Protein AF-A0A963C5T9-F1 (afdb_monomer_lite)

pLDDT: mean 94.94, std 5.48, range [48.28, 98.88]

Secondary structure (DSSP, 8-state):
-----HHHHHHTTB-SS-B---EEEEETTSSS-EEEESSTTTS-HHHHHTTS-TTTSSS--GGGGG--HHHHHHHT-HHHHHHHHHT--TTTSSSS-SS---S-SSPP-SSPPPEEE-S------STTHHHHHHHGGGPPPEEEEEETTTEEEEEETTT--EEEEEE-GGGHHHHGGGG-TTTTTS---SS-SPPEEEEEEETTEEEEEEEEE-BTS-SEEEEEE-SSTTSPEEEEEEES-TTT-SEE-TT--BB-SPPEEEE-TTT--EEEEEE--B---SSS--EEEEEEEETTT--EEEEEEEEEE-SSS------EEEEEEETTTEEEEEEEEEE-TTSEEEEEETTT--EEEEEEEE-TTS-B--B-SPPEEEEETTEEEEEEE-B--SSGGGGG--PPP-EEEEEE-SS---EEETT---

Sequence (426 aa):
ASTWAAQSQLDDKVSDSSDSRVIYTADLSNPTPTRKTFEWGSLTSSEQAYFKDKCLGGAPLTQCASFDATQKTQANLGTKMLGYVRGQQEMEITDPPLYRPRDHVLGDIASAKPAYVRNPRRNYGDVGYSVFKAAQSGRQAMVYVAANDGYLHALNATTGSETWAYVPHAIYPDLHKLADSNYGNNHRYYVDGSPESGDVYIGGQWRTILVGGLNKGGRGYYALDITEPTNPLVLWEFCSDAALCSVADSDLGYTFGNPIITKRPSDGKWVVLVASGYNNVSPGTGRGFLFVLDAETGAVLSKIDTGVGSTTTPSGLARITGRAENAVTDNTASTVFGGDLLGNLWRFDMATNAVIKLASLTDDINGTQPITTRPDVGKCHDTSMVFVGTGRYLGLSDLTDNQLQSIWGIKDNTATLGTLRSNNIV

Radius of gyration: 22.72 Å; chains: 1; bounding box: 52×55×71 Å

Foldseek 3Di:
DDDADLFVLLQVQEEQQDGNAFEWEWDPPDLFIWIDGLAPVGDDPVLLVLQAQQLPDPHHFPCSVVDDPVLSVVSRRSNVLSSVLSPHCNQVPDVVRSFADDPTNFADQDAADKDWDAQDDFAAPDPCVVVLSVVRNHPQIWIWGWHQSQWTFTARPVHSYGLHIYHALQQSNPNSNNRHNCCVVVPFFHFRFHKDWDWFQPPNRIFIKIKGFRQRRFQKIWMWTCRPVNDITGQFIEGLDVVRGSHYNLLRDRANEDWDFFAFPQPRATWIWFWSAPQSQVVHFLWIWIFTARNRHRHGPDIQTQVDGGSVGHFGWHYKDFDDPCCRHHRHGQWMWTFTQQQFIKIAGRNVRDIDRQEFEAEQVRHGFGFPDHWDWDDDDPWIKIKGWTADDDDPVRVPDPDDIDIDIDTPPVHHPYYDYRVPDD

Structure (mmCIF, N/CA/C/O backbone):
data_AF-A0A963C5T9-F1
#
_entry.id   AF-A0A963C5T9-F1
#
loop_
_atom_site.group_PDB
_atom_site.id
_atom_site.type_symbol
_atom_site.label_atom_id
_atom_site.label_alt_id
_atom_site.label_comp_id
_atom_site.label_asym_id
_atom_site.label_entity_id
_atom_site.label_seq_id
_atom_site.pdbx_PDB_ins_code
_atom_site.Cartn_x
_atom_site.Cartn_y
_atom_site.Cartn_z
_atom_site.occupancy
_atom_site.B_iso_or_equiv
_atom_site.auth_seq_id
_atom_site.auth_comp_id
_atom_site.auth_asym_id
_atom_site.auth_atom_id
_atom_site.pdbx_PDB_model_num
ATOM 1 N N . ALA A 1 1 ? -30.467 -5.294 -8.951 1.00 60.25 1 ALA A N 1
ATOM 2 C CA . ALA A 1 1 ? -29.608 -5.403 -7.756 1.00 60.25 1 ALA A CA 1
ATOM 3 C C . ALA A 1 1 ? -30.066 -4.338 -6.774 1.00 60.25 1 ALA A C 1
ATOM 5 O O . ALA A 1 1 ? -30.353 -3.237 -7.229 1.00 60.25 1 ALA A O 1
ATOM 6 N N . SER A 1 2 ? -30.21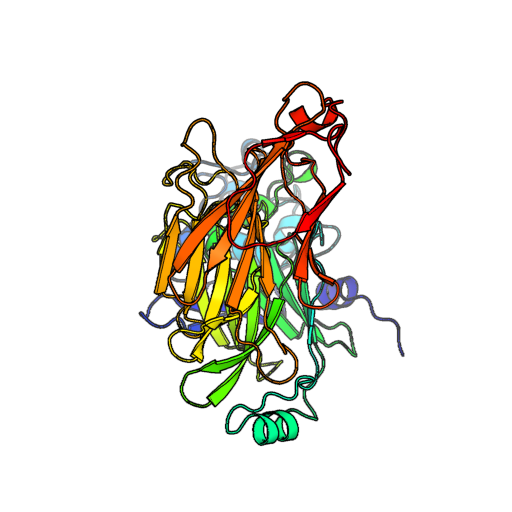2 -4.662 -5.490 1.00 67.00 2 SER A N 1
ATOM 7 C CA . SER A 1 2 ? -30.446 -3.649 -4.457 1.00 67.00 2 SER A CA 1
ATOM 8 C C . SER A 1 2 ? -29.217 -2.749 -4.365 1.00 67.00 2 SER A C 1
ATOM 10 O O . SER A 1 2 ? -28.100 -3.248 -4.232 1.00 67.00 2 SER A O 1
ATOM 12 N N . THR A 1 3 ? -29.413 -1.441 -4.473 1.00 86.25 3 THR A N 1
ATOM 13 C CA . THR A 1 3 ? -28.376 -0.454 -4.170 1.00 86.25 3 THR A CA 1
ATOM 14 C C . THR A 1 3 ? -28.077 -0.527 -2.674 1.00 86.25 3 THR A C 1
ATOM 16 O O . THR A 1 3 ? -29.004 -0.507 -1.867 1.00 86.25 3 THR A O 1
ATOM 19 N N . TRP A 1 4 ? -26.804 -0.646 -2.304 1.00 92.62 4 TRP A N 1
ATOM 20 C CA . TRP A 1 4 ? -26.354 -0.646 -0.912 1.00 92.62 4 TRP A CA 1
ATOM 21 C C . TRP A 1 4 ? -25.402 0.524 -0.657 1.00 92.62 4 TRP A C 1
ATOM 23 O O . TRP A 1 4 ? -24.748 1.006 -1.581 1.00 92.62 4 TRP A O 1
ATOM 33 N N . ALA A 1 5 ? -25.317 0.959 0.600 1.00 93.56 5 ALA A N 1
ATOM 34 C CA . ALA A 1 5 ? -24.364 1.958 1.072 1.00 93.56 5 ALA A CA 1
ATOM 35 C C . ALA A 1 5 ? -23.570 1.364 2.242 1.00 93.56 5 ALA A C 1
ATOM 37 O O . ALA A 1 5 ? -24.141 1.058 3.287 1.00 93.56 5 ALA A O 1
ATOM 38 N N . ALA A 1 6 ? -22.262 1.165 2.051 1.00 94.69 6 ALA A N 1
ATOM 39 C CA . ALA A 1 6 ? -21.405 0.533 3.058 1.00 94.69 6 ALA A CA 1
ATOM 40 C C . ALA A 1 6 ? -21.292 1.372 4.338 1.00 94.69 6 ALA A C 1
ATOM 42 O O . ALA A 1 6 ? -21.254 0.813 5.424 1.00 94.69 6 ALA A O 1
ATOM 43 N N . GLN A 1 7 ? -21.302 2.701 4.199 1.00 95.75 7 GLN A N 1
ATOM 44 C CA . GLN A 1 7 ? -21.272 3.661 5.301 1.00 95.75 7 GLN A CA 1
ATOM 45 C C . GLN A 1 7 ? -22.410 3.420 6.300 1.00 95.75 7 GLN A C 1
ATOM 47 O O . GLN A 1 7 ? -22.141 3.110 7.452 1.00 95.75 7 GLN A O 1
ATOM 52 N N . SER A 1 8 ? -23.668 3.437 5.840 1.00 95.38 8 SER A N 1
ATOM 53 C CA . SER A 1 8 ? -24.829 3.204 6.711 1.00 95.38 8 SER A CA 1
ATOM 54 C C . SER A 1 8 ? -24.785 1.830 7.382 1.00 95.38 8 SER A C 1
ATOM 56 O O . SER A 1 8 ? -25.083 1.705 8.560 1.00 95.38 8 SER A O 1
ATOM 58 N N . GLN A 1 9 ? -24.353 0.796 6.653 1.00 95.94 9 GLN A N 1
ATOM 59 C CA . GLN A 1 9 ? -24.226 -0.545 7.229 1.00 95.94 9 GLN A CA 1
ATOM 60 C C . GLN A 1 9 ? -23.080 -0.675 8.229 1.00 95.94 9 GLN A C 1
ATOM 62 O O . GLN A 1 9 ? -23.097 -1.599 9.039 1.00 95.94 9 GLN A O 1
ATOM 67 N N . LEU A 1 10 ? -22.062 0.181 8.137 1.00 97.12 10 LEU A N 1
ATOM 68 C CA . LEU A 1 10 ? -20.983 0.231 9.110 1.00 97.12 10 LEU A CA 1
ATOM 69 C C . LEU A 1 10 ? -21.406 0.999 10.362 1.00 97.12 10 LEU A C 1
ATOM 71 O O . LEU A 1 10 ? -21.085 0.559 11.462 1.00 97.12 10 LEU A O 1
ATOM 75 N N . ASP A 1 11 ? -22.158 2.087 10.202 1.00 97.19 11 ASP A N 1
ATOM 76 C CA . ASP A 1 11 ? -22.708 2.849 11.325 1.00 97.19 11 ASP A CA 1
ATOM 77 C C . ASP A 1 11 ? -23.646 1.967 12.177 1.00 97.19 11 ASP A C 1
ATOM 79 O O . ASP A 1 11 ? -23.557 1.980 13.401 1.00 97.19 11 ASP A O 1
ATOM 83 N N . ASP A 1 12 ? -24.431 1.078 11.552 1.00 96.94 12 ASP A N 1
ATOM 84 C CA . ASP A 1 12 ? -25.270 0.084 12.252 1.00 96.94 12 ASP A CA 1
ATOM 85 C C . ASP A 1 12 ? -24.469 -0.946 13.084 1.00 96.94 12 ASP A C 1
ATOM 87 O O . ASP A 1 12 ? -25.045 -1.702 13.873 1.00 96.94 12 ASP A O 1
ATOM 91 N N . LYS A 1 13 ? -23.142 -1.034 12.903 1.00 97.19 13 LYS A N 1
ATOM 92 C CA . LYS A 1 13 ? -22.275 -1.975 13.635 1.00 97.19 13 LYS A CA 1
ATOM 93 C C . LYS A 1 13 ? -21.656 -1.396 14.895 1.00 97.19 13 LYS A C 1
ATOM 95 O O . LYS A 1 13 ? -21.015 -2.164 15.621 1.00 97.19 13 LYS A O 1
ATOM 100 N N . VAL A 1 14 ? -21.804 -0.102 15.146 1.00 97.38 14 VAL A N 1
ATOM 101 C CA . VAL A 1 14 ? -21.180 0.586 16.278 1.00 97.38 14 VAL A CA 1
ATOM 102 C C . VAL A 1 14 ? -22.229 1.181 17.212 1.00 97.38 14 VAL A C 1
ATOM 104 O O . VAL A 1 14 ? -23.378 1.398 16.842 1.00 97.38 14 VAL A O 1
ATOM 107 N N . SER A 1 15 ? -21.828 1.432 18.450 1.00 96.75 15 SER A N 1
ATOM 108 C CA . SER A 1 15 ? -22.606 2.166 19.443 1.00 96.75 15 SER A CA 1
ATOM 109 C C . SER A 1 15 ? -21.662 2.999 20.312 1.00 96.75 15 SER A C 1
ATOM 111 O O . SER A 1 15 ? -20.443 2.955 20.137 1.00 96.75 15 SER A O 1
ATOM 113 N N . ASP A 1 16 ? -22.196 3.676 21.328 1.00 95.69 16 ASP A N 1
ATOM 114 C CA . ASP A 1 16 ? -21.393 4.487 22.249 1.00 95.69 16 ASP A CA 1
ATOM 115 C C . ASP A 1 16 ? -20.205 3.711 22.834 1.00 95.69 16 ASP A C 1
ATOM 117 O O . ASP A 1 16 ? -19.065 4.129 22.676 1.00 95.69 16 ASP A O 1
ATOM 121 N N . SER A 1 17 ? -20.445 2.557 23.460 1.00 94.50 17 SER A N 1
ATOM 122 C CA . SER A 1 17 ? -19.420 1.818 24.219 1.00 94.50 17 SER A CA 1
ATOM 123 C C . SER A 1 17 ? -19.101 0.418 23.679 1.00 94.50 17 SER A C 1
ATOM 125 O O . SER A 1 17 ? -18.441 -0.375 24.355 1.00 94.50 17 SER A O 1
ATOM 127 N N . SER A 1 18 ? -19.581 0.077 22.479 1.00 96.62 18 SER A N 1
ATOM 128 C CA . SER A 1 18 ? -19.379 -1.246 21.883 1.00 96.62 18 SER A CA 1
ATOM 129 C C . SER A 1 18 ? -19.423 -1.207 20.360 1.00 96.62 18 SER A C 1
ATOM 131 O O . SER A 1 18 ? -19.906 -0.249 19.762 1.00 96.62 18 SER A O 1
ATOM 133 N N . ASP A 1 19 ? -18.909 -2.256 19.730 1.00 97.69 19 ASP A N 1
ATOM 134 C CA . ASP A 1 19 ? -19.010 -2.461 18.294 1.00 97.69 19 ASP A CA 1
ATOM 135 C C . ASP A 1 19 ? -19.052 -3.964 17.979 1.00 97.69 19 ASP A C 1
ATOM 137 O O . ASP A 1 19 ? -18.566 -4.792 18.750 1.00 97.69 19 ASP A O 1
ATOM 141 N N . SER A 1 20 ? -19.651 -4.319 16.845 1.00 97.69 20 SER A N 1
ATOM 142 C CA . SER A 1 20 ? -19.732 -5.695 16.329 1.00 97.69 20 SER A CA 1
ATOM 143 C C . SER A 1 20 ? -18.741 -5.953 15.187 1.00 97.69 20 SER A C 1
ATOM 145 O O . SER A 1 20 ? -18.890 -6.910 14.418 1.00 97.69 20 SER A O 1
ATOM 147 N N . ARG A 1 21 ? -17.740 -5.078 15.024 1.00 97.62 21 ARG A N 1
ATOM 148 C CA . ARG A 1 21 ? -16.809 -5.134 13.897 1.00 97.62 21 ARG A CA 1
ATOM 149 C C . ARG A 1 21 ? -15.759 -6.217 14.111 1.00 97.62 21 ARG A C 1
ATOM 151 O O . ARG A 1 21 ? -15.147 -6.339 15.173 1.00 97.62 21 ARG A O 1
ATOM 158 N N . VAL A 1 22 ? -15.482 -6.959 13.043 1.00 98.19 22 VAL A N 1
ATOM 159 C CA . VAL A 1 22 ? -14.372 -7.913 12.990 1.00 98.19 22 VAL A CA 1
ATOM 160 C C . VAL A 1 22 ? -13.171 -7.202 12.383 1.00 98.19 22 VAL A C 1
ATOM 162 O O . VAL A 1 22 ? -13.079 -7.039 11.170 1.00 98.19 22 VAL A O 1
ATOM 165 N N . ILE A 1 23 ? -12.255 -6.750 13.231 1.00 98.62 23 ILE A N 1
ATOM 166 C CA . ILE A 1 23 ? -11.071 -6.005 12.800 1.00 98.62 23 ILE A CA 1
ATOM 167 C C . ILE A 1 23 ? -9.837 -6.835 13.125 1.00 98.62 23 ILE A C 1
ATOM 169 O O . ILE A 1 23 ? -9.640 -7.237 14.274 1.00 98.62 23 ILE A O 1
ATOM 173 N N . TYR A 1 24 ? -9.017 -7.092 12.114 1.00 98.56 24 TYR A N 1
ATOM 174 C CA . TYR A 1 24 ? -7.773 -7.833 12.227 1.00 98.56 24 TYR A CA 1
ATOM 175 C C . TYR A 1 24 ? -6.561 -6.913 12.138 1.00 98.56 24 TYR A C 1
ATOM 177 O O . TYR A 1 24 ? -6.598 -5.840 11.540 1.00 98.56 24 TYR A O 1
ATOM 185 N N . THR A 1 25 ? -5.468 -7.384 12.712 1.00 98.06 25 THR A N 1
ATOM 186 C CA . THR A 1 25 ? -4.132 -6.810 12.581 1.00 98.06 25 THR A CA 1
ATOM 187 C C . THR A 1 25 ? -3.105 -7.943 12.589 1.00 98.06 25 THR A C 1
ATOM 189 O O . THR A 1 25 ? -3.438 -9.073 12.979 1.00 98.06 25 THR A O 1
ATOM 192 N N . ALA A 1 26 ? -1.875 -7.678 12.155 1.00 96.25 26 ALA A N 1
ATOM 193 C CA . ALA A 1 26 ? -0.808 -8.665 12.221 1.00 96.25 26 ALA A CA 1
ATOM 194 C C . ALA A 1 26 ? -0.488 -9.051 13.678 1.00 96.25 26 ALA A C 1
ATOM 196 O O . ALA A 1 26 ? -0.493 -8.240 14.600 1.00 96.25 26 ALA A O 1
ATOM 197 N N . ASP A 1 27 ? -0.180 -10.316 13.913 1.00 94.81 27 ASP A N 1
ATOM 198 C CA . ASP A 1 27 ? 0.512 -10.736 15.122 1.00 94.81 27 ASP A CA 1
ATOM 199 C C . ASP A 1 27 ? 1.975 -10.991 14.774 1.00 94.81 27 ASP A C 1
ATOM 201 O O . ASP A 1 27 ? 2.317 -11.986 14.130 1.00 94.81 27 ASP A O 1
ATOM 205 N N . LEU A 1 28 ? 2.821 -10.053 15.197 1.00 88.56 28 LEU A N 1
ATOM 206 C CA . LEU A 1 28 ? 4.261 -10.045 14.949 1.00 88.56 28 LEU A CA 1
ATOM 207 C C . LEU A 1 28 ? 5.060 -10.724 16.074 1.00 88.56 28 LEU A C 1
ATOM 209 O O . LEU A 1 28 ? 6.281 -10.606 16.124 1.00 88.56 28 LEU A O 1
ATOM 213 N N . SER A 1 29 ? 4.394 -11.435 16.993 1.00 87.00 29 SER A N 1
ATOM 214 C CA . SER A 1 29 ? 5.064 -12.198 18.059 1.00 87.00 29 SER A CA 1
ATOM 215 C C . SER A 1 29 ? 5.898 -13.376 17.541 1.00 87.00 29 SER A C 1
ATOM 217 O O . SER A 1 29 ? 6.750 -13.889 18.268 1.00 87.00 29 SER A O 1
ATOM 219 N N . ASN A 1 30 ? 5.680 -13.792 16.290 1.00 83.69 30 ASN A N 1
ATOM 220 C CA . ASN A 1 30 ? 6.386 -14.886 15.632 1.00 83.69 30 ASN A CA 1
ATOM 221 C C . ASN A 1 30 ? 7.062 -14.410 14.331 1.00 83.69 30 ASN A C 1
ATOM 223 O O . ASN A 1 30 ? 6.583 -13.461 13.711 1.00 83.69 30 ASN A O 1
ATOM 227 N N . PRO A 1 31 ? 8.135 -15.089 13.867 1.00 78.38 31 PRO A N 1
ATOM 228 C CA . PRO A 1 31 ? 8.820 -14.733 12.619 1.00 78.38 31 PRO A CA 1
ATOM 229 C C . PRO A 1 31 ? 7.915 -14.765 11.381 1.00 78.38 31 PRO A C 1
ATOM 231 O O . PRO A 1 31 ? 8.082 -13.952 10.476 1.00 78.38 31 PRO A O 1
ATOM 234 N N . THR A 1 32 ? 6.963 -15.700 11.345 1.00 85.31 32 THR A N 1
ATOM 235 C CA . THR A 1 32 ? 5.893 -15.731 10.345 1.00 85.31 32 THR A CA 1
ATOM 236 C C . THR A 1 32 ? 4.673 -15.040 10.943 1.00 85.31 32 THR A C 1
ATOM 238 O O . THR A 1 32 ? 4.130 -15.556 11.928 1.00 85.31 32 THR A O 1
ATOM 241 N N . PRO A 1 33 ? 4.243 -13.896 10.387 1.00 88.06 33 PRO A N 1
ATOM 242 C CA . PRO A 1 33 ? 3.080 -13.188 10.888 1.00 88.06 33 PRO A CA 1
ATOM 243 C C . PRO A 1 33 ? 1.843 -14.080 10.874 1.00 88.06 33 PRO A C 1
ATOM 245 O O . PRO A 1 33 ? 1.596 -14.829 9.930 1.00 88.06 33 PRO A O 1
ATOM 248 N N . THR A 1 34 ? 1.046 -13.976 11.929 1.00 94.00 34 THR A N 1
ATOM 249 C CA . THR A 1 34 ? -0.334 -14.472 11.911 1.00 94.00 34 THR A CA 1
ATOM 250 C C . THR A 1 34 ? -1.280 -13.283 12.033 1.00 94.00 34 THR A C 1
ATOM 252 O O . THR A 1 34 ? -0.849 -12.135 11.939 1.00 94.00 34 THR A O 1
ATOM 255 N N . ARG A 1 35 ? -2.580 -13.523 12.202 1.00 95.00 35 ARG A N 1
ATOM 256 C CA . ARG A 1 35 ? -3.540 -12.452 12.482 1.00 95.00 35 ARG A CA 1
ATOM 257 C C . ARG A 1 35 ? -4.023 -12.556 13.922 1.00 95.00 35 ARG A C 1
ATOM 259 O O . ARG A 1 35 ? -4.230 -13.659 14.426 1.00 95.00 35 ARG A O 1
ATOM 266 N N . LYS A 1 36 ? -4.351 -11.417 14.513 1.00 97.06 36 LYS A N 1
ATOM 267 C CA . LYS A 1 36 ? -5.108 -11.322 15.766 1.00 97.06 36 LYS A CA 1
ATOM 268 C C . LYS A 1 36 ? -6.206 -10.276 15.644 1.00 97.06 36 LYS A C 1
ATOM 270 O O . LYS A 1 36 ? -6.228 -9.504 14.684 1.00 97.06 36 LYS A O 1
ATOM 275 N N . THR A 1 37 ? -7.139 -10.262 16.592 1.00 98.00 37 THR A N 1
ATOM 276 C CA . THR A 1 37 ? -8.162 -9.212 16.641 1.00 98.00 37 THR A CA 1
ATOM 277 C C . THR A 1 37 ? -7.537 -7.893 17.090 1.00 98.00 37 THR A C 1
ATOM 279 O O . THR A 1 37 ? -6.665 -7.861 17.957 1.00 98.00 37 THR A O 1
ATOM 282 N N . PHE A 1 38 ? -7.981 -6.785 16.503 1.00 98.12 38 PHE A N 1
ATOM 283 C CA . PHE A 1 38 ? -7.568 -5.435 16.879 1.00 98.12 38 PHE A CA 1
ATOM 284 C C . PHE A 1 38 ? -8.376 -4.945 18.091 1.00 98.12 38 PHE A C 1
ATOM 286 O O . PHE A 1 38 ? -9.123 -3.971 18.034 1.00 98.12 38 PHE A O 1
ATOM 293 N N . GLU A 1 39 ? -8.284 -5.688 19.190 1.00 97.56 39 GLU A N 1
ATOM 294 C CA . GLU A 1 39 ? -8.987 -5.444 20.450 1.00 97.56 39 GLU A CA 1
ATOM 295 C C . GLU A 1 39 ? -7.981 -5.278 21.582 1.00 97.56 39 GLU A C 1
ATOM 297 O O . GLU A 1 39 ? -6.907 -5.877 21.560 1.00 97.56 39 GLU A O 1
ATOM 302 N N . TRP A 1 40 ?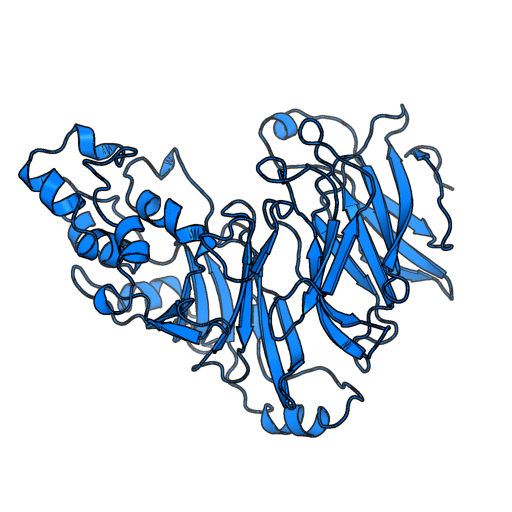 -8.335 -4.501 22.606 1.00 97.50 40 TRP A N 1
ATOM 303 C CA . TRP A 1 40 ? -7.398 -4.120 23.666 1.00 97.50 40 TRP A CA 1
ATOM 304 C C . TRP A 1 40 ? -6.686 -5.313 24.316 1.00 97.50 40 TRP A C 1
ATOM 306 O O . TRP A 1 40 ? -5.474 -5.273 24.523 1.00 97.50 40 TRP A O 1
ATOM 316 N N . GLY A 1 41 ? -7.441 -6.377 24.612 1.00 97.31 41 GLY A N 1
ATOM 317 C CA . GLY A 1 41 ? -6.924 -7.595 25.240 1.00 97.31 41 GLY A CA 1
ATOM 318 C C . GLY A 1 41 ? -6.017 -8.437 24.335 1.00 97.31 41 GLY A C 1
ATOM 319 O O . GLY A 1 41 ? -5.225 -9.218 24.850 1.00 97.31 41 GLY A O 1
ATOM 320 N N . SER A 1 42 ? -6.105 -8.258 23.015 1.00 97.00 42 SER A N 1
ATOM 321 C CA . SER A 1 42 ? -5.282 -8.955 22.017 1.00 97.00 42 SER A CA 1
ATOM 322 C C . SER A 1 42 ? -3.991 -8.200 21.686 1.00 97.00 42 SER A C 1
ATOM 324 O O . SER A 1 42 ? -3.037 -8.789 21.173 1.00 97.00 42 SER A O 1
ATOM 326 N N . LEU A 1 43 ? -3.941 -6.893 21.957 1.00 97.44 43 LEU A N 1
ATOM 327 C CA . LEU A 1 43 ? -2.751 -6.078 21.729 1.00 97.44 43 LEU A CA 1
ATOM 328 C C . LEU A 1 43 ? -1.689 -6.315 22.810 1.00 97.44 43 LEU A C 1
ATOM 330 O O . LEU A 1 43 ? -1.991 -6.404 24.002 1.00 97.44 43 LEU A O 1
ATOM 334 N N . THR A 1 44 ? -0.423 -6.355 22.399 1.00 95.50 44 THR A N 1
ATOM 335 C CA . THR A 1 44 ? 0.723 -6.415 23.311 1.00 95.50 44 THR A CA 1
ATOM 336 C C . THR A 1 44 ? 0.872 -5.102 24.083 1.00 95.50 44 THR A C 1
ATOM 338 O O . THR A 1 44 ? 0.334 -4.061 23.702 1.00 95.50 44 THR A O 1
ATOM 341 N N . SER A 1 45 ? 1.663 -5.101 25.158 1.00 95.88 45 SER A N 1
ATOM 342 C CA . SER A 1 45 ? 1.928 -3.876 25.926 1.00 95.88 45 SER A CA 1
ATOM 343 C C . SER A 1 45 ? 2.544 -2.750 25.084 1.00 95.88 45 SER A C 1
ATOM 345 O O . SER A 1 45 ? 2.228 -1.584 25.322 1.00 95.88 45 SER A O 1
ATOM 347 N N . SER A 1 46 ? 3.399 -3.079 24.106 1.00 94.38 46 SER A N 1
ATOM 348 C CA . SER A 1 46 ? 3.996 -2.092 23.196 1.00 94.38 46 SER A CA 1
ATOM 349 C C . SER A 1 46 ? 2.966 -1.528 22.221 1.00 94.38 46 SER A C 1
ATOM 351 O O . SER A 1 46 ? 2.926 -0.321 22.009 1.00 94.38 46 SER A O 1
ATOM 353 N N . GLU A 1 47 ? 2.076 -2.365 21.693 1.00 96.38 47 GLU A N 1
ATOM 354 C CA . GLU A 1 47 ? 0.992 -1.917 20.819 1.00 96.38 47 GLU A CA 1
ATOM 355 C C . GLU A 1 47 ? -0.022 -1.046 21.571 1.00 96.38 47 GLU A C 1
ATOM 357 O O . GLU A 1 47 ? -0.420 0.013 21.091 1.00 96.38 47 GLU A O 1
ATOM 362 N N . GLN A 1 48 ? -0.393 -1.437 22.794 1.00 97.25 48 GLN A N 1
ATOM 363 C CA . GLN A 1 48 ? -1.278 -0.644 23.649 1.00 97.25 48 GLN A CA 1
ATOM 364 C C . GLN A 1 48 ? -0.706 0.751 23.948 1.00 97.25 48 GLN A C 1
ATOM 366 O O . GLN A 1 48 ? -1.470 1.703 24.120 1.00 97.25 48 GLN A O 1
ATOM 371 N N . ALA A 1 49 ? 0.621 0.901 24.013 1.00 95.31 49 ALA A N 1
ATOM 372 C CA . ALA A 1 49 ? 1.266 2.189 24.264 1.00 95.31 49 ALA A CA 1
ATOM 373 C C . ALA A 1 49 ? 1.002 3.222 23.149 1.00 95.31 49 ALA A C 1
ATOM 375 O O . ALA A 1 49 ? 1.020 4.427 23.413 1.00 95.31 49 ALA A O 1
ATOM 376 N N . TYR A 1 50 ? 0.662 2.790 21.927 1.00 95.44 50 TYR A N 1
ATOM 377 C CA . TYR A 1 50 ? 0.258 3.711 20.859 1.00 95.44 50 TYR A CA 1
ATOM 378 C C . TYR A 1 50 ? -1.079 4.407 21.120 1.00 95.44 50 TYR A C 1
ATOM 380 O O . TYR A 1 50 ? -1.333 5.440 20.506 1.00 95.44 50 TYR A O 1
ATOM 388 N N . PHE A 1 51 ? -1.888 3.922 22.063 1.00 96.25 51 PHE A N 1
ATOM 389 C CA . PHE A 1 51 ? -3.218 4.465 22.359 1.00 96.25 51 PHE A CA 1
ATOM 390 C C . PHE A 1 51 ? -3.328 5.088 23.760 1.00 96.25 51 PHE A C 1
ATOM 392 O O . PHE A 1 51 ? -4.299 5.783 24.037 1.00 96.25 51 PHE A O 1
ATOM 399 N N . LYS A 1 52 ? -2.338 4.877 24.639 1.00 94.50 52 LYS A N 1
ATOM 400 C CA . LYS A 1 52 ? -2.292 5.460 25.994 1.00 94.50 52 LYS A CA 1
ATOM 401 C C . LYS A 1 52 ? -1.733 6.884 25.986 1.00 94.50 52 LYS A C 1
ATOM 403 O O . LYS A 1 52 ? -0.958 7.258 25.103 1.00 94.50 52 LYS A O 1
ATOM 408 N N . ASP A 1 53 ? -2.111 7.647 27.010 1.00 93.31 53 ASP A N 1
ATOM 409 C CA . ASP A 1 53 ? -1.477 8.910 27.409 1.00 93.31 53 ASP A CA 1
ATOM 410 C C . ASP A 1 53 ? -1.465 10.007 26.326 1.00 93.31 53 ASP A C 1
ATOM 412 O O . ASP A 1 53 ? -0.531 10.804 26.224 1.00 93.31 53 ASP A O 1
ATOM 416 N N . LYS A 1 54 ? -2.520 10.080 25.504 1.00 92.44 54 LYS A N 1
ATOM 417 C CA . LYS A 1 54 ? -2.634 11.037 24.384 1.00 92.44 54 LYS A CA 1
ATOM 418 C C . LYS A 1 54 ? -3.139 12.430 24.759 1.00 92.44 54 LYS A C 1
ATOM 420 O O . LYS A 1 54 ? -3.275 13.273 23.887 1.00 92.44 54 LYS A O 1
ATOM 425 N N . CYS A 1 55 ? -3.355 12.703 26.040 1.00 90.25 55 CYS A N 1
ATOM 426 C CA . CYS A 1 55 ? -3.607 14.035 26.591 1.00 90.25 55 CYS A CA 1
ATOM 427 C C . CYS A 1 55 ? -2.557 14.507 27.603 1.00 90.25 55 CYS A C 1
ATOM 429 O O . CYS A 1 55 ? -2.471 15.707 27.853 1.00 90.25 55 CYS A O 1
ATOM 431 N N . LEU A 1 56 ? -1.776 13.599 28.200 1.00 84.19 56 LEU A N 1
ATOM 432 C CA . LEU A 1 56 ? -0.719 13.940 29.169 1.00 84.19 56 LEU A CA 1
ATOM 433 C C . LEU A 1 56 ? 0.702 13.589 28.686 1.00 84.19 56 LEU A C 1
ATOM 435 O O . LEU A 1 56 ? 1.668 13.897 29.380 1.00 84.19 56 LEU A O 1
ATOM 439 N N . GLY A 1 57 ? 0.845 12.950 27.521 1.00 80.75 57 GLY A N 1
ATOM 440 C CA . GLY A 1 57 ? 2.130 12.579 26.926 1.00 80.75 57 GLY A CA 1
ATOM 441 C C . GLY A 1 57 ? 2.780 13.680 26.077 1.00 80.75 57 GLY A C 1
ATOM 442 O O . GLY A 1 57 ? 2.318 14.815 26.019 1.00 80.75 57 GLY A O 1
ATOM 443 N N . GLY A 1 58 ? 3.868 13.329 25.379 1.00 72.19 58 GLY A N 1
ATOM 444 C CA . GLY A 1 58 ? 4.708 14.281 24.630 1.00 72.19 58 GLY A CA 1
ATOM 445 C C . GLY A 1 58 ? 4.108 14.862 23.340 1.00 72.19 58 GLY A C 1
ATOM 446 O O . GLY A 1 58 ? 4.695 15.773 22.765 1.00 72.19 58 GLY A O 1
ATOM 447 N N . ALA A 1 59 ? 2.961 14.357 22.882 1.00 79.62 59 ALA A N 1
ATOM 448 C CA . ALA A 1 59 ? 2.229 14.864 21.719 1.00 79.62 59 ALA A CA 1
ATOM 449 C C . ALA A 1 59 ? 0.714 14.786 21.992 1.00 79.62 59 ALA A C 1
ATOM 451 O O . ALA A 1 59 ? 0.056 13.866 21.502 1.00 79.62 59 ALA A O 1
ATOM 452 N N . PRO A 1 60 ? 0.174 15.672 22.849 1.00 89.06 60 PRO A N 1
ATOM 453 C CA . PRO A 1 60 ? -1.224 15.605 23.242 1.00 89.06 60 PRO A CA 1
ATOM 454 C C . PRO A 1 60 ? -2.155 16.014 22.091 1.00 89.06 60 PRO A C 1
ATOM 456 O O . PRO A 1 60 ? -1.776 16.847 21.264 1.00 89.06 60 PRO A O 1
ATOM 459 N N . LEU A 1 61 ? -3.381 15.476 22.066 1.00 94.19 61 LEU A N 1
ATOM 460 C CA . LEU A 1 61 ? -4.435 15.971 21.173 1.00 94.19 61 LEU A CA 1
ATOM 461 C C . LEU A 1 61 ? -4.679 17.460 21.451 1.00 94.19 61 LEU A C 1
ATOM 463 O O . LEU A 1 61 ? -4.611 17.903 22.604 1.00 94.19 61 LEU A O 1
ATOM 467 N N . THR A 1 62 ? -4.976 18.240 20.413 1.00 94.25 62 THR A N 1
ATOM 468 C CA . THR A 1 62 ? -5.037 19.705 20.530 1.00 94.25 62 THR A CA 1
ATOM 469 C C . THR A 1 62 ? -6.040 20.195 21.579 1.00 94.25 62 THR A C 1
ATOM 471 O O . THR A 1 62 ? -5.756 21.153 22.301 1.00 94.25 62 THR A O 1
ATOM 474 N N . GLN A 1 63 ? -7.171 19.505 21.738 1.00 94.94 63 GLN A N 1
ATOM 475 C CA . GLN A 1 63 ? -8.213 19.852 22.705 1.00 94.94 63 GLN A CA 1
ATOM 476 C C . GLN A 1 63 ? -7.852 19.538 24.170 1.00 94.94 63 GLN A C 1
ATOM 478 O O . GLN A 1 63 ? -8.485 20.054 25.089 1.00 94.94 63 GLN A O 1
ATOM 483 N N . CYS A 1 64 ? -6.806 18.747 24.433 1.00 95.06 64 CYS A N 1
ATOM 484 C CA . CYS A 1 64 ? -6.438 18.369 25.801 1.00 95.06 64 CYS A CA 1
ATOM 485 C C . CYS A 1 64 ? -5.999 19.567 26.658 1.00 95.06 64 CYS A C 1
ATOM 487 O O . CYS A 1 64 ? -6.072 19.506 27.885 1.00 95.06 64 CYS A O 1
ATOM 489 N N . ALA A 1 65 ? -5.547 20.666 26.044 1.00 94.00 65 ALA A N 1
ATOM 490 C CA . ALA A 1 65 ? -5.142 21.871 26.766 1.00 94.00 65 ALA A CA 1
ATOM 491 C C . ALA A 1 65 ? -6.305 22.519 27.541 1.00 94.00 65 ALA A C 1
ATOM 493 O O . ALA A 1 65 ? -6.076 23.067 28.619 1.00 94.00 65 ALA A O 1
ATOM 494 N N . SER A 1 66 ? -7.538 22.412 27.032 1.00 94.31 66 SER A N 1
ATOM 495 C CA . SER A 1 66 ? -8.742 22.957 27.673 1.00 94.31 66 SER A CA 1
ATOM 496 C C . SER A 1 66 ? -9.393 22.019 28.691 1.00 94.31 66 SER A C 1
ATOM 498 O O . SER A 1 66 ? -10.331 22.429 29.367 1.00 94.31 66 SER A O 1
ATOM 500 N N . PHE A 1 67 ? -8.923 20.776 28.806 1.00 96.19 67 PHE A N 1
ATOM 501 C CA . PHE A 1 67 ? -9.535 19.778 29.680 1.00 96.19 67 PHE A CA 1
ATOM 502 C C . PHE A 1 67 ? -9.117 19.913 31.148 1.00 96.19 67 PHE A C 1
ATOM 504 O O . PHE A 1 67 ? -7.953 20.195 31.469 1.00 96.19 67 PHE A O 1
ATOM 511 N N . ASP A 1 68 ? -10.061 19.622 32.043 1.00 95.81 68 ASP A N 1
ATOM 512 C CA . ASP A 1 68 ? -9.800 19.414 33.464 1.00 95.81 68 ASP A CA 1
ATOM 513 C C . ASP A 1 68 ? -9.070 18.077 33.731 1.00 95.81 68 ASP A C 1
ATOM 515 O O . ASP A 1 68 ? -8.751 17.302 32.823 1.00 95.81 68 ASP A O 1
ATOM 519 N N . ALA A 1 69 ? -8.747 17.807 34.998 1.00 94.81 69 ALA A N 1
ATOM 520 C CA . ALA A 1 69 ? -8.007 16.604 35.382 1.00 94.81 69 ALA A CA 1
ATOM 521 C C . ALA A 1 69 ? -8.785 15.296 35.126 1.00 94.81 69 ALA A C 1
ATOM 523 O O . ALA A 1 69 ? -8.185 14.288 34.737 1.00 94.81 69 ALA A O 1
ATOM 524 N N . THR A 1 70 ? -10.104 15.302 35.318 1.00 95.38 70 THR A N 1
ATOM 525 C CA . THR A 1 70 ? -10.972 14.133 35.118 1.00 95.38 70 THR A CA 1
ATOM 526 C C . THR A 1 70 ? -11.080 13.810 33.633 1.00 95.38 70 THR A C 1
ATOM 528 O O . THR A 1 70 ? -10.852 12.672 33.223 1.00 95.38 70 THR A O 1
ATOM 531 N N . GLN A 1 71 ? -11.326 14.832 32.819 1.00 96.19 71 GLN A N 1
ATOM 532 C CA . GLN A 1 71 ? -11.412 14.750 31.365 1.00 96.19 71 GLN A CA 1
ATOM 533 C C . GLN A 1 71 ? -10.101 14.242 30.753 1.00 96.19 71 GLN A C 1
ATOM 535 O O . GLN A 1 71 ? -10.108 13.306 29.952 1.00 96.19 71 GLN A O 1
ATOM 540 N N . LYS A 1 72 ? -8.950 14.773 31.194 1.00 95.50 72 LYS A N 1
ATOM 541 C CA . LYS A 1 72 ? -7.627 14.274 30.772 1.00 95.50 72 LYS A CA 1
ATOM 542 C C . LYS A 1 72 ? -7.424 12.810 31.140 1.00 95.50 72 LYS A C 1
ATOM 544 O O . LYS A 1 72 ? -6.901 12.046 30.333 1.00 95.50 72 LYS A O 1
ATOM 549 N N . THR A 1 73 ? -7.841 12.412 32.341 1.00 94.75 73 THR A N 1
ATOM 550 C CA . THR A 1 73 ? -7.733 11.019 32.794 1.00 94.75 73 THR A CA 1
ATOM 551 C C . THR A 1 73 ? -8.546 10.088 31.897 1.00 94.75 73 THR A C 1
ATOM 553 O O . THR A 1 73 ? -8.020 9.067 31.463 1.00 94.75 73 THR A O 1
ATOM 556 N N . GLN A 1 74 ? -9.782 10.458 31.551 1.00 94.69 74 GLN A N 1
ATOM 557 C CA . GLN A 1 74 ? -10.625 9.669 30.649 1.00 94.69 74 GLN A CA 1
ATOM 558 C C . GLN A 1 74 ? -10.058 9.598 29.226 1.00 94.69 74 GLN A C 1
ATOM 560 O O . GLN A 1 74 ? -9.926 8.505 28.679 1.00 94.69 74 GLN A O 1
ATOM 565 N N . ALA A 1 75 ? -9.655 10.733 28.650 1.00 94.94 75 ALA A N 1
ATOM 566 C CA . ALA A 1 75 ? -9.101 10.799 27.297 1.00 94.94 75 ALA A CA 1
ATOM 567 C C . ALA A 1 75 ? -7.761 10.044 27.139 1.00 94.94 75 ALA A C 1
ATOM 569 O O . ALA A 1 75 ? -7.396 9.670 26.023 1.00 94.94 75 ALA A O 1
ATOM 570 N N . ASN A 1 76 ? -7.042 9.785 28.238 1.00 95.50 76 ASN A N 1
ATOM 571 C CA . ASN A 1 76 ? -5.808 8.990 28.255 1.00 95.50 76 ASN A CA 1
ATOM 572 C C . ASN A 1 76 ? -6.022 7.476 28.316 1.00 95.50 76 ASN A C 1
ATOM 574 O O . ASN A 1 76 ? -5.065 6.724 28.101 1.00 95.50 76 ASN A O 1
ATOM 578 N N . LEU A 1 77 ? -7.233 7.009 28.636 1.00 96.19 77 LEU A N 1
ATOM 579 C CA . LEU A 1 77 ? -7.512 5.580 28.708 1.00 96.19 77 LEU A CA 1
ATOM 580 C C . LEU A 1 77 ? -7.372 4.973 27.313 1.00 96.19 77 LEU A C 1
ATOM 582 O O . LEU A 1 77 ? -8.206 5.190 26.438 1.00 96.19 77 LEU A O 1
ATOM 586 N N . GLY A 1 78 ? -6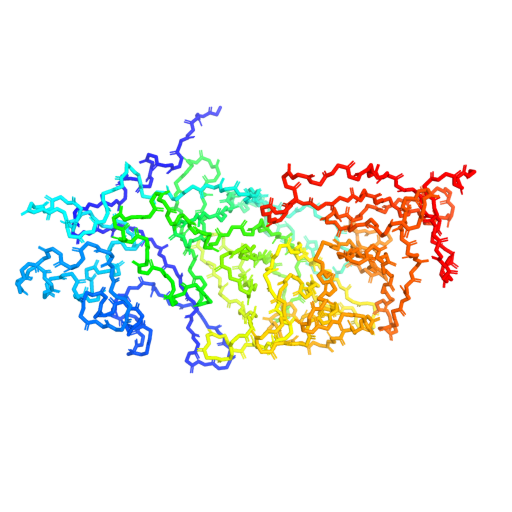.334 4.162 27.111 1.00 96.69 78 GLY A N 1
ATOM 587 C CA . GLY A 1 78 ? -6.091 3.566 25.799 1.00 96.69 78 GLY A CA 1
ATOM 588 C C . GLY A 1 78 ? -7.214 2.637 25.326 1.00 96.69 78 GLY A C 1
ATOM 589 O O . GLY A 1 78 ? -7.401 2.496 24.125 1.00 96.69 78 GLY A O 1
ATOM 590 N N . THR A 1 79 ? -8.015 2.071 26.236 1.00 97.50 79 THR A N 1
ATOM 591 C CA . THR A 1 79 ? -9.248 1.347 25.885 1.00 97.50 79 THR A CA 1
ATOM 592 C C . THR A 1 79 ? -10.276 2.257 25.216 1.00 97.50 79 THR A C 1
ATOM 594 O O . THR A 1 79 ? -10.902 1.836 24.250 1.00 97.50 79 THR A O 1
ATOM 597 N N . LYS A 1 80 ? -10.420 3.506 25.681 1.00 97.69 80 LYS A N 1
ATOM 598 C CA . LYS A 1 80 ? -11.310 4.509 25.082 1.00 97.69 80 LYS A CA 1
ATOM 599 C C . LYS A 1 80 ? -10.770 4.998 23.745 1.00 97.69 80 LYS A C 1
ATOM 601 O O . LYS A 1 80 ? -11.525 5.059 22.783 1.00 97.69 80 LYS A O 1
ATOM 606 N N . MET A 1 81 ? -9.465 5.264 23.655 1.00 97.69 81 MET A N 1
ATOM 607 C CA . MET A 1 81 ? -8.823 5.639 22.391 1.00 97.69 81 MET A CA 1
ATOM 608 C C . MET A 1 81 ? -8.948 4.525 21.341 1.00 97.69 81 MET A C 1
ATOM 610 O O . MET A 1 81 ? -9.336 4.787 20.207 1.00 97.69 81 MET A O 1
ATOM 614 N N . LEU A 1 82 ? -8.666 3.272 21.711 1.00 97.88 82 LEU A N 1
ATOM 615 C CA . LEU A 1 82 ? -8.826 2.136 20.805 1.00 97.88 82 LEU A CA 1
ATOM 616 C C . LEU A 1 82 ? -10.299 1.928 20.427 1.00 97.88 82 LEU A C 1
ATOM 618 O O . LEU A 1 82 ? -10.585 1.701 19.257 1.00 97.88 82 LEU A O 1
ATOM 622 N N . GLY A 1 83 ? -11.226 2.048 21.383 1.00 98.06 83 GLY A N 1
ATOM 623 C CA . GLY A 1 83 ? -12.667 2.006 21.119 1.00 98.06 83 GLY A CA 1
ATOM 624 C C . GLY A 1 83 ? -13.085 3.054 20.088 1.00 98.06 83 GLY A C 1
ATOM 625 O O . GLY A 1 83 ? -13.722 2.712 19.094 1.00 98.06 83 GLY A O 1
ATOM 626 N N . TYR A 1 84 ? -12.641 4.302 20.252 1.00 98.00 84 TYR A N 1
ATOM 627 C CA . TYR A 1 84 ? -12.884 5.369 19.283 1.00 98.00 84 TYR A CA 1
ATOM 628 C C . TYR A 1 84 ? -12.333 5.023 17.898 1.00 98.00 84 TYR A C 1
ATOM 630 O O . TYR A 1 84 ? -13.065 5.105 16.912 1.00 98.00 84 TYR A O 1
ATOM 638 N N . VAL A 1 85 ? -11.079 4.566 17.810 1.00 97.50 85 VAL A N 1
ATOM 639 C CA . VAL A 1 85 ? -10.468 4.156 16.535 1.00 97.50 85 VAL A CA 1
ATOM 640 C C . VAL A 1 85 ? -11.277 3.032 15.879 1.00 97.50 85 VAL A C 1
ATOM 642 O O . VAL A 1 85 ? -11.516 3.086 14.675 1.00 97.50 85 VAL A O 1
ATOM 645 N N . ARG A 1 86 ? -11.788 2.066 16.655 1.00 97.94 86 ARG A N 1
ATOM 646 C CA . ARG A 1 86 ? -12.682 0.999 16.168 1.00 97.94 86 ARG A CA 1
ATOM 647 C C . ARG A 1 86 ? -14.069 1.493 15.736 1.00 97.94 86 ARG A C 1
ATOM 649 O O . ARG A 1 86 ? -14.728 0.799 14.965 1.00 97.94 86 ARG A O 1
ATOM 656 N N . GLY A 1 87 ? -14.491 2.677 16.177 1.00 97.69 87 GLY A N 1
ATOM 657 C CA . GLY A 1 87 ? -15.749 3.322 15.784 1.00 97.69 87 GLY A CA 1
ATOM 658 C C . GLY A 1 87 ? -16.724 3.614 16.927 1.00 97.69 87 GLY A C 1
ATOM 659 O O . GLY A 1 87 ? -17.813 4.102 16.661 1.00 97.69 87 GLY A O 1
ATOM 660 N N . GLN A 1 88 ? -16.360 3.334 18.180 1.00 97.88 88 GLN A N 1
ATOM 661 C CA . GLN A 1 88 ? -17.201 3.622 19.347 1.00 97.88 88 GLN A CA 1
ATOM 662 C C . GLN A 1 88 ? -17.333 5.134 19.579 1.00 97.88 88 GLN A C 1
ATOM 664 O O . GLN A 1 88 ? -16.362 5.875 19.406 1.00 97.88 88 GLN A O 1
ATOM 669 N N . GLN A 1 89 ? -18.520 5.576 19.996 1.00 97.12 89 GLN A N 1
ATOM 670 C CA . GLN A 1 89 ? -18.915 6.994 19.985 1.00 97.12 89 GLN A CA 1
ATOM 671 C C . GLN A 1 89 ? -18.995 7.646 21.377 1.00 97.12 89 GLN A C 1
ATOM 673 O O . GLN A 1 89 ? -19.188 8.853 21.477 1.00 97.12 89 GLN A O 1
ATOM 678 N N . GLU A 1 90 ? -18.787 6.900 22.468 1.00 96.81 90 GLU A N 1
ATOM 679 C CA . GLU A 1 90 ? -18.956 7.384 23.853 1.00 96.81 90 GLU A CA 1
ATOM 680 C C . GLU A 1 90 ? -18.174 8.671 24.137 1.00 96.81 90 GLU A C 1
ATOM 682 O O . GLU A 1 90 ? -18.671 9.563 24.816 1.00 96.81 90 GLU A O 1
ATOM 687 N N . MET A 1 91 ? -16.960 8.789 23.596 1.00 96.88 91 MET A N 1
ATOM 688 C CA . MET A 1 91 ? -16.077 9.938 23.829 1.00 96.88 91 MET A CA 1
ATOM 689 C C . MET A 1 91 ? -16.374 11.137 22.911 1.00 96.88 91 MET A C 1
ATOM 691 O O . MET A 1 91 ? -15.777 12.200 23.084 1.00 96.88 91 MET A O 1
ATOM 695 N N . GLU A 1 92 ? -17.264 10.965 21.932 1.00 96.62 92 GLU A N 1
ATOM 696 C CA . GLU A 1 92 ? -17.716 12.003 20.996 1.00 96.62 92 GLU A CA 1
ATOM 697 C C . GLU A 1 92 ? -18.928 12.769 21.535 1.00 96.62 92 GLU A C 1
ATOM 699 O O . GLU A 1 92 ? -19.144 13.922 21.169 1.00 96.62 92 GLU A O 1
ATOM 704 N N . ILE A 1 93 ? -19.706 12.128 22.412 1.00 94.81 93 ILE A N 1
ATOM 705 C CA . ILE A 1 93 ? -20.984 12.636 22.929 1.00 94.81 93 ILE A CA 1
ATOM 706 C C . ILE A 1 93 ? -20.902 13.160 24.371 1.00 94.81 93 ILE A C 1
ATOM 708 O O . ILE A 1 93 ? -21.921 13.526 24.956 1.00 94.81 93 ILE A O 1
ATOM 712 N N . THR A 1 94 ? -19.708 13.184 24.973 1.00 93.38 94 THR A N 1
ATOM 713 C CA . THR A 1 94 ? -19.493 13.834 26.276 1.00 93.38 94 THR A CA 1
ATOM 714 C C . THR A 1 94 ? -19.690 15.350 26.174 1.00 93.38 94 THR A C 1
ATOM 716 O O . THR A 1 94 ? -19.625 15.918 25.087 1.00 93.38 94 THR A O 1
ATOM 719 N N . ASP A 1 95 ? -19.879 16.028 27.311 1.00 91.75 95 ASP A N 1
ATOM 720 C CA . ASP A 1 95 ? -19.971 17.493 27.370 1.00 91.75 95 ASP A CA 1
ATOM 721 C C . ASP A 1 95 ? -18.851 18.083 28.252 1.00 91.75 95 ASP A C 1
ATOM 723 O O . ASP A 1 95 ? -18.898 17.937 29.481 1.00 91.75 95 ASP A O 1
ATOM 727 N N . PRO A 1 96 ? -17.813 18.709 27.659 1.00 92.88 96 PRO A N 1
ATOM 728 C CA . PRO A 1 96 ? -17.523 18.795 26.223 1.00 92.88 96 PRO A CA 1
ATOM 729 C C . PRO A 1 96 ? -17.072 17.444 25.620 1.00 92.88 96 PRO A C 1
ATOM 731 O O . PRO A 1 96 ? -16.615 16.565 26.363 1.00 92.88 96 PRO A O 1
ATOM 734 N N . PRO A 1 97 ? -17.121 17.275 24.281 1.00 96.56 97 PRO A N 1
ATOM 735 C CA . PRO A 1 97 ? -16.561 16.108 23.601 1.00 96.56 97 PRO A CA 1
ATOM 736 C C . PRO A 1 97 ? -15.073 15.941 23.908 1.00 96.56 97 PRO A C 1
ATOM 738 O O . PRO A 1 97 ? -14.285 16.881 23.759 1.00 96.56 97 PRO A O 1
ATOM 741 N N . LEU A 1 98 ? -14.678 14.744 24.343 1.00 96.94 98 LEU A N 1
ATOM 742 C CA . LEU A 1 98 ? -13.281 14.456 24.668 1.00 96.94 98 LEU A CA 1
ATOM 743 C C . LEU A 1 98 ? -12.476 14.054 23.430 1.00 96.94 98 LEU A C 1
ATOM 745 O O . LEU A 1 98 ? -11.297 14.406 23.320 1.00 96.94 98 LEU A O 1
ATOM 749 N N . TYR A 1 99 ? -13.117 13.385 22.474 1.00 97.44 99 TYR A N 1
ATOM 750 C CA . TYR A 1 99 ? -12.587 13.121 21.138 1.00 97.44 99 TYR A CA 1
ATOM 751 C C . TYR A 1 99 ? -13.428 13.822 20.074 1.00 97.44 99 TYR A C 1
ATOM 753 O O . TYR A 1 99 ? -14.565 14.224 20.316 1.00 97.44 99 TYR A O 1
ATOM 761 N N . ARG A 1 100 ? -12.845 13.982 18.885 1.00 96.31 100 ARG A N 1
ATOM 762 C CA . ARG A 1 100 ? -13.511 14.573 17.725 1.00 96.31 100 ARG A CA 1
ATOM 763 C C . ARG A 1 100 ? -14.825 13.839 17.400 1.00 96.31 100 ARG A C 1
ATOM 765 O O . ARG A 1 100 ? -14.763 12.650 17.106 1.00 96.31 100 ARG A O 1
ATOM 772 N N . PRO A 1 101 ? -15.969 14.540 17.333 1.00 96.06 101 PRO A N 1
ATOM 773 C CA . PRO A 1 101 ? -17.201 13.965 16.805 1.00 96.06 101 PRO A CA 1
ATOM 774 C C . PRO A 1 101 ? -17.087 13.644 15.312 1.00 96.06 101 PRO A C 1
ATOM 776 O O . PRO A 1 101 ? -16.517 14.424 14.537 1.00 96.06 101 PRO A O 1
ATOM 779 N N . ARG A 1 102 ? -17.629 12.500 14.903 1.00 95.00 102 ARG A N 1
ATOM 780 C CA . ARG A 1 102 ? -17.652 12.025 13.519 1.00 95.00 102 ARG A CA 1
ATOM 781 C C . ARG A 1 102 ? -19.090 11.897 13.041 1.00 95.00 102 ARG A C 1
ATOM 783 O O . ARG A 1 102 ? -19.926 11.334 13.735 1.00 95.00 102 ARG A O 1
ATOM 790 N N . ASP A 1 103 ? -19.346 12.339 11.813 1.00 93.12 103 ASP A N 1
ATOM 791 C CA . ASP A 1 103 ? -20.650 12.112 11.181 1.00 93.12 103 ASP A CA 1
ATOM 792 C C . ASP A 1 103 ? -20.872 10.620 10.886 1.00 93.12 103 ASP A C 1
ATOM 794 O O . ASP A 1 103 ? -21.994 10.130 10.967 1.00 93.12 103 ASP A O 1
ATOM 798 N N . HIS A 1 104 ? -19.792 9.900 10.554 1.00 94.94 104 HIS A N 1
ATOM 799 C CA . HIS A 1 104 ? -19.807 8.488 10.179 1.00 94.94 104 HIS A CA 1
ATOM 800 C C . HIS A 1 104 ? -18.514 7.783 10.593 1.00 94.94 104 HIS A C 1
ATOM 802 O O . HIS A 1 104 ? -17.454 8.413 10.679 1.00 94.94 104 HIS A O 1
ATOM 808 N N . VAL A 1 105 ? -18.589 6.466 10.807 1.00 95.12 105 VAL A N 1
ATOM 809 C CA . VAL A 1 105 ? -17.416 5.664 11.196 1.00 95.12 105 VAL A CA 1
ATOM 810 C C . VAL A 1 105 ? -16.507 5.363 10.012 1.00 95.12 105 VAL A C 1
ATOM 812 O O . VAL A 1 105 ? -15.289 5.381 10.179 1.00 95.12 105 VAL A O 1
ATOM 815 N N . LEU A 1 106 ? -17.087 5.103 8.833 1.00 96.19 106 LEU A N 1
ATOM 816 C CA . LEU A 1 106 ? -16.313 4.862 7.616 1.00 96.19 106 LEU A CA 1
ATOM 817 C C . LEU A 1 106 ? -15.526 6.123 7.253 1.00 96.19 106 LEU A C 1
ATOM 819 O O . LEU A 1 106 ? -16.116 7.178 7.006 1.00 96.19 106 LEU A O 1
ATOM 823 N N . GLY A 1 107 ? -14.203 5.991 7.194 1.00 93.69 107 GLY A N 1
ATOM 824 C CA . GLY A 1 107 ? -13.312 7.065 6.773 1.00 93.69 107 GLY A CA 1
ATOM 825 C C . GLY A 1 107 ? -13.510 7.465 5.312 1.00 93.69 107 GLY A C 1
ATOM 826 O O . GLY A 1 107 ? -14.069 6.724 4.500 1.00 93.69 107 GLY A O 1
ATOM 827 N N . ASP A 1 108 ? -13.011 8.644 4.949 1.00 92.06 108 ASP A N 1
ATOM 828 C CA . ASP A 1 108 ? -12.996 9.068 3.557 1.00 92.06 108 ASP A CA 1
ATOM 829 C C . ASP A 1 108 ? -12.119 8.135 2.707 1.00 92.06 108 ASP A C 1
ATOM 831 O O . ASP A 1 108 ? -11.025 7.723 3.096 1.00 92.06 108 ASP A O 1
ATOM 835 N N . ILE A 1 109 ? -12.612 7.792 1.517 1.00 94.00 109 ILE A N 1
ATOM 836 C CA . ILE A 1 109 ? -11.845 7.068 0.500 1.00 94.00 109 ILE A CA 1
ATOM 837 C C . ILE A 1 109 ? -11.220 8.134 -0.401 1.00 94.00 109 ILE A C 1
ATOM 839 O O . ILE A 1 109 ? -11.825 8.555 -1.388 1.00 94.00 109 ILE A O 1
ATOM 843 N N . ALA A 1 110 ? -10.039 8.623 -0.017 1.00 88.38 110 ALA A N 1
ATOM 844 C CA . ALA A 1 110 ? -9.437 9.799 -0.643 1.00 88.38 110 ALA A CA 1
ATOM 845 C C . ALA A 1 110 ? -8.915 9.519 -2.063 1.00 88.38 110 ALA A C 1
ATOM 847 O O . ALA A 1 110 ? -9.291 10.202 -3.016 1.00 88.38 110 ALA A O 1
ATOM 848 N N . SER A 1 111 ? -8.061 8.504 -2.215 1.00 89.19 111 SER A N 1
ATOM 849 C CA . SER A 1 111 ? -7.429 8.154 -3.497 1.00 89.19 111 SER A CA 1
ATOM 850 C C . SER A 1 111 ? -7.549 6.673 -3.849 1.00 89.19 111 SER A C 1
ATOM 852 O O . SER A 1 111 ? -7.287 6.286 -4.996 1.00 89.19 111 SER A O 1
ATOM 854 N N . ALA A 1 112 ? -7.886 5.824 -2.877 1.00 92.75 112 ALA A N 1
ATOM 855 C CA . ALA A 1 112 ? -7.941 4.386 -3.075 1.00 92.75 112 ALA A CA 1
ATOM 856 C C . ALA A 1 112 ? -9.016 3.988 -4.096 1.00 92.75 112 ALA A C 1
ATOM 858 O O . ALA A 1 112 ? -10.190 4.343 -3.994 1.00 92.75 112 ALA A O 1
ATOM 859 N N . LYS A 1 113 ? -8.621 3.174 -5.074 1.00 95.12 113 LYS A N 1
ATOM 860 C CA . LYS A 1 113 ? -9.552 2.492 -5.970 1.00 95.12 113 LYS A CA 1
ATOM 861 C C . LYS A 1 113 ? -9.947 1.155 -5.344 1.00 95.12 113 LYS A C 1
ATOM 863 O O . LYS A 1 113 ? -9.052 0.412 -4.944 1.00 95.12 113 LYS A O 1
ATOM 868 N N . PRO A 1 114 ? -11.242 0.815 -5.283 1.00 96.19 114 PRO A N 1
ATOM 869 C CA . PRO A 1 114 ? -11.673 -0.466 -4.744 1.00 96.19 114 PRO A CA 1
ATOM 870 C C . PRO A 1 114 ? -11.219 -1.636 -5.629 1.00 96.19 114 PRO A C 1
ATOM 872 O O . PRO A 1 114 ? -11.348 -1.588 -6.855 1.00 96.19 114 PRO A O 1
ATOM 875 N N . ALA A 1 115 ? -10.767 -2.725 -5.008 1.00 97.62 115 ALA A N 1
ATOM 876 C CA . ALA A 1 115 ? -10.507 -3.995 -5.674 1.00 97.62 115 ALA A CA 1
ATOM 877 C C . ALA A 1 115 ? -11.732 -4.908 -5.567 1.00 97.62 115 ALA A C 1
ATOM 879 O O . ALA A 1 115 ? -12.109 -5.352 -4.483 1.00 97.62 115 ALA A O 1
ATOM 880 N N . TYR A 1 116 ? -12.346 -5.219 -6.709 1.00 98.00 116 TYR A N 1
ATOM 881 C CA . TYR A 1 116 ? -13.429 -6.196 -6.785 1.00 98.00 116 TYR A CA 1
ATOM 882 C C . TYR A 1 116 ? -12.875 -7.595 -7.058 1.00 98.00 116 TYR A C 1
ATOM 884 O O . TYR A 1 116 ? -12.438 -7.898 -8.174 1.00 98.00 116 TYR A O 1
ATOM 892 N N . VAL A 1 117 ? -12.932 -8.465 -6.053 1.00 98.38 117 VAL A N 1
ATOM 893 C CA . VAL A 1 117 ? -12.425 -9.836 -6.139 1.00 98.38 117 VAL A CA 1
ATOM 894 C C . VAL A 1 117 ? -13.596 -10.802 -6.117 1.00 98.38 117 VAL A C 1
ATOM 896 O O . VAL A 1 117 ? -14.418 -10.813 -5.209 1.00 98.38 117 VAL A O 1
ATOM 899 N N . ARG A 1 118 ? -13.657 -11.647 -7.138 1.00 96.88 118 ARG A N 1
ATOM 900 C CA . ARG A 1 118 ? -14.629 -12.739 -7.292 1.00 96.88 118 ARG A CA 1
ATOM 901 C C . ARG A 1 118 ? -13.896 -13.988 -7.759 1.00 96.88 118 ARG A C 1
ATOM 903 O O . ARG A 1 118 ? -12.674 -13.961 -7.789 1.00 96.88 118 ARG A O 1
ATOM 910 N N . ASN A 1 119 ? -14.591 -15.041 -8.175 1.00 96.81 119 ASN A N 1
ATOM 911 C CA . ASN A 1 119 ? -13.981 -16.239 -8.760 1.00 96.81 119 ASN A CA 1
ATOM 912 C C . ASN A 1 119 ? -12.794 -15.953 -9.731 1.00 96.81 119 ASN A C 1
ATOM 914 O O . ASN A 1 119 ? -12.874 -15.007 -10.533 1.00 96.81 119 ASN A O 1
ATOM 918 N N . PRO A 1 120 ? -11.710 -16.759 -9.694 1.00 96.62 120 PRO A N 1
ATOM 919 C CA . PRO A 1 120 ? -10.531 -16.582 -10.544 1.00 96.62 120 PRO A CA 1
ATOM 920 C C . PRO A 1 120 ? -10.845 -16.487 -12.044 1.00 96.62 120 PRO A C 1
ATOM 922 O O . PRO A 1 120 ? -11.631 -17.267 -12.590 1.00 96.62 120 PRO A O 1
ATOM 925 N N . ARG A 1 121 ? -10.208 -15.530 -12.737 1.00 94.44 121 ARG A N 1
ATOM 926 C CA . ARG A 1 121 ? -10.433 -15.272 -14.176 1.00 94.44 121 ARG A CA 1
ATOM 927 C C . ARG A 1 121 ? -9.258 -15.627 -15.087 1.00 94.44 121 ARG A C 1
ATOM 929 O O . ARG A 1 121 ? -9.473 -15.717 -16.294 1.00 94.44 121 ARG A O 1
ATOM 936 N N . ARG A 1 122 ? -8.045 -15.814 -14.556 1.00 95.12 122 ARG A N 1
ATOM 937 C CA . ARG A 1 122 ? -6.871 -16.163 -15.375 1.00 95.12 122 ARG A CA 1
ATOM 938 C C . ARG A 1 122 ? -6.987 -17.596 -15.893 1.00 95.12 122 ARG A C 1
ATOM 940 O O . ARG A 1 122 ? -7.912 -18.323 -15.526 1.00 95.12 122 ARG A O 1
ATOM 947 N N . ASN A 1 123 ? -6.083 -17.982 -16.784 1.00 96.94 123 ASN A N 1
ATOM 948 C CA . ASN A 1 123 ? -5.967 -19.336 -17.322 1.00 96.94 123 ASN A CA 1
ATOM 949 C C . ASN A 1 123 ? -4.500 -19.767 -17.266 1.00 96.94 123 ASN A C 1
ATOM 951 O O . ASN A 1 123 ? -3.947 -20.174 -18.285 1.00 96.94 123 ASN A O 1
ATOM 955 N N . TYR A 1 124 ? -3.857 -19.602 -16.104 1.00 98.00 124 TYR A N 1
ATOM 956 C CA . TYR A 1 124 ? -2.452 -19.957 -15.959 1.00 98.00 124 TYR A CA 1
ATOM 957 C C . TYR A 1 124 ? -2.220 -21.418 -16.349 1.00 98.00 124 TYR A C 1
ATOM 959 O O . TYR A 1 124 ? -2.986 -22.300 -15.956 1.00 98.00 124 TYR A O 1
ATOM 967 N N . GLY A 1 125 ? -1.181 -21.644 -17.153 1.00 97.00 125 GLY A N 1
ATOM 968 C CA . GLY A 1 125 ? -0.734 -22.977 -17.560 1.00 97.00 125 GLY A CA 1
ATOM 969 C C . GLY A 1 125 ? 0.042 -23.705 -16.461 1.00 97.00 125 GLY A C 1
ATOM 970 O O . GLY A 1 125 ? 0.373 -24.876 -16.617 1.00 97.00 125 GLY A O 1
ATOM 971 N N . ASP A 1 126 ? 0.330 -23.013 -15.359 1.00 97.25 126 ASP A N 1
ATOM 972 C CA . ASP A 1 126 ? 0.979 -23.551 -14.175 1.00 97.25 126 ASP A CA 1
ATOM 973 C C . ASP A 1 126 ? 0.198 -24.736 -13.570 1.00 97.25 126 ASP A C 1
ATOM 975 O O . ASP A 1 126 ? -1.040 -24.764 -13.520 1.00 97.25 126 ASP A O 1
ATOM 979 N N . VAL A 1 127 ? 0.942 -25.727 -13.073 1.00 97.00 127 VAL A N 1
ATOM 980 C CA . VAL A 1 127 ? 0.388 -26.973 -12.529 1.00 97.00 127 VAL A CA 1
ATOM 981 C C . VAL A 1 127 ? -0.619 -26.682 -11.408 1.00 97.00 127 VAL A C 1
ATOM 983 O O . VAL A 1 127 ? -0.379 -25.888 -10.500 1.00 97.00 127 VAL A O 1
ATOM 986 N N . GLY A 1 128 ? -1.780 -27.335 -11.476 1.00 97.94 128 GLY A N 1
ATOM 987 C CA . GLY A 1 128 ? -2.831 -27.239 -10.460 1.00 97.94 128 GLY A CA 1
ATOM 988 C C . GLY A 1 128 ? -3.716 -25.988 -10.533 1.00 97.94 128 GLY A C 1
ATOM 989 O O . GLY A 1 128 ? -4.745 -25.959 -9.857 1.00 97.94 128 GLY A O 1
ATOM 990 N N . TYR A 1 129 ? -3.401 -24.986 -11.368 1.00 98.50 129 TYR A N 1
ATOM 991 C CA . TYR A 1 129 ? -4.192 -23.749 -11.404 1.00 98.50 129 TYR A CA 1
ATOM 992 C C . TYR A 1 129 ? -5.629 -23.979 -11.885 1.00 98.50 129 TYR A C 1
ATOM 994 O O . TYR A 1 129 ? -6.574 -23.417 -11.334 1.00 98.50 129 TYR A O 1
ATOM 1002 N N . SER A 1 130 ? -5.825 -24.844 -12.885 1.00 98.25 130 SER A N 1
ATOM 1003 C CA . SER A 1 130 ? -7.161 -25.190 -13.389 1.00 98.25 130 SER A CA 1
ATOM 1004 C C . SER A 1 130 ? -8.048 -25.825 -12.309 1.00 98.25 130 SER A C 1
ATOM 1006 O O . SER A 1 130 ? -9.240 -25.522 -12.244 1.00 98.25 130 SER A O 1
ATOM 1008 N N . VAL A 1 131 ? -7.461 -26.638 -11.423 1.00 98.50 131 VAL A N 1
ATOM 1009 C CA . VAL A 1 131 ? -8.146 -27.252 -10.276 1.00 98.50 131 VAL A CA 1
ATOM 1010 C C . VAL A 1 131 ? -8.514 -26.190 -9.240 1.00 98.50 131 VAL A C 1
ATOM 1012 O O . VAL A 1 131 ? -9.668 -26.128 -8.822 1.00 98.50 131 VAL A O 1
ATOM 1015 N N . PHE A 1 132 ? -7.581 -25.302 -8.883 1.00 98.56 132 PHE A N 1
ATOM 1016 C CA . PHE A 1 132 ? -7.848 -24.173 -7.983 1.00 98.56 132 PHE A CA 1
ATOM 1017 C C . PHE A 1 132 ? -8.960 -23.261 -8.512 1.00 98.56 132 PHE A C 1
ATOM 1019 O O . PHE A 1 132 ? -9.907 -22.941 -7.795 1.00 98.56 132 PHE A O 1
ATOM 1026 N N . LYS A 1 133 ? -8.891 -22.890 -9.794 1.00 98.44 133 LYS A N 1
ATOM 1027 C CA . LYS A 1 133 ? -9.901 -22.064 -10.459 1.00 98.44 133 LYS A CA 1
ATOM 1028 C C . LYS A 1 133 ? -11.287 -22.706 -10.410 1.00 98.44 133 LYS A C 1
ATOM 1030 O O . LYS A 1 133 ? -12.267 -22.002 -10.171 1.00 98.44 133 LYS A O 1
ATOM 1035 N N . ALA A 1 134 ? -11.374 -24.018 -10.634 1.00 98.38 134 ALA A N 1
ATOM 1036 C CA . ALA A 1 134 ? -12.630 -24.752 -10.529 1.00 98.38 134 ALA A CA 1
ATOM 1037 C C . ALA A 1 134 ? -13.156 -24.770 -9.082 1.00 98.38 134 ALA A C 1
ATOM 1039 O O . ALA A 1 134 ? -14.333 -24.475 -8.863 1.00 98.38 134 ALA A O 1
ATOM 1040 N N . ALA A 1 135 ? -12.285 -25.029 -8.100 1.00 98.31 135 ALA A N 1
ATOM 1041 C CA . ALA A 1 135 ? -12.638 -25.029 -6.678 1.00 98.31 135 ALA A CA 1
ATOM 1042 C C . ALA A 1 135 ? -13.143 -23.657 -6.192 1.00 98.31 135 ALA A C 1
ATOM 1044 O O . ALA A 1 135 ? -14.089 -23.582 -5.417 1.00 98.31 135 ALA A O 1
ATOM 1045 N N . GLN A 1 136 ? -12.574 -22.566 -6.710 1.00 98.19 136 GLN A N 1
ATOM 1046 C CA . GLN A 1 136 ? -12.933 -21.187 -6.357 1.00 98.19 136 GLN A CA 1
ATOM 1047 C C . GLN A 1 136 ? -14.043 -20.587 -7.243 1.00 98.19 136 GLN A C 1
ATOM 1049 O O . GLN A 1 136 ? -14.297 -19.379 -7.209 1.00 98.19 136 GLN A O 1
ATOM 1054 N N . SER A 1 137 ? -14.724 -21.403 -8.054 1.00 97.38 137 SER A N 1
ATOM 1055 C CA . SER A 1 137 ? -15.784 -20.940 -8.965 1.00 97.38 137 SER A CA 1
ATOM 1056 C C . SER A 1 137 ? -16.970 -20.291 -8.240 1.00 97.38 137 SER A C 1
ATOM 1058 O O . SER A 1 137 ? -17.551 -19.342 -8.765 1.00 97.38 137 SER A O 1
ATOM 1060 N N . GLY A 1 138 ? -17.279 -20.756 -7.024 1.00 97.12 138 GLY A N 1
ATOM 1061 C CA . GLY A 1 138 ? -18.340 -20.233 -6.158 1.00 97.12 138 GLY A CA 1
ATOM 1062 C C . GLY A 1 138 ? -17.893 -19.178 -5.142 1.00 97.12 138 GLY A C 1
ATOM 1063 O O . GLY A 1 138 ? -18.664 -18.859 -4.241 1.00 97.12 138 GLY A O 1
ATOM 1064 N N . ARG A 1 139 ? -16.662 -18.650 -5.241 1.00 97.81 139 ARG A N 1
ATOM 1065 C CA . ARG A 1 139 ? -16.123 -17.694 -4.262 1.00 97.81 139 ARG A CA 1
ATOM 1066 C C . ARG A 1 139 ? -17.032 -16.470 -4.103 1.00 97.81 139 ARG A C 1
ATOM 1068 O O . ARG A 1 139 ? -17.306 -15.781 -5.090 1.00 97.81 139 ARG A O 1
ATOM 1075 N N . GLN A 1 140 ? -17.416 -16.162 -2.857 1.00 97.75 140 GLN A N 1
ATOM 1076 C CA . GLN A 1 140 ? -18.143 -14.937 -2.513 1.00 97.75 140 GLN A CA 1
ATOM 1077 C C . GLN A 1 140 ? -17.381 -13.721 -3.040 1.00 97.75 140 GLN A C 1
ATOM 1079 O O . GLN A 1 140 ? -16.202 -13.529 -2.744 1.00 97.75 140 GLN A O 1
ATOM 1084 N N . ALA A 1 141 ? -18.065 -12.896 -3.828 1.00 98.12 141 ALA A N 1
ATOM 1085 C CA . ALA A 1 141 ? -17.477 -11.677 -4.343 1.00 98.12 141 ALA A CA 1
ATOM 1086 C C . ALA A 1 141 ? -17.372 -10.622 -3.232 1.00 98.12 141 ALA A C 1
ATOM 1088 O O . ALA A 1 141 ? -18.343 -10.381 -2.506 1.00 98.12 141 ALA A O 1
ATOM 1089 N N . MET A 1 142 ? -16.208 -9.985 -3.141 1.00 98.50 142 MET A N 1
ATOM 1090 C CA . MET A 1 142 ? -15.880 -8.955 -2.161 1.00 98.50 142 MET A CA 1
ATOM 1091 C C . MET A 1 142 ? -15.391 -7.687 -2.858 1.00 98.50 142 MET A C 1
ATOM 1093 O O . MET A 1 142 ? -14.806 -7.739 -3.943 1.00 98.50 142 MET A O 1
ATOM 1097 N N . VAL A 1 143 ? -15.616 -6.550 -2.210 1.00 98.38 143 VAL A N 1
ATOM 1098 C CA . VAL A 1 143 ? -14.998 -5.268 -2.540 1.00 98.38 143 VAL A CA 1
ATOM 1099 C C . VAL A 1 143 ? -14.035 -4.916 -1.416 1.00 98.38 143 VAL A C 1
ATOM 1101 O O . VAL A 1 143 ? -14.454 -4.792 -0.270 1.00 98.38 143 VAL A O 1
ATOM 1104 N N . TYR A 1 144 ? -12.759 -4.750 -1.746 1.00 98.62 144 TYR A N 1
ATOM 1105 C CA . TYR A 1 144 ? -11.735 -4.304 -0.807 1.00 98.62 144 TYR A CA 1
ATOM 1106 C C . TYR A 1 144 ? -11.387 -2.854 -1.082 1.00 98.62 144 TYR A C 1
ATOM 1108 O O . TYR A 1 144 ? -11.072 -2.509 -2.222 1.00 98.62 144 TYR A O 1
ATOM 1116 N N . VAL A 1 145 ? -11.427 -2.004 -0.065 1.00 98.12 145 VAL A N 1
ATOM 1117 C CA . VAL A 1 145 ? -11.106 -0.586 -0.231 1.00 98.12 145 VAL A CA 1
ATOM 1118 C C . VAL A 1 145 ? -10.396 -0.049 0.998 1.00 98.12 145 VAL A C 1
ATOM 1120 O O . VAL A 1 145 ? -10.773 -0.349 2.126 1.00 98.12 145 VAL A O 1
ATOM 1123 N N . ALA A 1 146 ? -9.323 0.693 0.757 1.00 97.38 146 ALA A N 1
ATOM 1124 C CA . ALA A 1 146 ? -8.596 1.406 1.790 1.00 97.38 146 ALA A CA 1
ATOM 1125 C C . ALA A 1 146 ? -9.328 2.711 2.116 1.00 97.38 146 ALA A C 1
ATOM 1127 O O . ALA A 1 146 ? -9.777 3.399 1.195 1.00 97.38 146 ALA A O 1
ATOM 1128 N N . ALA A 1 147 ? -9.451 3.025 3.399 1.00 95.81 147 ALA A N 1
ATOM 1129 C CA . ALA A 1 147 ? -10.069 4.253 3.861 1.00 95.81 147 ALA A CA 1
ATOM 1130 C C . ALA A 1 147 ? -9.271 4.893 5.000 1.00 95.81 147 ALA A C 1
ATOM 1132 O O . ALA A 1 147 ? -8.450 4.284 5.700 1.00 95.81 147 ALA A O 1
ATOM 1133 N N . ASN A 1 148 ? -9.496 6.192 5.138 1.00 92.94 148 ASN A N 1
ATOM 1134 C CA . ASN A 1 148 ? -8.654 7.064 5.929 1.00 92.94 148 ASN A CA 1
ATOM 1135 C C . ASN A 1 148 ? -8.931 7.017 7.443 1.00 92.94 148 ASN A C 1
ATOM 1137 O O . ASN A 1 148 ? -8.265 7.675 8.230 1.00 92.94 148 ASN A O 1
ATOM 1141 N N . ASP A 1 149 ? -9.880 6.197 7.873 1.00 94.12 149 ASP A N 1
ATOM 1142 C CA . ASP A 1 149 ? -10.054 5.749 9.257 1.00 94.12 149 ASP A CA 1
ATOM 1143 C C . ASP A 1 149 ? -8.999 4.705 9.677 1.00 94.12 149 ASP A C 1
ATOM 1145 O O . ASP A 1 149 ? -8.956 4.297 10.837 1.00 94.12 149 ASP A O 1
ATOM 1149 N N . GLY A 1 150 ? -8.093 4.331 8.765 1.00 95.94 150 GLY A N 1
ATOM 1150 C CA . GLY A 1 150 ? -6.906 3.529 9.058 1.00 95.94 150 GLY A CA 1
ATOM 1151 C C . GLY A 1 150 ? -7.033 2.061 8.673 1.00 95.94 150 GLY A C 1
ATOM 1152 O O . GLY A 1 150 ? -6.192 1.257 9.082 1.00 95.94 150 GLY A O 1
ATOM 1153 N N . TYR A 1 151 ? -8.043 1.715 7.875 1.00 97.62 151 TYR A N 1
ATOM 1154 C CA . TYR A 1 151 ? -8.366 0.335 7.546 1.00 97.62 151 TYR A CA 1
ATOM 1155 C C . TYR A 1 151 ? -8.315 0.047 6.046 1.00 97.62 151 TYR A C 1
ATOM 1157 O O . TYR A 1 151 ? -8.632 0.879 5.198 1.00 97.62 151 TYR A O 1
ATOM 1165 N N . LEU A 1 152 ? -8.008 -1.207 5.717 1.00 98.56 152 LEU A N 1
ATOM 1166 C CA . LEU A 1 152 ? -8.600 -1.851 4.549 1.00 98.56 152 LEU A CA 1
ATOM 1167 C C . LEU A 1 152 ? -9.941 -2.463 4.964 1.00 98.56 152 LEU A C 1
ATOM 1169 O O . LEU A 1 152 ? -9.962 -3.365 5.798 1.00 98.56 152 LEU A O 1
ATOM 1173 N N . HIS A 1 153 ? -11.037 -2.044 4.343 1.00 98.62 153 HIS A N 1
ATOM 1174 C CA . HIS A 1 153 ? -12.360 -2.636 4.533 1.00 98.62 153 HIS A CA 1
ATOM 1175 C C . HIS A 1 153 ? -12.601 -3.757 3.524 1.00 98.62 153 HIS A C 1
ATOM 1177 O O . HIS A 1 153 ? -12.378 -3.571 2.326 1.00 98.62 153 HIS A O 1
ATOM 1183 N N . ALA A 1 154 ? -13.112 -4.899 3.985 1.00 98.62 154 ALA A N 1
ATOM 1184 C CA . ALA A 1 154 ? -13.591 -5.989 3.143 1.00 98.62 154 ALA A CA 1
ATOM 1185 C C . ALA A 1 154 ? -15.119 -6.039 3.168 1.00 98.62 154 ALA A C 1
ATOM 1187 O O . ALA A 1 154 ? -15.735 -6.496 4.132 1.00 98.62 154 ALA A O 1
ATOM 1188 N N . LEU A 1 155 ? -15.743 -5.586 2.088 1.00 98.38 155 LEU A N 1
ATOM 1189 C CA . LEU A 1 155 ? -17.189 -5.452 1.962 1.00 98.38 155 LEU A CA 1
ATOM 1190 C C . LEU A 1 155 ? -17.759 -6.613 1.146 1.00 98.38 155 LEU A C 1
ATOM 1192 O O . LEU A 1 155 ? -17.242 -6.948 0.077 1.00 98.38 155 LEU A O 1
ATOM 1196 N N . ASN A 1 156 ? -18.857 -7.209 1.604 1.00 97.81 156 ASN A N 1
ATOM 1197 C CA . ASN A 1 156 ? -19.596 -8.176 0.801 1.00 97.81 156 ASN A CA 1
ATOM 1198 C C . ASN A 1 156 ? -20.178 -7.466 -0.430 1.00 97.81 156 ASN A C 1
ATOM 1200 O O . ASN A 1 156 ? -20.977 -6.544 -0.295 1.00 97.81 156 ASN A O 1
ATOM 1204 N N . ALA A 1 157 ? -19.829 -7.902 -1.643 1.00 96.69 157 ALA A N 1
ATOM 1205 C CA . ALA A 1 157 ? -20.221 -7.177 -2.854 1.00 96.69 157 ALA A CA 1
ATOM 1206 C C . ALA A 1 157 ? -21.735 -7.212 -3.149 1.00 96.69 157 ALA A C 1
ATOM 1208 O O . ALA A 1 157 ? -22.232 -6.417 -3.947 1.00 96.69 157 ALA A O 1
ATOM 1209 N N . THR A 1 158 ? -22.470 -8.148 -2.538 1.00 95.88 158 THR A N 1
ATOM 1210 C CA . THR A 1 158 ? -23.927 -8.277 -2.698 1.00 95.88 158 THR A CA 1
ATOM 1211 C C . THR A 1 158 ? -24.676 -7.362 -1.742 1.00 95.88 158 THR A C 1
ATOM 1213 O O . THR A 1 158 ? -25.649 -6.731 -2.150 1.00 95.88 158 THR A O 1
ATOM 1216 N N . THR A 1 159 ? -24.239 -7.297 -0.483 1.00 95.62 159 THR A N 1
ATOM 1217 C CA . THR A 1 159 ? -24.967 -6.573 0.564 1.00 95.62 159 THR A CA 1
ATOM 1218 C C . THR A 1 159 ? -24.377 -5.211 0.884 1.00 95.62 159 THR A C 1
ATOM 1220 O O . THR A 1 159 ? -25.125 -4.369 1.352 1.00 95.62 159 THR A O 1
ATOM 1223 N N . GLY A 1 160 ? -23.087 -4.975 0.639 1.00 95.69 160 GLY A N 1
ATOM 1224 C CA . GLY A 1 160 ? -22.358 -3.786 1.093 1.00 95.69 160 GLY A CA 1
ATOM 1225 C C . GLY A 1 160 ? -21.810 -3.888 2.516 1.00 95.69 160 GLY A C 1
ATOM 1226 O O . GLY A 1 160 ? -21.101 -2.986 2.953 1.00 95.69 160 GLY A O 1
ATOM 1227 N N . SER A 1 161 ? -22.103 -4.980 3.229 1.00 96.56 161 SER A N 1
ATOM 1228 C CA . SER A 1 161 ? -21.766 -5.108 4.648 1.00 96.56 161 SER A CA 1
ATOM 1229 C C . SER A 1 161 ? -20.286 -5.410 4.826 1.00 96.56 161 SER A C 1
ATOM 1231 O O . SER A 1 161 ? -19.753 -6.327 4.190 1.00 96.56 161 SER A O 1
ATOM 1233 N N . GLU A 1 162 ? -19.624 -4.673 5.717 1.00 98.00 162 GLU A N 1
ATOM 1234 C CA . GLU A 1 162 ? -18.251 -4.963 6.121 1.00 98.00 162 GLU A CA 1
ATOM 1235 C C . GLU A 1 162 ? -18.181 -6.350 6.767 1.00 98.00 162 GLU A C 1
ATOM 1237 O O . GLU A 1 162 ? -18.765 -6.591 7.816 1.00 98.00 162 GLU A O 1
ATOM 1242 N N . THR A 1 163 ? -17.472 -7.287 6.148 1.00 98.25 163 THR A N 1
ATOM 1243 C CA . THR A 1 163 ? -17.267 -8.628 6.710 1.00 98.25 163 THR A CA 1
ATOM 1244 C C . THR A 1 163 ? -16.099 -8.635 7.688 1.00 98.25 163 THR A C 1
ATOM 1246 O O . THR A 1 163 ? -16.176 -9.283 8.728 1.00 98.25 163 THR A O 1
ATOM 1249 N N . TRP A 1 164 ? -15.040 -7.895 7.366 1.00 98.69 164 TRP A N 1
ATOM 1250 C CA . TRP A 1 164 ? -13.914 -7.627 8.251 1.00 98.69 164 TRP A CA 1
ATOM 1251 C C . TRP A 1 164 ? -13.152 -6.383 7.782 1.00 98.69 164 TRP A C 1
ATOM 1253 O O . TRP A 1 164 ? -13.337 -5.922 6.654 1.00 98.69 164 TRP A O 1
ATOM 1263 N N . ALA A 1 165 ? -12.271 -5.870 8.634 1.00 98.69 165 ALA A N 1
ATOM 1264 C CA . ALA A 1 165 ? -11.308 -4.825 8.304 1.00 98.69 165 ALA A CA 1
ATOM 1265 C C . ALA A 1 165 ? -9.887 -5.233 8.721 1.00 98.69 165 ALA A C 1
ATOM 1267 O O . ALA A 1 165 ? -9.721 -6.099 9.581 1.00 98.69 165 ALA A O 1
ATOM 1268 N N . TYR A 1 166 ? -8.867 -4.629 8.113 1.00 98.69 166 TYR A N 1
ATOM 1269 C CA . TYR A 1 166 ? -7.460 -4.856 8.450 1.00 98.69 166 TYR A CA 1
ATOM 1270 C C . TYR A 1 166 ? -6.734 -3.547 8.765 1.00 98.69 166 TYR A C 1
ATOM 1272 O O . TYR A 1 166 ? -6.835 -2.595 7.992 1.00 98.69 166 TYR A O 1
ATOM 1280 N N . VAL A 1 167 ? -5.986 -3.527 9.870 1.00 98.19 167 VAL A N 1
ATOM 1281 C CA . VAL A 1 167 ? -5.156 -2.399 10.324 1.00 98.19 167 VAL A CA 1
ATOM 1282 C C . VAL A 1 167 ? -3.685 -2.757 10.165 1.00 98.19 167 VAL A C 1
ATOM 1284 O O . VAL A 1 167 ? -3.227 -3.663 10.860 1.00 98.19 167 VAL A O 1
ATOM 1287 N N . PRO A 1 168 ? -2.923 -2.044 9.325 1.00 97.06 168 PRO A N 1
ATOM 1288 C CA . PRO A 1 168 ? -1.485 -2.259 9.251 1.00 97.06 168 PRO A CA 1
ATOM 1289 C C . PRO A 1 168 ? -0.726 -1.683 10.458 1.00 97.06 168 PRO A C 1
ATOM 1291 O O . PRO A 1 168 ? -1.051 -0.583 10.917 1.00 97.06 168 PRO A O 1
ATOM 1294 N N . HIS A 1 169 ? 0.342 -2.333 10.939 1.00 95.56 169 HIS A N 1
ATOM 1295 C CA . HIS A 1 169 ? 1.122 -1.819 12.087 1.00 95.56 169 HIS A CA 1
ATOM 1296 C C . HIS A 1 169 ? 1.780 -0.479 11.794 1.00 95.56 169 HIS A C 1
ATOM 1298 O O . HIS A 1 169 ? 1.892 0.377 12.671 1.00 95.56 169 HIS A O 1
ATOM 1304 N N . ALA A 1 170 ? 2.165 -0.266 10.537 1.00 95.44 170 ALA A N 1
ATOM 1305 C CA . ALA A 1 170 ? 2.838 0.945 10.084 1.00 95.44 170 ALA A CA 1
ATOM 1306 C C . ALA A 1 170 ? 2.063 2.249 10.376 1.00 95.44 170 ALA A C 1
ATOM 1308 O O . ALA A 1 170 ? 2.681 3.312 10.402 1.00 95.44 170 ALA A O 1
ATOM 1309 N N . ILE A 1 171 ? 0.743 2.190 10.607 1.00 95.56 171 ILE A N 1
ATOM 1310 C CA . ILE A 1 171 ? -0.081 3.372 10.912 1.00 95.56 171 ILE A CA 1
ATOM 1311 C C . ILE A 1 171 ? -0.445 3.517 12.400 1.00 95.56 171 ILE A C 1
ATOM 1313 O O . ILE A 1 171 ? -0.966 4.561 12.799 1.00 95.56 171 ILE A O 1
ATOM 1317 N N . TYR A 1 172 ? -0.096 2.545 13.255 1.00 95.75 172 TYR A N 1
ATOM 1318 C CA . TYR A 1 172 ? -0.372 2.586 14.701 1.00 95.75 172 TYR A CA 1
ATOM 1319 C C . TYR A 1 172 ? 0.109 3.867 15.395 1.00 95.75 172 TYR A C 1
ATOM 1321 O O . TYR A 1 172 ? -0.665 4.429 16.178 1.00 95.75 172 TYR A O 1
ATOM 1329 N N . PRO A 1 173 ? 1.333 4.375 15.124 1.00 94.31 173 PRO A N 1
ATOM 1330 C CA . PRO A 1 173 ? 1.824 5.578 15.790 1.00 94.31 173 PRO A CA 1
ATOM 1331 C C . PRO A 1 173 ? 0.929 6.799 15.594 1.00 94.31 173 PRO A C 1
ATOM 1333 O O . PRO A 1 173 ? 0.902 7.673 16.459 1.00 94.31 173 PRO A O 1
ATOM 1336 N N . ASP A 1 174 ? 0.190 6.856 14.486 1.00 93.94 174 ASP A N 1
ATOM 1337 C CA . ASP A 1 174 ? -0.601 8.016 14.101 1.00 93.94 174 ASP A CA 1
ATOM 1338 C C . ASP A 1 174 ? -2.107 7.847 14.350 1.00 93.94 174 ASP A C 1
ATOM 1340 O O . ASP A 1 174 ? -2.783 8.866 14.448 1.00 93.94 174 ASP A O 1
ATOM 1344 N N . LEU A 1 175 ? -2.643 6.626 14.516 1.00 95.31 175 LEU A N 1
ATOM 1345 C CA . LEU A 1 175 ? -4.097 6.365 14.626 1.00 95.31 175 LEU A CA 1
ATOM 1346 C C . LEU A 1 175 ? -4.824 7.235 15.658 1.00 95.31 175 LEU A C 1
ATOM 1348 O O . LEU A 1 175 ? -5.937 7.693 15.415 1.00 95.31 175 LEU A O 1
ATOM 1352 N N . HIS A 1 176 ? -4.192 7.504 16.802 1.00 94.69 176 HIS A N 1
ATOM 1353 C CA . HIS A 1 176 ? -4.787 8.333 17.851 1.00 94.69 176 HIS A CA 1
ATOM 1354 C C . HIS A 1 176 ? -5.125 9.761 17.390 1.00 94.69 176 HIS A C 1
ATOM 1356 O O . HIS A 1 176 ? -5.994 10.405 17.969 1.00 94.69 176 HIS A O 1
ATOM 1362 N N . LYS A 1 177 ? -4.477 10.265 16.333 1.00 94.50 177 LYS A N 1
ATOM 1363 C CA . LYS A 1 177 ? -4.731 11.605 15.786 1.00 94.50 177 LYS A CA 1
ATOM 1364 C C . LYS A 1 177 ? -6.091 11.713 15.099 1.00 94.50 177 LYS A C 1
ATOM 1366 O O . LYS A 1 177 ? -6.572 12.825 14.913 1.00 94.50 177 LYS A O 1
ATOM 1371 N N . LEU A 1 178 ? -6.749 10.594 14.778 1.00 95.06 178 LEU A N 1
ATOM 1372 C CA . LEU A 1 178 ? -8.147 10.589 14.329 1.00 95.06 178 LEU A CA 1
ATOM 1373 C C . LEU A 1 178 ? -9.094 11.207 15.370 1.00 95.06 178 LEU A C 1
ATOM 1375 O O . LEU A 1 178 ? -10.160 11.704 14.996 1.00 95.06 178 LEU A O 1
ATOM 1379 N N . ALA A 1 179 ? -8.719 11.157 16.654 1.00 96.38 179 ALA A N 1
ATOM 1380 C CA . ALA A 1 179 ? -9.484 11.684 17.783 1.00 96.38 179 ALA A CA 1
ATOM 1381 C C . ALA A 1 179 ? -9.252 13.182 18.041 1.00 96.38 179 ALA A C 1
ATOM 1383 O O . ALA A 1 179 ? -9.903 13.761 18.911 1.00 96.38 179 ALA A O 1
ATOM 1384 N N . ASP A 1 180 ? -8.320 13.816 17.327 1.00 95.81 180 ASP A N 1
ATOM 1385 C CA . ASP A 1 180 ? -7.982 15.222 17.527 1.00 95.81 180 ASP A CA 1
ATOM 1386 C C . ASP A 1 180 ? -9.078 16.136 16.965 1.00 95.81 180 ASP A C 1
ATOM 1388 O O . ASP A 1 180 ? -9.428 16.044 15.788 1.00 95.81 180 ASP A O 1
ATOM 1392 N N . SER A 1 181 ? -9.611 17.053 17.773 1.00 95.06 181 SER A N 1
ATOM 1393 C CA . SER A 1 181 ? -10.689 17.953 17.337 1.00 95.06 181 SER A CA 1
ATOM 1394 C C . SER A 1 181 ? -10.266 18.894 16.201 1.00 95.06 181 SER A C 1
ATOM 1396 O O . SER A 1 181 ? -11.114 19.377 15.455 1.00 95.06 181 SER A O 1
ATOM 1398 N N . ASN A 1 182 ? -8.962 19.124 16.015 1.00 93.56 182 ASN A N 1
ATOM 1399 C CA . ASN A 1 182 ? -8.409 19.929 14.927 1.00 93.56 182 ASN A CA 1
ATOM 1400 C C . ASN A 1 182 ? -8.085 19.105 13.662 1.00 93.56 182 ASN A C 1
ATOM 1402 O O . ASN A 1 182 ? -7.410 19.599 12.755 1.00 93.56 182 ASN A O 1
ATOM 1406 N N . TYR A 1 183 ? -8.561 17.856 13.573 1.00 90.75 183 TYR A N 1
ATOM 1407 C CA . TYR A 1 183 ? -8.380 16.985 12.405 1.00 90.75 183 TYR A CA 1
ATOM 1408 C C . TYR A 1 183 ? -8.773 17.658 11.084 1.00 90.75 183 TYR A C 1
ATOM 1410 O O . TYR A 1 183 ? -8.082 17.477 10.092 1.00 90.75 183 TYR A O 1
ATOM 1418 N N . GLY A 1 184 ? -9.829 18.481 11.059 1.00 86.69 184 GLY A N 1
ATOM 1419 C CA . GLY A 1 184 ? -10.265 19.170 9.836 1.00 86.69 184 GLY A CA 1
ATOM 1420 C C . GLY A 1 184 ? -9.200 20.095 9.229 1.00 86.69 184 GLY A C 1
ATOM 1421 O O . GLY A 1 184 ? -9.070 20.160 8.010 1.00 86.69 184 GLY A O 1
ATOM 1422 N N . ASN A 1 185 ? -8.389 20.756 10.063 1.00 88.56 185 ASN A N 1
ATOM 1423 C CA . ASN A 1 185 ? -7.278 21.601 9.602 1.00 88.56 185 ASN A CA 1
ATOM 1424 C C . ASN A 1 185 ? -5.961 20.822 9.467 1.00 88.56 185 ASN A C 1
ATOM 1426 O O . ASN A 1 185 ? -5.058 21.246 8.751 1.00 88.56 185 ASN A O 1
ATOM 1430 N N . ASN A 1 186 ? -5.856 19.685 10.155 1.00 85.19 186 ASN A N 1
ATOM 1431 C CA . ASN A 1 186 ? -4.690 18.808 10.169 1.00 85.19 186 ASN A CA 1
ATOM 1432 C C . ASN A 1 186 ? -5.017 17.452 9.544 1.00 85.19 186 ASN A C 1
ATOM 1434 O O . ASN A 1 186 ? -4.607 16.415 10.072 1.00 85.19 186 ASN A O 1
ATOM 1438 N N . HIS A 1 187 ? -5.774 17.456 8.445 1.00 85.62 187 HIS A N 1
ATOM 1439 C CA . HIS A 1 187 ? -6.176 16.222 7.791 1.00 85.62 187 HIS A CA 1
ATOM 1440 C C . HIS A 1 187 ? -4.930 15.440 7.387 1.00 85.62 187 HIS A C 1
ATOM 1442 O O . HIS A 1 187 ? -3.974 15.988 6.827 1.00 85.62 187 HIS A O 1
ATOM 1448 N N . ARG A 1 188 ? -4.926 14.146 7.686 1.00 86.50 188 ARG A N 1
ATOM 1449 C CA . ARG A 1 188 ? -3.816 13.254 7.372 1.00 86.50 188 ARG A CA 1
ATOM 1450 C C . ARG A 1 188 ? -4.354 12.032 6.674 1.00 86.50 188 ARG A C 1
ATOM 1452 O O . ARG A 1 188 ? -5.498 11.650 6.872 1.00 86.50 188 ARG A O 1
ATOM 1459 N N . TYR A 1 189 ? -3.488 11.451 5.865 1.00 89.44 189 TYR A N 1
ATOM 1460 C CA . TYR A 1 189 ? -3.746 10.176 5.230 1.00 89.44 189 TYR A CA 1
ATOM 1461 C C . TYR A 1 189 ? -3.342 9.045 6.187 1.00 89.44 189 TYR A C 1
ATOM 1463 O O . TYR A 1 189 ? -2.396 9.224 6.957 1.00 89.44 189 TYR A O 1
ATOM 1471 N N . TYR A 1 190 ? -4.004 7.893 6.100 1.00 92.62 190 TYR A N 1
ATOM 1472 C CA . TYR A 1 190 ? -3.655 6.655 6.805 1.00 92.62 190 TYR A CA 1
ATOM 1473 C C . TYR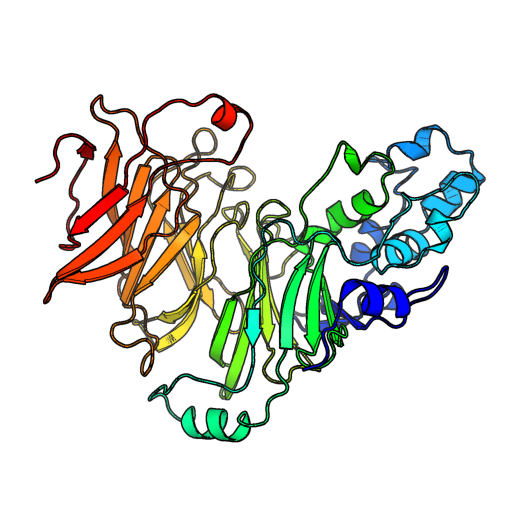 A 1 190 ? -3.504 5.497 5.807 1.00 92.62 190 TYR A C 1
ATOM 1475 O O . TYR A 1 190 ? -2.473 5.385 5.142 1.00 92.62 190 TYR A O 1
ATOM 1483 N N . VAL A 1 191 ? -4.514 4.637 5.660 1.00 93.56 191 VAL A N 1
ATOM 1484 C CA . VAL A 1 191 ? -4.518 3.587 4.635 1.00 93.56 191 VAL A CA 1
ATOM 1485 C C . VAL A 1 191 ? -5.252 4.136 3.415 1.00 93.56 191 VAL A C 1
ATOM 1487 O O . VAL A 1 191 ? -6.456 4.335 3.445 1.00 93.56 191 VAL A O 1
ATOM 1490 N N . ASP A 1 192 ? -4.517 4.409 2.338 1.00 92.50 192 ASP A N 1
ATOM 1491 C CA . ASP A 1 192 ? -5.081 5.045 1.131 1.00 92.50 192 ASP A CA 1
ATOM 1492 C C . ASP A 1 192 ? -4.571 4.414 -0.184 1.00 92.50 192 ASP A C 1
ATOM 1494 O O . ASP A 1 192 ? -5.014 4.740 -1.288 1.00 92.50 192 ASP A O 1
ATOM 1498 N N . GLY A 1 193 ? -3.625 3.471 -0.107 1.00 92.44 193 GLY A N 1
ATOM 1499 C CA . GLY A 1 193 ? -3.138 2.767 -1.291 1.00 92.44 193 GLY A CA 1
ATOM 1500 C C . GLY A 1 193 ? -4.239 1.924 -1.929 1.00 92.44 193 GLY A C 1
ATOM 1501 O O . GLY A 1 193 ? -4.947 1.194 -1.242 1.00 92.44 193 GLY A O 1
ATOM 1502 N N . SER A 1 194 ? -4.363 1.992 -3.259 1.00 95.81 194 SER A N 1
ATOM 1503 C CA . SER A 1 194 ? -5.288 1.112 -3.986 1.00 95.81 194 SER A CA 1
ATOM 1504 C C . SER A 1 194 ? -4.816 -0.340 -3.844 1.00 95.81 194 SER A C 1
ATOM 1506 O O . SER A 1 194 ? -3.688 -0.623 -4.258 1.00 95.81 194 SER A O 1
ATOM 1508 N N . PRO A 1 195 ? -5.621 -1.245 -3.260 1.00 96.94 195 PRO A N 1
ATOM 1509 C CA . PRO A 1 195 ? -5.250 -2.646 -3.167 1.00 96.94 195 PRO A CA 1
ATOM 1510 C C . PRO A 1 195 ? -5.216 -3.294 -4.554 1.00 96.94 195 PRO A C 1
ATOM 1512 O O . PRO A 1 195 ? -6.085 -3.051 -5.390 1.00 96.94 195 PRO A O 1
ATOM 1515 N N . GLU A 1 196 ? -4.241 -4.166 -4.780 1.00 98.06 196 GLU A N 1
ATOM 1516 C CA . GLU A 1 196 ? -4.164 -5.030 -5.959 1.00 98.06 196 GLU A CA 1
ATOM 1517 C C . GLU A 1 196 ? -4.302 -6.486 -5.526 1.00 98.06 196 GLU A C 1
ATOM 1519 O O . GLU A 1 196 ? -3.858 -6.863 -4.444 1.00 98.06 196 GLU A O 1
ATOM 1524 N N . SER A 1 197 ? -4.906 -7.321 -6.371 1.00 98.19 197 SER A N 1
ATOM 1525 C CA . SER A 1 197 ? -5.094 -8.745 -6.071 1.00 98.19 197 SER A CA 1
ATOM 1526 C C . SER A 1 197 ? -4.598 -9.636 -7.199 1.00 98.19 197 SER A C 1
ATOM 1528 O O . SER A 1 197 ? -4.620 -9.258 -8.374 1.00 98.19 197 SER A O 1
ATOM 1530 N N . GLY A 1 198 ? -4.158 -10.840 -6.846 1.00 97.94 198 GLY A N 1
ATOM 1531 C CA . GLY A 1 198 ? -3.633 -11.801 -7.804 1.00 97.94 198 GLY A CA 1
ATOM 1532 C C . GLY A 1 198 ? -3.607 -13.213 -7.245 1.00 97.94 198 GLY A C 1
ATOM 1533 O O . GLY A 1 198 ? -3.434 -13.416 -6.046 1.00 97.94 198 GLY A O 1
ATOM 1534 N N . ASP A 1 199 ? -3.778 -14.189 -8.132 1.00 98.56 199 ASP A N 1
ATOM 1535 C CA . ASP A 1 199 ? -3.575 -15.590 -7.778 1.00 98.56 199 ASP A CA 1
ATOM 1536 C C . ASP A 1 199 ? -2.087 -15.926 -7.860 1.00 98.56 199 ASP A C 1
ATOM 1538 O O . ASP A 1 199 ? -1.434 -15.575 -8.846 1.00 98.56 199 ASP A O 1
ATOM 1542 N N . VAL A 1 200 ? -1.577 -16.615 -6.845 1.00 98.69 200 VAL A N 1
ATOM 1543 C CA . VAL A 1 200 ? -0.168 -16.984 -6.682 1.00 98.69 200 VAL A CA 1
ATOM 1544 C C . VAL A 1 200 ? -0.053 -18.430 -6.210 1.00 98.69 200 VAL A C 1
ATOM 1546 O O . VAL A 1 200 ? -0.968 -18.956 -5.578 1.00 98.69 200 VAL A O 1
ATOM 1549 N N . TYR A 1 201 ? 1.080 -19.071 -6.482 1.00 98.50 201 TYR A N 1
ATOM 1550 C CA . TYR A 1 201 ? 1.409 -20.388 -5.941 1.00 98.50 201 TYR A CA 1
ATOM 1551 C C . TYR A 1 201 ? 2.484 -20.247 -4.857 1.00 98.50 201 TYR A C 1
ATOM 1553 O O . TYR A 1 201 ? 3.648 -19.990 -5.168 1.00 98.50 201 TYR A O 1
ATOM 1561 N N . ILE A 1 202 ? 2.079 -20.382 -3.594 1.00 97.69 202 ILE A N 1
ATOM 1562 C CA . ILE A 1 202 ? 2.910 -20.189 -2.391 1.00 97.69 202 ILE A CA 1
ATOM 1563 C C . ILE A 1 202 ? 2.610 -21.289 -1.370 1.00 97.69 202 ILE A C 1
ATOM 1565 O O . ILE A 1 202 ? 1.512 -21.847 -1.381 1.00 97.69 202 ILE A O 1
ATOM 1569 N N . GLY A 1 203 ? 3.569 -21.661 -0.518 1.00 94.88 203 GLY A N 1
ATOM 1570 C CA . GLY A 1 203 ? 3.360 -22.719 0.481 1.00 94.88 203 GLY A CA 1
ATOM 1571 C C . GLY A 1 203 ? 2.825 -24.044 -0.095 1.00 94.88 203 GLY A C 1
ATOM 1572 O O . GLY A 1 203 ? 2.032 -24.726 0.554 1.00 94.88 203 GLY A O 1
ATOM 1573 N N . GLY A 1 204 ? 3.180 -24.372 -1.347 1.00 96.38 204 GLY A N 1
ATOM 1574 C CA . GLY A 1 204 ? 2.744 -25.589 -2.046 1.00 96.38 204 GLY A CA 1
ATOM 1575 C C . GLY A 1 204 ? 1.289 -25.599 -2.533 1.00 96.38 204 GLY A C 1
ATOM 1576 O O . GLY A 1 204 ? 0.769 -26.668 -2.847 1.00 96.38 204 GLY A O 1
ATOM 1577 N N . GLN A 1 205 ? 0.615 -24.449 -2.590 1.00 97.81 205 GLN A N 1
ATOM 1578 C CA . GLN A 1 205 ? -0.789 -24.362 -2.993 1.00 97.81 205 GLN A CA 1
ATOM 1579 C C . GLN A 1 205 ? -1.122 -23.033 -3.677 1.00 97.81 205 GLN A C 1
ATOM 1581 O O . GLN A 1 205 ? -0.445 -22.021 -3.505 1.00 97.81 205 GLN A O 1
ATOM 1586 N N . TRP A 1 206 ? -2.201 -23.034 -4.456 1.00 98.62 206 TRP A N 1
ATOM 1587 C CA . TRP A 1 206 ? -2.729 -21.811 -5.048 1.00 98.62 206 TRP A CA 1
ATOM 1588 C C . TRP A 1 206 ? -3.498 -20.994 -4.020 1.00 98.62 206 TRP A C 1
ATOM 1590 O O . TRP A 1 206 ? -4.372 -21.518 -3.329 1.00 98.62 206 TRP A O 1
ATOM 1600 N N . ARG A 1 207 ? -3.184 -19.703 -3.968 1.00 98.62 207 ARG A N 1
ATOM 1601 C CA . ARG A 1 207 ? -3.824 -18.699 -3.122 1.00 98.62 207 ARG A CA 1
ATOM 1602 C C . ARG A 1 207 ? -4.237 -17.501 -3.965 1.00 98.62 207 ARG A C 1
ATOM 1604 O O . ARG A 1 207 ? -3.629 -17.238 -4.999 1.00 98.62 207 ARG A O 1
ATOM 1611 N N . THR A 1 208 ? -5.223 -16.743 -3.507 1.00 98.81 208 THR A N 1
ATOM 1612 C CA . THR A 1 208 ? -5.465 -15.375 -3.977 1.00 98.81 208 THR A CA 1
ATOM 1613 C C . THR A 1 208 ? -4.997 -14.419 -2.901 1.00 98.81 208 THR A C 1
ATOM 1615 O O . THR A 1 208 ? -5.525 -14.441 -1.793 1.00 98.81 208 THR A O 1
ATOM 1618 N N . ILE A 1 209 ? -4.031 -13.569 -3.230 1.00 98.81 209 ILE A N 1
ATOM 1619 C CA . ILE A 1 209 ? -3.504 -12.570 -2.303 1.00 98.81 209 ILE A CA 1
ATOM 1620 C C . ILE A 1 209 ? -3.984 -11.175 -2.685 1.00 98.81 209 ILE A C 1
ATOM 1622 O O . ILE A 1 209 ? -4.322 -10.912 -3.843 1.00 98.81 209 ILE A O 1
ATOM 1626 N N . LEU A 1 210 ? -3.986 -10.285 -1.703 1.00 98.75 210 LEU A N 1
ATOM 1627 C CA . LEU A 1 210 ? -4.207 -8.857 -1.853 1.00 98.75 210 LEU A CA 1
ATOM 1628 C C . LEU A 1 210 ? -3.012 -8.117 -1.267 1.00 98.75 210 LEU A C 1
ATOM 1630 O O . LEU A 1 210 ? -2.593 -8.427 -0.157 1.00 98.75 210 LEU A O 1
ATOM 1634 N N . VAL A 1 211 ? -2.491 -7.135 -1.996 1.00 98.81 211 VAL A N 1
ATOM 1635 C CA . VAL A 1 211 ? -1.399 -6.268 -1.550 1.00 98.81 211 VAL A CA 1
ATOM 1636 C C . VAL A 1 211 ? -1.879 -4.826 -1.566 1.00 98.81 211 VAL A C 1
ATOM 1638 O O . VAL A 1 211 ? -2.358 -4.345 -2.593 1.00 98.81 211 VAL A O 1
ATOM 1641 N N . GLY A 1 212 ? -1.741 -4.134 -0.440 1.00 97.81 212 GLY A N 1
ATOM 1642 C CA . GLY A 1 212 ? -2.096 -2.725 -0.298 1.00 97.81 212 GLY A CA 1
ATOM 1643 C C . GLY A 1 212 ? -0.905 -1.875 0.129 1.00 97.81 212 GLY A C 1
ATOM 1644 O O . GLY A 1 212 ? 0.021 -2.359 0.776 1.00 97.81 212 GLY A O 1
ATOM 1645 N N . GLY A 1 213 ? -0.931 -0.601 -0.259 1.00 96.75 213 GLY A N 1
ATOM 1646 C CA . GLY A 1 213 ? -0.010 0.433 0.218 1.00 96.75 213 GLY A CA 1
ATOM 1647 C C . GLY A 1 213 ? -0.719 1.443 1.120 1.00 96.75 213 GLY A C 1
ATOM 1648 O O . GLY A 1 213 ? -1.914 1.331 1.394 1.00 96.75 213 GLY A O 1
ATOM 1649 N N . LEU A 1 214 ? 0.011 2.470 1.543 1.00 96.81 214 LEU A N 1
ATOM 1650 C CA . LEU A 1 214 ? -0.472 3.518 2.446 1.00 96.81 214 LEU A CA 1
ATOM 1651 C C . LEU A 1 214 ? -0.496 4.904 1.780 1.00 96.81 214 LEU A C 1
ATOM 1653 O O . LEU A 1 214 ? -0.947 5.867 2.394 1.00 96.81 214 LEU A O 1
ATOM 1657 N N . ASN A 1 215 ? -0.016 5.035 0.534 1.00 95.31 215 ASN A N 1
ATOM 1658 C CA . ASN A 1 215 ? 0.207 6.323 -0.136 1.00 95.31 215 ASN A CA 1
ATOM 1659 C C . ASN A 1 215 ? 0.912 7.319 0.805 1.00 95.31 215 ASN A C 1
ATOM 1661 O O . ASN A 1 215 ? 2.049 7.096 1.220 1.00 95.31 215 ASN A O 1
ATOM 1665 N N . LYS A 1 216 ? 0.240 8.424 1.149 1.00 93.50 216 LYS A N 1
ATOM 1666 C CA . LYS A 1 216 ? 0.765 9.479 2.016 1.00 93.50 216 LYS A CA 1
ATOM 1667 C C . LYS A 1 216 ? 0.677 9.146 3.503 1.00 93.50 216 LYS A C 1
ATOM 1669 O O . LYS A 1 216 ? 1.352 9.809 4.287 1.00 93.50 216 LYS A O 1
ATOM 1674 N N . GLY A 1 217 ? -0.131 8.165 3.895 1.00 93.62 217 GLY A N 1
ATOM 1675 C CA . GLY A 1 217 ? -0.351 7.868 5.304 1.00 93.62 217 GLY A CA 1
ATOM 1676 C C . GLY A 1 217 ? 0.739 7.042 5.961 1.00 93.62 217 GLY A C 1
ATOM 1677 O O . GLY A 1 217 ? 0.842 7.021 7.182 1.00 93.62 217 GLY A O 1
ATOM 1678 N N . GLY A 1 218 ? 1.626 6.439 5.173 1.00 95.25 218 GLY A N 1
ATOM 1679 C CA . GLY A 1 218 ? 2.782 5.757 5.725 1.00 95.25 218 GLY A CA 1
ATOM 1680 C C . GLY A 1 218 ? 3.735 5.222 4.672 1.00 95.25 218 GLY A C 1
ATOM 1681 O O . GLY A 1 218 ? 3.511 5.310 3.464 1.00 95.25 218 GLY A O 1
ATOM 1682 N N . ARG A 1 219 ? 4.836 4.665 5.165 1.00 97.00 219 ARG A N 1
ATOM 1683 C CA . ARG A 1 219 ? 5.913 4.094 4.358 1.00 97.00 219 ARG A CA 1
ATOM 1684 C C . ARG A 1 219 ? 5.886 2.581 4.490 1.00 97.00 219 ARG A C 1
ATOM 1686 O O . ARG A 1 219 ? 6.728 1.999 5.168 1.00 97.00 219 ARG A O 1
ATOM 1693 N N . GLY A 1 220 ? 4.860 1.964 3.914 1.00 97.44 220 GLY A N 1
ATOM 1694 C CA . GLY A 1 220 ? 4.648 0.529 4.041 1.00 97.44 220 GLY A CA 1
ATOM 1695 C C . GLY A 1 220 ? 3.691 -0.057 3.013 1.00 97.44 220 GLY A C 1
ATOM 1696 O O . GLY A 1 220 ? 2.859 0.651 2.438 1.00 97.44 220 GLY A O 1
ATOM 1697 N N . TYR A 1 221 ? 3.846 -1.358 2.801 1.00 98.50 221 TYR A N 1
ATOM 1698 C CA . TYR A 1 221 ? 2.919 -2.241 2.109 1.00 98.50 221 TYR A CA 1
ATOM 1699 C C . TYR A 1 221 ? 2.548 -3.403 3.034 1.00 98.50 221 TYR A C 1
ATOM 1701 O O . TYR A 1 221 ? 3.333 -3.792 3.897 1.00 98.50 221 TYR A O 1
ATOM 1709 N N . TYR A 1 222 ? 1.376 -3.985 2.825 1.00 98.31 222 TYR A N 1
ATOM 1710 C CA . TYR A 1 222 ? 0.921 -5.185 3.523 1.00 98.31 222 TYR A CA 1
ATOM 1711 C C . TYR A 1 222 ? 0.337 -6.173 2.517 1.00 98.31 222 TYR A C 1
ATOM 1713 O O . TYR A 1 222 ? -0.197 -5.762 1.482 1.00 98.31 222 TYR A O 1
ATOM 1721 N N . ALA A 1 223 ? 0.422 -7.466 2.826 1.00 98.50 223 ALA A N 1
ATOM 1722 C CA . ALA A 1 223 ? -0.163 -8.527 2.022 1.00 98.50 223 ALA A CA 1
ATOM 1723 C C . ALA A 1 223 ? -1.012 -9.483 2.857 1.00 98.50 223 ALA A C 1
ATOM 1725 O O . ALA A 1 223 ? -0.612 -9.938 3.931 1.00 98.50 223 ALA A O 1
ATOM 1726 N N . LEU A 1 224 ? -2.177 -9.815 2.311 1.00 98.75 224 LEU A N 1
ATOM 1727 C CA . LEU A 1 224 ? -3.163 -10.704 2.908 1.00 98.75 224 LEU A CA 1
ATOM 1728 C C . LEU A 1 224 ? -3.465 -11.857 1.951 1.00 98.75 224 LEU A C 1
ATOM 1730 O O . LEU A 1 224 ? -3.618 -11.641 0.749 1.00 98.75 224 LEU A O 1
ATOM 1734 N N . ASP A 1 225 ? -3.620 -13.067 2.476 1.00 98.69 225 ASP A N 1
ATOM 1735 C CA . ASP A 1 225 ? -4.266 -14.166 1.763 1.00 98.69 225 ASP A CA 1
ATOM 1736 C C . ASP A 1 225 ? -5.782 -14.019 1.922 1.00 98.69 225 ASP A C 1
ATOM 1738 O O . ASP A 1 225 ? -6.322 -14.118 3.024 1.00 98.69 225 ASP A O 1
ATOM 1742 N N . ILE A 1 226 ? -6.462 -13.776 0.806 1.00 98.69 226 ILE A N 1
ATOM 1743 C CA . ILE A 1 226 ? -7.913 -13.604 0.713 1.00 98.69 226 ILE A CA 1
ATOM 1744 C C . ILE A 1 226 ? -8.563 -14.741 -0.086 1.00 98.69 226 ILE A C 1
ATOM 1746 O O . ILE A 1 226 ? -9.639 -14.568 -0.664 1.00 98.69 226 ILE A O 1
ATOM 1750 N N . THR A 1 227 ? -7.908 -15.905 -0.153 1.00 98.44 227 THR A N 1
ATOM 1751 C CA . THR A 1 227 ? -8.456 -17.102 -0.809 1.00 98.44 227 THR A CA 1
ATOM 1752 C C . THR A 1 227 ? -9.825 -17.444 -0.234 1.00 98.44 227 THR A C 1
ATOM 1754 O O . THR A 1 227 ? -10.764 -17.645 -1.001 1.00 98.44 227 THR A O 1
ATOM 1757 N N . GLU A 1 228 ? -9.934 -17.413 1.099 1.00 97.69 228 GLU A N 1
ATOM 1758 C CA . GLU A 1 228 ? -11.182 -17.548 1.851 1.00 97.69 228 GLU A CA 1
ATOM 1759 C C . GLU A 1 228 ? -11.712 -16.155 2.243 1.00 97.69 228 GLU A C 1
ATOM 1761 O O . GLU A 1 228 ? -11.195 -15.542 3.183 1.00 97.69 228 GLU A O 1
ATOM 1766 N N . PRO A 1 229 ? -12.745 -15.619 1.559 1.00 97.12 229 PRO A N 1
ATOM 1767 C CA . PRO A 1 229 ? -13.093 -14.198 1.646 1.00 97.12 229 PRO A CA 1
ATOM 1768 C C . PRO A 1 229 ? -13.530 -13.708 3.029 1.00 97.12 229 PRO A C 1
ATOM 1770 O O . PRO A 1 229 ? -13.426 -12.518 3.310 1.00 97.12 229 PRO A O 1
ATOM 1773 N N . THR A 1 230 ? -14.030 -14.600 3.886 1.00 96.12 230 THR A N 1
ATOM 1774 C CA . THR A 1 230 ? -14.494 -14.285 5.248 1.00 96.12 230 THR A CA 1
ATOM 1775 C C . THR A 1 230 ? -13.460 -14.625 6.324 1.00 96.12 230 THR A C 1
ATOM 1777 O O . THR A 1 230 ? -13.734 -14.448 7.506 1.00 96.12 230 THR A O 1
ATOM 1780 N N . ASN A 1 231 ? -12.297 -15.159 5.939 1.00 96.44 231 ASN A N 1
ATOM 1781 C CA . ASN A 1 231 ? -11.296 -15.700 6.853 1.00 96.44 231 ASN A CA 1
ATOM 1782 C C . ASN A 1 231 ? -9.864 -15.384 6.364 1.00 96.44 231 ASN A C 1
ATOM 1784 O O . ASN A 1 231 ? -9.089 -16.313 6.132 1.00 96.44 231 ASN A O 1
ATOM 1788 N N . PRO A 1 232 ? -9.497 -14.099 6.198 1.00 97.56 232 PRO A N 1
ATOM 1789 C CA . PRO A 1 232 ? -8.235 -13.707 5.570 1.00 97.56 232 PRO A CA 1
ATOM 1790 C C . PRO A 1 232 ? -7.030 -14.054 6.445 1.00 97.56 232 PRO A C 1
ATOM 1792 O O . PRO A 1 232 ? -7.110 -13.931 7.664 1.00 97.56 232 PRO A O 1
ATOM 1795 N N . LEU A 1 233 ? -5.891 -14.423 5.871 1.00 97.50 233 LEU A N 1
ATOM 1796 C CA . LEU A 1 233 ? -4.641 -14.570 6.628 1.00 97.50 233 LEU A CA 1
ATOM 1797 C C . LEU A 1 233 ? -3.723 -13.381 6.360 1.00 97.50 233 LEU A C 1
ATOM 1799 O O . LEU A 1 233 ? -3.749 -12.805 5.275 1.00 97.50 233 LEU A O 1
ATOM 1803 N N . VAL A 1 234 ? -2.901 -13.024 7.341 1.00 97.38 234 VAL A N 1
ATOM 1804 C CA . VAL A 1 234 ? -1.810 -12.066 7.140 1.00 97.38 234 VAL A CA 1
ATOM 1805 C C . VAL A 1 234 ? -0.620 -12.837 6.596 1.00 97.38 234 VAL A C 1
ATOM 1807 O O . VAL A 1 234 ? -0.256 -13.862 7.165 1.00 97.38 234 VAL A O 1
ATOM 1810 N N . LEU A 1 235 ? -0.040 -12.363 5.495 1.00 97.31 235 LEU A N 1
ATOM 1811 C CA . LEU A 1 235 ? 1.190 -12.931 4.950 1.00 97.31 235 LEU A CA 1
ATOM 1812 C C . LEU A 1 235 ? 2.395 -12.164 5.485 1.00 97.31 235 LEU A C 1
ATOM 1814 O O . LEU A 1 235 ? 3.284 -12.744 6.104 1.00 97.31 235 LEU A O 1
ATOM 1818 N N . TRP A 1 236 ? 2.407 -10.848 5.280 1.00 97.38 236 TRP A N 1
ATOM 1819 C CA . TRP A 1 236 ? 3.517 -9.997 5.688 1.00 97.38 236 TRP A CA 1
ATOM 1820 C C . TRP A 1 236 ? 3.150 -8.518 5.670 1.00 97.38 236 TRP A C 1
ATOM 1822 O O . TRP A 1 236 ? 2.230 -8.081 4.975 1.00 97.38 236 TRP A O 1
ATOM 1832 N N . GLU A 1 237 ? 3.951 -7.743 6.392 1.00 97.19 237 GLU A N 1
ATOM 1833 C CA . GLU A 1 237 ? 4.040 -6.295 6.258 1.00 97.19 237 GLU A CA 1
ATOM 1834 C C . GLU A 1 237 ? 5.483 -5.918 5.939 1.00 97.19 237 GLU A C 1
ATOM 1836 O O . GLU A 1 237 ? 6.420 -6.448 6.537 1.00 97.19 237 GLU A O 1
ATOM 1841 N N . PHE A 1 238 ? 5.648 -5.007 4.983 1.00 97.69 238 PHE A N 1
ATOM 1842 C CA . PHE A 1 238 ? 6.932 -4.473 4.559 1.00 97.69 238 PHE A CA 1
ATOM 1843 C C . PHE A 1 238 ? 6.922 -2.959 4.738 1.00 97.69 238 PHE A C 1
ATOM 1845 O O . PHE A 1 238 ? 6.215 -2.266 4.004 1.00 97.69 238 PHE A O 1
ATOM 1852 N N . CYS A 1 239 ? 7.678 -2.430 5.701 1.00 97.31 239 CYS A N 1
ATOM 1853 C CA . CYS A 1 239 ? 7.705 -0.988 5.955 1.00 97.31 239 CYS A CA 1
ATOM 1854 C C . CYS A 1 239 ? 9.105 -0.413 6.178 1.00 97.31 239 CYS A C 1
ATOM 1856 O O . CYS A 1 239 ? 10.108 -1.116 6.159 1.00 97.31 239 CYS A O 1
ATOM 1858 N N . SER A 1 240 ? 9.198 0.904 6.350 1.00 97.38 240 SER A N 1
ATOM 1859 C CA . SER A 1 240 ? 10.488 1.566 6.563 1.00 97.38 240 SER A CA 1
ATOM 1860 C C . SER A 1 240 ? 11.052 1.435 7.978 1.00 97.38 240 SER A C 1
ATOM 1862 O O . SER A 1 240 ? 12.171 1.883 8.220 1.00 97.38 240 SER A O 1
ATOM 1864 N N . ASP A 1 241 ? 10.266 0.906 8.917 1.00 95.31 241 ASP A N 1
ATOM 1865 C CA . ASP A 1 241 ? 10.587 0.862 10.342 1.00 95.31 241 ASP A CA 1
ATOM 1866 C C . ASP A 1 241 ? 10.513 -0.576 10.874 1.00 95.31 241 ASP A C 1
ATOM 1868 O O . ASP A 1 241 ? 9.441 -1.175 10.961 1.00 95.31 241 ASP A O 1
ATOM 1872 N N . ALA A 1 242 ? 11.667 -1.119 11.258 1.00 93.44 242 ALA A N 1
ATOM 1873 C CA . ALA A 1 242 ? 11.787 -2.469 11.804 1.00 93.44 242 ALA A CA 1
ATOM 1874 C C . ALA A 1 242 ? 11.132 -2.630 13.189 1.00 93.44 242 ALA A C 1
ATOM 1876 O O . ALA A 1 242 ? 10.946 -3.754 13.645 1.00 93.44 242 ALA A O 1
ATOM 1877 N N . ALA A 1 243 ? 10.781 -1.533 13.870 1.00 92.00 243 ALA A N 1
ATOM 1878 C CA . ALA A 1 243 ? 9.989 -1.590 15.096 1.00 92.00 243 ALA A CA 1
ATOM 1879 C C . ALA A 1 243 ? 8.493 -1.822 14.821 1.00 92.00 243 ALA A C 1
ATOM 1881 O O . ALA A 1 243 ? 7.769 -2.233 15.727 1.00 92.00 243 ALA A O 1
ATOM 1882 N N . LEU A 1 244 ? 8.032 -1.552 13.593 1.00 92.62 244 LEU A N 1
ATOM 1883 C CA . LEU A 1 244 ? 6.630 -1.690 13.193 1.00 92.62 244 LEU A CA 1
ATOM 1884 C C . LEU A 1 244 ? 6.379 -2.932 12.335 1.00 92.62 244 LEU A C 1
ATOM 1886 O O . LEU A 1 244 ? 5.294 -3.490 12.430 1.00 92.62 244 LEU A O 1
ATOM 1890 N N . CYS A 1 245 ? 7.348 -3.381 11.530 1.00 91.75 245 CYS A N 1
ATOM 1891 C CA . CYS A 1 245 ? 7.169 -4.519 10.621 1.00 91.75 245 CYS A CA 1
ATOM 1892 C C . CYS A 1 245 ? 8.286 -5.555 10.747 1.00 91.75 245 CYS A C 1
ATOM 1894 O O . CYS A 1 245 ? 9.454 -5.208 10.926 1.00 91.75 245 CYS A O 1
ATOM 1896 N N . SER A 1 246 ? 7.933 -6.834 10.576 1.00 86.31 246 SER A N 1
ATOM 1897 C CA . SER A 1 246 ? 8.890 -7.951 10.585 1.00 86.31 246 SER A CA 1
ATOM 1898 C C . SER A 1 246 ? 9.830 -7.944 9.379 1.00 86.31 246 SER A C 1
ATOM 1900 O O . SER A 1 246 ? 10.970 -8.398 9.484 1.00 86.31 246 SER A O 1
ATOM 1902 N N . VAL A 1 247 ? 9.381 -7.399 8.247 1.00 94.00 247 VAL A N 1
ATOM 1903 C CA . VAL A 1 247 ? 10.232 -7.091 7.100 1.00 94.00 247 VAL A CA 1
ATOM 1904 C C . VAL A 1 247 ? 10.315 -5.579 6.970 1.00 94.00 247 VAL A C 1
ATOM 1906 O O . VAL A 1 247 ? 9.297 -4.897 6.844 1.00 94.00 247 VAL A O 1
ATOM 1909 N N . ALA A 1 248 ? 11.530 -5.041 6.985 1.00 96.12 248 ALA A N 1
ATOM 1910 C CA . ALA A 1 248 ? 11.724 -3.608 6.862 1.00 96.12 248 ALA A CA 1
ATOM 1911 C C . ALA A 1 248 ? 12.935 -3.241 6.011 1.00 96.12 248 ALA A C 1
ATOM 1913 O O . ALA A 1 248 ? 13.948 -3.938 6.008 1.00 96.12 248 ALA A O 1
ATOM 1914 N N . ASP A 1 249 ? 12.825 -2.116 5.308 1.00 98.19 249 ASP A N 1
ATOM 1915 C CA . ASP A 1 249 ? 13.929 -1.506 4.573 1.00 98.19 249 ASP A CA 1
ATOM 1916 C C . ASP A 1 249 ? 13.832 0.022 4.660 1.00 98.19 249 ASP A C 1
ATOM 1918 O O . ASP A 1 249 ? 12.821 0.629 4.297 1.00 98.19 249 ASP A O 1
ATOM 1922 N N . SER A 1 250 ? 14.900 0.660 5.140 1.00 97.75 250 SER A N 1
ATOM 1923 C CA . SER A 1 250 ? 14.958 2.106 5.366 1.00 97.75 250 SER A CA 1
ATOM 1924 C C . SER A 1 250 ? 14.765 2.939 4.095 1.00 97.75 250 SER A C 1
ATOM 1926 O O . SER A 1 250 ? 14.344 4.097 4.196 1.00 97.75 250 SER A O 1
ATOM 1928 N N . ASP A 1 251 ? 15.029 2.371 2.913 1.00 98.44 251 ASP A N 1
ATOM 1929 C CA . ASP A 1 251 ? 14.864 3.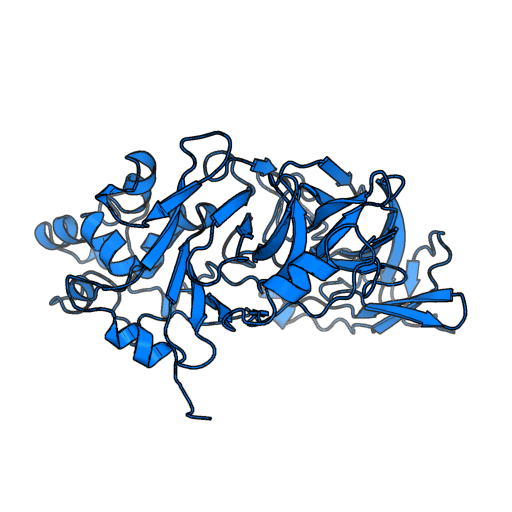015 1.608 1.00 98.44 251 ASP A CA 1
ATOM 1930 C C . ASP A 1 251 ? 13.430 2.957 1.065 1.00 98.44 251 ASP A C 1
ATOM 1932 O O . ASP A 1 251 ? 13.166 3.501 -0.012 1.00 98.44 251 ASP A O 1
ATOM 1936 N N . LEU A 1 252 ? 12.482 2.355 1.787 1.00 98.56 252 LEU A N 1
ATOM 1937 C CA . LEU A 1 252 ? 11.070 2.425 1.427 1.00 98.56 252 LEU A CA 1
ATOM 1938 C C . LEU A 1 252 ? 10.472 3.764 1.862 1.00 98.56 252 LEU A C 1
ATOM 1940 O O . LEU A 1 252 ? 10.461 4.080 3.039 1.00 98.56 252 LEU A O 1
ATOM 1944 N N . GLY A 1 253 ? 9.970 4.564 0.937 1.00 98.12 253 GLY A N 1
ATOM 1945 C CA . GLY A 1 253 ? 9.300 5.852 1.125 1.00 98.12 253 GLY A CA 1
ATOM 1946 C C . GLY A 1 253 ? 7.777 5.741 1.186 1.00 98.12 253 GLY A C 1
ATOM 1947 O O . GLY A 1 253 ? 7.227 4.673 1.436 1.00 98.12 253 GLY A O 1
ATOM 1948 N N . TYR A 1 254 ? 7.085 6.861 0.966 1.00 97.44 254 TYR A N 1
ATOM 1949 C CA . TYR A 1 254 ? 5.626 6.905 0.857 1.00 97.44 254 TYR A CA 1
ATOM 1950 C C . TYR A 1 254 ? 5.166 6.072 -0.336 1.00 97.44 254 TYR A C 1
ATOM 1952 O O . TYR A 1 254 ? 5.592 6.302 -1.475 1.00 97.44 254 TYR A O 1
ATOM 1960 N N . THR A 1 255 ? 4.280 5.119 -0.074 1.00 96.88 255 THR A N 1
ATOM 1961 C CA . THR A 1 255 ? 3.965 4.008 -0.976 1.00 96.88 255 THR A CA 1
ATOM 1962 C C . THR A 1 255 ? 2.850 4.345 -1.960 1.00 96.88 255 THR A C 1
ATOM 1964 O O . THR A 1 255 ? 1.875 3.619 -2.108 1.00 96.88 255 THR A O 1
ATOM 1967 N N . PHE A 1 256 ? 3.017 5.460 -2.677 1.00 95.69 256 PHE A N 1
ATOM 1968 C CA . PHE A 1 256 ? 2.162 5.824 -3.815 1.00 95.69 256 PHE A CA 1
ATOM 1969 C C . PHE A 1 256 ? 2.333 4.881 -5.014 1.00 95.69 256 PHE A C 1
ATOM 1971 O O . PHE A 1 256 ? 1.551 4.941 -5.961 1.00 95.69 256 PHE A O 1
ATOM 1978 N N . GLY A 1 257 ? 3.371 4.043 -5.018 1.00 94.69 257 GLY A N 1
ATOM 1979 C CA . GLY A 1 257 ? 3.582 3.033 -6.047 1.00 94.69 257 GLY A CA 1
ATOM 1980 C C . GLY A 1 257 ? 2.491 1.967 -6.037 1.00 94.69 257 GLY A C 1
ATOM 1981 O O . GLY A 1 257 ? 1.987 1.581 -4.988 1.00 94.69 257 GLY A O 1
ATOM 1982 N N . ASN A 1 258 ? 2.104 1.488 -7.220 1.00 96.00 258 ASN A N 1
ATOM 1983 C CA . ASN A 1 258 ? 1.244 0.311 -7.317 1.00 96.00 258 ASN A CA 1
ATOM 1984 C C . ASN A 1 258 ? 2.088 -0.963 -7.129 1.00 96.00 258 ASN A C 1
ATOM 1986 O O . ASN A 1 258 ? 3.118 -1.084 -7.800 1.00 96.00 258 ASN A O 1
ATOM 1990 N N . PRO A 1 259 ? 1.663 -1.919 -6.286 1.00 97.88 259 PRO A N 1
ATOM 1991 C CA . PRO A 1 259 ? 2.279 -3.237 -6.261 1.00 97.88 259 PRO A CA 1
ATOM 1992 C C . PRO A 1 259 ? 1.969 -4.004 -7.555 1.00 97.88 259 PRO A C 1
ATOM 1994 O O . PRO A 1 259 ? 0.936 -3.793 -8.193 1.00 97.88 259 PRO A O 1
ATOM 1997 N N . ILE A 1 260 ? 2.865 -4.906 -7.954 1.00 98.38 260 ILE A N 1
ATOM 1998 C CA . ILE A 1 260 ? 2.654 -5.834 -9.073 1.00 98.38 260 ILE A CA 1
ATOM 1999 C C . ILE A 1 260 ? 2.870 -7.255 -8.573 1.00 98.38 260 ILE A C 1
ATOM 2001 O O . ILE A 1 260 ? 3.968 -7.602 -8.149 1.00 98.38 260 ILE A O 1
ATOM 2005 N N . ILE A 1 261 ? 1.839 -8.089 -8.672 1.00 98.69 261 ILE A N 1
ATOM 2006 C CA . ILE A 1 261 ? 1.910 -9.516 -8.345 1.00 98.69 261 ILE A CA 1
ATOM 2007 C C . ILE A 1 261 ? 2.244 -10.284 -9.630 1.00 98.69 261 ILE A C 1
ATOM 2009 O O . ILE A 1 261 ? 1.488 -10.231 -10.603 1.00 98.69 261 ILE A O 1
ATOM 2013 N N . THR A 1 262 ? 3.381 -10.979 -9.654 1.00 98.44 262 THR A N 1
ATOM 2014 C CA . THR A 1 262 ? 3.920 -11.646 -10.855 1.00 98.44 262 THR A CA 1
ATOM 2015 C C . THR A 1 262 ? 4.814 -12.826 -10.483 1.00 98.44 262 THR A C 1
ATOM 2017 O O . THR A 1 262 ? 5.171 -12.998 -9.324 1.00 98.44 262 THR A O 1
ATOM 2020 N N . LYS A 1 263 ? 5.218 -13.634 -11.460 1.00 97.81 263 LYS A N 1
ATOM 2021 C CA . LYS A 1 263 ? 6.371 -14.532 -11.351 1.00 97.81 263 LYS A CA 1
ATOM 2022 C C . LYS A 1 263 ? 7.638 -13.826 -11.820 1.00 97.81 263 LYS A C 1
ATOM 2024 O O . LYS A 1 263 ? 7.570 -12.987 -12.728 1.00 97.81 263 LYS A O 1
ATOM 2029 N N . ARG A 1 264 ? 8.781 -14.176 -11.224 1.00 95.56 264 ARG A N 1
ATOM 2030 C CA . ARG A 1 264 ? 10.100 -13.751 -11.712 1.00 95.56 264 ARG A CA 1
ATOM 2031 C C . ARG A 1 264 ? 10.694 -14.787 -12.683 1.00 95.56 264 ARG A C 1
ATOM 2033 O O . ARG A 1 264 ? 10.554 -15.985 -12.432 1.00 95.56 264 ARG A O 1
ATOM 2040 N N . PRO A 1 265 ? 11.380 -14.367 -13.761 1.00 96.69 265 PRO A N 1
ATOM 2041 C CA . PRO A 1 265 ? 11.898 -15.287 -14.778 1.00 96.69 265 PRO A CA 1
ATOM 2042 C C . PRO A 1 265 ? 12.978 -16.260 -14.292 1.00 96.69 265 PRO A C 1
ATOM 2044 O O . PRO A 1 265 ? 13.124 -17.330 -14.869 1.00 96.69 265 PRO A O 1
ATOM 2047 N N . SER A 1 266 ? 13.752 -15.892 -13.267 1.00 95.00 266 SER A N 1
ATOM 2048 C CA . SER A 1 266 ? 14.937 -16.650 -12.846 1.00 95.00 266 SER A CA 1
ATOM 2049 C C . SER A 1 266 ? 14.627 -18.048 -12.303 1.00 95.00 266 SER A C 1
ATOM 2051 O O . SER A 1 266 ? 15.443 -18.953 -12.454 1.00 95.00 266 SER A O 1
ATOM 2053 N N . ASP A 1 267 ? 13.469 -18.229 -11.667 1.00 94.25 267 ASP A N 1
ATOM 2054 C CA . ASP A 1 267 ? 13.067 -19.490 -11.030 1.00 94.25 267 ASP A CA 1
ATOM 2055 C C . ASP A 1 267 ? 11.548 -19.748 -11.055 1.00 94.25 267 ASP A C 1
ATOM 2057 O O . ASP A 1 267 ? 11.077 -20.722 -10.472 1.00 94.25 267 ASP A O 1
ATOM 2061 N N . GLY A 1 268 ? 10.761 -18.880 -11.702 1.00 95.69 268 GLY A N 1
ATOM 2062 C CA . GLY A 1 268 ? 9.300 -18.987 -11.748 1.00 95.69 268 GLY A CA 1
ATOM 2063 C C . GLY A 1 268 ? 8.603 -18.684 -10.417 1.00 95.69 268 GLY A C 1
ATOM 2064 O O . GLY A 1 268 ? 7.394 -18.890 -10.305 1.00 95.69 268 GLY A O 1
ATOM 2065 N N . LYS A 1 269 ? 9.329 -18.191 -9.406 1.00 97.25 269 LYS A N 1
ATOM 2066 C CA . LYS A 1 269 ? 8.765 -17.890 -8.090 1.00 97.25 269 LYS A CA 1
ATOM 2067 C C . LYS A 1 269 ? 7.807 -16.706 -8.154 1.00 97.25 269 LYS A C 1
ATOM 2069 O O . LYS A 1 269 ? 8.091 -15.700 -8.808 1.00 97.25 269 LYS A O 1
ATOM 2074 N N . TRP A 1 270 ? 6.692 -16.816 -7.435 1.00 98.69 270 TRP A N 1
ATOM 2075 C CA . TRP A 1 270 ? 5.747 -15.720 -7.251 1.00 98.69 270 TRP A CA 1
ATOM 2076 C C . TRP A 1 270 ? 6.337 -14.643 -6.340 1.00 98.69 270 TRP A C 1
ATOM 2078 O O . TRP A 1 270 ? 6.856 -14.925 -5.259 1.00 98.69 270 TRP A O 1
ATOM 2088 N N . VAL A 1 271 ? 6.256 -13.402 -6.802 1.00 98.81 271 VAL A N 1
ATOM 2089 C CA . VAL A 1 271 ? 6.835 -12.219 -6.176 1.00 98.81 271 VAL A CA 1
ATOM 2090 C C . VAL A 1 271 ? 5.866 -11.046 -6.231 1.00 98.81 271 VAL A C 1
ATOM 2092 O O . VAL A 1 271 ? 4.967 -10.980 -7.076 1.00 98.81 271 VAL A O 1
ATOM 2095 N N . VAL A 1 272 ? 6.091 -10.092 -5.338 1.00 98.81 272 VAL A N 1
ATOM 2096 C CA . VAL A 1 272 ? 5.445 -8.786 -5.349 1.00 98.81 272 VAL A CA 1
ATOM 2097 C C . VAL A 1 272 ? 6.505 -7.736 -5.641 1.00 98.81 272 VAL A C 1
ATOM 2099 O O . VAL A 1 272 ? 7.494 -7.615 -4.923 1.00 98.81 272 VAL A O 1
ATOM 2102 N N . LEU A 1 273 ? 6.313 -6.989 -6.722 1.00 98.88 273 LEU A N 1
ATOM 2103 C CA . LEU A 1 273 ? 7.197 -5.898 -7.101 1.00 98.88 273 LEU A CA 1
ATOM 2104 C C . LEU A 1 273 ? 6.633 -4.591 -6.565 1.00 98.88 273 LEU A C 1
ATOM 2106 O O . LEU A 1 273 ? 5.470 -4.271 -6.820 1.00 98.88 273 LEU A O 1
ATOM 2110 N N . VAL A 1 274 ? 7.461 -3.829 -5.858 1.00 98.75 274 VAL A N 1
ATOM 2111 C CA . VAL A 1 274 ? 7.121 -2.485 -5.381 1.00 98.75 274 VAL A CA 1
ATOM 2112 C C . VAL A 1 274 ? 8.294 -1.543 -5.595 1.00 98.75 274 VAL A C 1
ATOM 2114 O O . VAL A 1 274 ? 9.453 -1.947 -5.533 1.00 98.75 274 VAL A O 1
ATOM 2117 N N . ALA A 1 275 ? 8.006 -0.273 -5.850 1.00 98.62 275 ALA A N 1
ATOM 2118 C CA . ALA A 1 275 ? 9.038 0.750 -5.935 1.00 98.62 275 ALA A CA 1
ATOM 2119 C C . ALA A 1 275 ? 9.311 1.400 -4.570 1.00 98.62 275 ALA A C 1
ATOM 2121 O O . ALA A 1 275 ? 8.470 1.350 -3.668 1.00 98.62 275 ALA A O 1
ATOM 2122 N N . SER A 1 276 ? 10.458 2.070 -4.451 1.00 98.50 276 SER A N 1
ATOM 2123 C CA . SER A 1 276 ? 10.860 2.823 -3.257 1.00 98.50 276 SER A CA 1
ATOM 2124 C C . SER A 1 276 ? 9.912 3.948 -2.870 1.00 98.50 276 SER A C 1
ATOM 2126 O O . SER A 1 276 ? 9.929 4.366 -1.725 1.00 98.50 276 SER A O 1
ATOM 2128 N N . GLY A 1 277 ? 9.074 4.451 -3.770 1.00 98.12 277 GLY A N 1
ATOM 2129 C CA . GLY A 1 277 ? 8.145 5.533 -3.468 1.00 98.12 277 GLY A CA 1
ATOM 2130 C C . GLY A 1 277 ? 8.841 6.877 -3.230 1.00 98.12 277 GLY A C 1
ATOM 2131 O O . GLY A 1 277 ? 9.986 7.093 -3.631 1.00 98.12 277 GLY A O 1
ATOM 2132 N N . TYR A 1 278 ? 8.123 7.804 -2.594 1.00 97.69 278 TYR A N 1
ATOM 2133 C CA . TYR A 1 278 ? 8.557 9.197 -2.416 1.00 97.69 278 TYR A CA 1
ATOM 2134 C C . TYR A 1 278 ? 9.137 9.472 -1.022 1.00 97.69 278 TYR A C 1
ATOM 2136 O O . TYR A 1 278 ? 8.735 8.854 -0.040 1.00 97.69 278 TYR A O 1
ATOM 2144 N N . ASN A 1 279 ? 10.020 10.467 -0.905 1.00 96.19 279 ASN A N 1
ATOM 2145 C CA . ASN A 1 279 ? 10.608 10.933 0.363 1.00 96.19 279 ASN A CA 1
ATOM 2146 C C . ASN A 1 279 ? 11.240 9.820 1.223 1.00 96.19 279 ASN A C 1
ATOM 2148 O O . ASN A 1 279 ? 11.136 9.828 2.450 1.00 96.19 279 ASN A O 1
ATOM 2152 N N . ASN A 1 280 ? 11.934 8.873 0.596 1.00 97.31 280 ASN A N 1
ATOM 2153 C CA . ASN A 1 280 ? 12.687 7.813 1.265 1.00 97.31 280 ASN A CA 1
ATOM 2154 C C . ASN A 1 280 ? 14.065 8.289 1.776 1.00 97.31 280 ASN A C 1
ATOM 2156 O O . ASN A 1 280 ? 15.085 7.670 1.494 1.00 97.31 280 ASN A O 1
ATOM 2160 N N . VAL A 1 281 ? 14.105 9.413 2.499 1.00 96.75 281 VAL A N 1
ATOM 2161 C CA . VAL A 1 281 ? 15.349 10.155 2.820 1.00 96.75 281 VAL A CA 1
ATOM 2162 C C . VAL A 1 281 ? 15.792 10.084 4.285 1.00 96.75 281 VAL A C 1
ATOM 2164 O O . VAL A 1 281 ? 16.875 10.542 4.629 1.00 96.75 281 VAL A O 1
ATOM 2167 N N . SER A 1 282 ? 14.948 9.566 5.180 1.00 93.00 282 SER A N 1
ATOM 2168 C CA . SER A 1 282 ? 15.294 9.378 6.593 1.00 93.00 282 SER A CA 1
ATOM 2169 C C . SER A 1 282 ? 14.440 8.251 7.169 1.00 93.00 282 SER A C 1
ATOM 2171 O O . SER A 1 282 ? 13.227 8.429 7.251 1.00 93.00 282 SER A O 1
ATOM 2173 N N . PRO A 1 283 ? 14.987 7.065 7.485 1.00 93.50 283 PRO A N 1
ATOM 2174 C CA . PRO A 1 283 ? 16.413 6.708 7.489 1.00 93.50 283 PRO A CA 1
ATOM 2175 C C . PRO A 1 283 ? 17.018 6.311 6.120 1.00 93.50 283 PRO A C 1
ATOM 2177 O O . PRO A 1 283 ? 18.153 5.847 6.081 1.00 93.50 283 PRO A O 1
ATOM 2180 N N . GLY A 1 284 ? 16.282 6.439 5.011 1.00 97.25 284 GLY A N 1
ATOM 2181 C CA . GLY A 1 284 ? 16.731 6.002 3.679 1.00 97.25 284 GLY A CA 1
ATOM 2182 C C . GLY A 1 284 ? 17.710 6.946 2.969 1.00 97.25 284 GLY A C 1
ATOM 2183 O O . GLY A 1 284 ? 18.033 8.030 3.445 1.00 97.25 284 GLY A O 1
ATOM 2184 N N . THR A 1 285 ? 18.167 6.531 1.792 1.00 98.38 285 THR A N 1
ATOM 2185 C CA . THR A 1 285 ? 19.188 7.205 0.973 1.00 98.38 285 THR A CA 1
ATOM 2186 C C . THR A 1 285 ? 18.627 8.232 -0.012 1.00 98.38 285 THR A C 1
ATOM 2188 O O . THR A 1 285 ? 19.389 9.015 -0.580 1.00 98.38 285 THR A O 1
ATOM 2191 N N . GLY A 1 286 ? 17.313 8.231 -0.252 1.00 98.44 286 GLY A N 1
ATOM 2192 C CA . GLY A 1 286 ? 16.660 9.021 -1.300 1.00 98.44 286 GLY A CA 1
ATOM 2193 C C . GLY A 1 286 ? 16.819 8.467 -2.721 1.00 98.44 286 GLY A C 1
ATOM 2194 O O . GLY A 1 286 ? 16.363 9.096 -3.679 1.00 98.44 286 GLY A O 1
ATOM 2195 N N . ARG A 1 287 ? 17.467 7.308 -2.891 1.00 98.62 287 ARG A N 1
ATOM 2196 C CA . ARG A 1 287 ? 17.660 6.673 -4.205 1.00 98.62 287 ARG A CA 1
ATOM 2197 C C . ARG A 1 287 ? 16.405 5.945 -4.682 1.00 98.62 287 ARG A C 1
ATOM 2199 O O . ARG A 1 287 ? 15.542 5.584 -3.883 1.00 98.62 287 ARG A O 1
ATOM 2206 N N . GLY A 1 288 ? 16.290 5.753 -5.993 1.00 98.62 288 GLY A N 1
ATOM 2207 C CA . GLY A 1 288 ? 15.218 4.965 -6.597 1.00 98.62 288 GLY A CA 1
ATOM 2208 C C . GLY A 1 288 ? 15.522 3.470 -6.526 1.00 98.62 288 GLY A C 1
ATOM 2209 O O . GLY A 1 288 ? 16.588 3.038 -6.960 1.00 98.62 288 GLY A O 1
ATOM 2210 N N . PHE A 1 289 ? 14.576 2.671 -6.028 1.00 98.81 289 PHE A N 1
ATOM 2211 C CA . PHE A 1 289 ? 14.718 1.213 -5.993 1.00 98.81 289 PHE A CA 1
ATOM 2212 C C . PHE A 1 289 ? 13.482 0.495 -6.523 1.00 98.81 289 PHE A C 1
ATOM 2214 O O . PHE A 1 289 ? 12.352 0.917 -6.268 1.00 98.81 289 PHE A O 1
ATOM 2221 N N . LEU A 1 290 ? 13.708 -0.632 -7.196 1.00 98.81 290 LEU A N 1
ATOM 2222 C CA . LEU A 1 290 ? 12.705 -1.674 -7.394 1.00 98.81 290 LEU A CA 1
ATOM 2223 C C . LEU A 1 290 ? 12.977 -2.805 -6.397 1.00 98.81 290 LEU A C 1
ATOM 2225 O O . LEU A 1 290 ? 14.034 -3.437 -6.432 1.00 98.81 290 LEU A O 1
ATOM 2229 N N . PHE A 1 291 ? 12.019 -3.064 -5.516 1.00 98.81 291 PHE A N 1
ATOM 2230 C CA . PHE A 1 291 ? 12.044 -4.187 -4.590 1.00 98.81 291 PHE A CA 1
ATOM 2231 C C . PHE A 1 291 ? 11.319 -5.379 -5.209 1.00 98.81 291 PHE A C 1
ATOM 2233 O O . PHE A 1 291 ? 10.194 -5.254 -5.696 1.00 98.81 291 PHE A O 1
ATOM 2240 N N . VAL A 1 292 ? 11.965 -6.540 -5.158 1.00 98.75 292 VAL A N 1
ATOM 2241 C CA . VAL A 1 292 ? 11.396 -7.837 -5.524 1.00 98.75 292 VAL A CA 1
ATOM 2242 C C . VAL A 1 292 ? 11.152 -8.595 -4.229 1.00 98.75 292 VAL A C 1
ATOM 2244 O O . VAL A 1 292 ? 12.088 -9.145 -3.646 1.00 98.75 292 VAL A O 1
ATOM 2247 N N . LEU A 1 293 ? 9.910 -8.581 -3.758 1.00 98.75 293 LEU A N 1
ATOM 2248 C CA . LEU A 1 293 ? 9.510 -9.228 -2.515 1.00 98.75 293 LEU A CA 1
ATOM 2249 C C . LEU A 1 293 ? 9.018 -10.643 -2.796 1.00 98.75 293 LEU A C 1
ATOM 2251 O O . LEU A 1 293 ? 8.319 -10.891 -3.777 1.00 98.75 293 LEU A O 1
ATOM 2255 N N . ASP A 1 294 ? 9.356 -11.572 -1.921 1.00 98.56 294 ASP A N 1
ATOM 2256 C CA . ASP A 1 294 ? 8.744 -12.890 -1.876 1.00 98.56 294 ASP A CA 1
ATOM 2257 C C . ASP A 1 294 ? 7.229 -12.765 -1.629 1.00 98.56 294 ASP A C 1
ATOM 2259 O O . ASP A 1 294 ? 6.815 -12.107 -0.678 1.00 98.56 294 ASP A O 1
ATOM 2263 N N . ALA A 1 295 ? 6.386 -13.368 -2.475 1.00 98.62 295 ALA A N 1
ATOM 2264 C CA . ALA A 1 295 ? 4.936 -13.214 -2.326 1.00 98.62 295 ALA A CA 1
ATOM 2265 C C . ALA A 1 295 ? 4.380 -13.856 -1.040 1.00 98.62 295 ALA A C 1
ATOM 2267 O O . ALA A 1 295 ? 3.362 -13.390 -0.533 1.00 98.62 295 ALA A O 1
ATOM 2268 N N . GLU A 1 296 ? 5.036 -14.893 -0.513 1.00 97.31 296 GLU A N 1
ATOM 2269 C CA . GLU A 1 296 ? 4.613 -15.621 0.688 1.00 97.31 296 GLU A CA 1
ATOM 2270 C C . GLU A 1 296 ? 5.059 -14.919 1.969 1.00 97.31 296 GLU A C 1
ATOM 2272 O O . GLU A 1 296 ? 4.290 -14.817 2.918 1.00 97.31 296 GLU A O 1
ATOM 2277 N N . THR A 1 297 ? 6.298 -14.429 1.991 1.00 97.19 297 THR A N 1
ATOM 2278 C CA . THR A 1 297 ? 6.966 -13.982 3.226 1.00 97.19 297 THR A CA 1
ATOM 2279 C C . THR A 1 297 ? 7.283 -12.492 3.262 1.00 97.19 297 THR A C 1
ATOM 2281 O O . THR A 1 297 ? 7.663 -11.974 4.308 1.00 97.19 297 THR A O 1
ATOM 2284 N N . GLY A 1 298 ? 7.193 -11.798 2.127 1.00 97.44 298 GLY A N 1
ATOM 2285 C CA . GLY A 1 298 ? 7.564 -10.389 2.003 1.00 97.44 298 GLY A CA 1
ATOM 2286 C C . GLY A 1 298 ? 9.071 -10.151 2.001 1.00 97.44 298 GLY A C 1
ATOM 2287 O O . GLY A 1 298 ? 9.499 -9.019 1.799 1.00 97.44 298 GLY A O 1
ATOM 2288 N N . ALA A 1 299 ? 9.891 -11.193 2.187 1.00 97.50 299 ALA A N 1
ATOM 2289 C CA . ALA A 1 299 ? 11.342 -11.083 2.213 1.00 97.50 299 ALA A CA 1
ATOM 2290 C C . ALA A 1 299 ? 11.874 -10.418 0.935 1.00 97.50 299 ALA A C 1
ATOM 2292 O O . ALA A 1 299 ? 11.465 -10.757 -0.178 1.00 97.50 299 ALA A O 1
ATOM 2293 N N . VAL A 1 300 ? 12.822 -9.491 1.086 1.00 98.31 300 VAL A N 1
ATOM 2294 C CA . VAL A 1 300 ? 13.452 -8.810 -0.049 1.00 98.31 300 VAL A CA 1
ATOM 2295 C C . VAL A 1 300 ? 14.386 -9.791 -0.758 1.00 98.31 300 VAL A C 1
ATOM 2297 O O . VAL A 1 300 ? 15.498 -10.055 -0.306 1.00 98.31 300 VAL A O 1
ATOM 2300 N N . LEU A 1 301 ? 13.937 -10.338 -1.887 1.00 98.19 301 LEU A N 1
ATOM 2301 C CA . LEU A 1 301 ? 14.720 -11.263 -2.708 1.00 98.19 301 LEU A CA 1
ATOM 2302 C C . LEU A 1 301 ? 15.725 -10.524 -3.593 1.00 98.19 301 LEU A C 1
ATOM 2304 O O . LEU A 1 301 ? 16.768 -11.067 -3.955 1.00 98.19 301 LEU A O 1
ATOM 2308 N N . SER A 1 302 ? 15.392 -9.304 -4.006 1.00 98.19 302 SER A N 1
ATOM 2309 C CA . SER A 1 302 ? 16.288 -8.407 -4.735 1.00 98.19 302 SER A CA 1
ATOM 2310 C C . SER A 1 302 ? 15.883 -6.958 -4.490 1.00 98.19 302 SER A C 1
ATOM 2312 O O . SER A 1 302 ? 14.697 -6.640 -4.415 1.00 98.19 302 SER A O 1
ATOM 2314 N N . LYS A 1 303 ? 16.879 -6.080 -4.395 1.00 98.38 303 LYS A N 1
ATOM 2315 C CA . LYS A 1 303 ? 16.721 -4.628 -4.302 1.00 98.38 303 LYS A CA 1
ATOM 2316 C C . LYS A 1 303 ? 17.554 -4.011 -5.414 1.00 98.38 303 LYS A C 1
ATOM 2318 O O . LYS A 1 303 ? 18.779 -3.978 -5.324 1.00 98.38 303 LYS A O 1
ATOM 2323 N N . ILE A 1 304 ? 16.894 -3.611 -6.494 1.00 98.69 304 ILE A N 1
ATOM 2324 C CA . ILE A 1 304 ? 17.559 -3.120 -7.701 1.00 98.69 304 ILE A CA 1
ATOM 2325 C C . ILE A 1 304 ? 17.634 -1.599 -7.614 1.00 98.69 304 ILE A C 1
ATOM 2327 O O . ILE A 1 304 ? 16.609 -0.921 -7.618 1.00 98.69 304 ILE A O 1
ATOM 2331 N N . ASP A 1 305 ? 18.851 -1.083 -7.502 1.00 98.56 305 ASP A N 1
ATOM 2332 C CA . ASP A 1 305 ? 19.160 0.333 -7.304 1.00 98.56 305 ASP A CA 1
ATOM 2333 C C . ASP A 1 305 ? 19.366 1.044 -8.643 1.00 98.56 305 ASP A C 1
ATOM 2335 O O . ASP A 1 305 ? 20.206 0.625 -9.438 1.00 98.56 305 ASP A O 1
ATOM 2339 N N . THR A 1 306 ? 18.637 2.135 -8.892 1.00 98.62 306 THR A N 1
ATOM 2340 C CA . THR A 1 306 ? 18.767 2.914 -10.136 1.00 98.62 306 THR A CA 1
ATOM 2341 C C . THR A 1 306 ? 20.074 3.696 -10.240 1.00 98.62 306 THR A C 1
ATOM 2343 O O . THR A 1 306 ? 20.405 4.198 -11.314 1.00 98.62 306 THR A O 1
ATOM 2346 N N . GLY A 1 307 ? 20.821 3.851 -9.146 1.00 98.19 307 GLY A N 1
ATOM 2347 C CA . GLY A 1 307 ? 21.998 4.715 -9.121 1.00 98.19 307 GLY A CA 1
ATOM 2348 C C . GLY A 1 307 ? 21.692 6.174 -8.790 1.00 98.19 307 GLY A C 1
ATOM 2349 O O . GLY A 1 307 ? 22.620 6.956 -8.594 1.00 98.19 307 GLY A O 1
ATOM 2350 N N . VAL A 1 308 ? 20.413 6.563 -8.769 1.00 98.38 308 VAL A N 1
ATOM 2351 C CA . VAL A 1 308 ? 19.986 7.965 -8.846 1.00 98.38 308 VAL A CA 1
ATOM 2352 C C . VAL A 1 308 ? 19.122 8.351 -7.652 1.00 98.38 308 VAL A C 1
ATOM 2354 O O . VAL A 1 308 ? 18.243 7.599 -7.238 1.00 98.38 308 VAL A O 1
ATOM 2357 N N . GLY A 1 309 ? 19.357 9.564 -7.148 1.00 98.06 309 GLY A N 1
ATOM 2358 C CA . GLY A 1 309 ? 18.678 10.164 -6.002 1.00 98.06 309 GLY A CA 1
ATOM 2359 C C . GLY A 1 309 ? 19.606 10.344 -4.800 1.00 98.06 309 GLY A C 1
ATOM 2360 O O . GLY A 1 309 ? 20.646 9.695 -4.686 1.00 98.06 309 GLY A O 1
ATOM 2361 N N . SER A 1 310 ? 19.240 11.259 -3.910 1.00 98.06 310 SER A N 1
ATOM 2362 C CA . SER A 1 310 ? 19.943 11.526 -2.653 1.00 98.06 310 SER A CA 1
ATOM 2363 C C . SER A 1 310 ? 18.961 11.989 -1.578 1.00 98.06 310 SER A C 1
ATOM 2365 O O . SER A 1 310 ? 17.800 12.282 -1.861 1.00 98.06 310 SER A O 1
ATOM 2367 N N . THR A 1 311 ? 19.428 12.133 -0.340 1.00 97.50 311 THR A N 1
ATOM 2368 C CA . THR A 1 311 ? 18.606 12.661 0.759 1.00 97.50 311 THR A CA 1
ATOM 2369 C C . THR A 1 311 ? 18.156 14.110 0.541 1.00 97.50 311 THR A C 1
ATOM 2371 O O . THR A 1 311 ? 17.145 14.523 1.102 1.00 97.50 311 THR A O 1
ATOM 2374 N N . THR A 1 312 ? 18.867 14.877 -0.292 1.00 96.62 312 THR A N 1
ATOM 2375 C CA . THR A 1 312 ? 18.528 16.267 -0.639 1.00 96.62 312 THR A CA 1
ATOM 2376 C C . THR A 1 312 ? 17.721 16.382 -1.928 1.00 96.62 312 THR A C 1
ATOM 2378 O O . THR A 1 312 ? 16.945 17.317 -2.094 1.00 96.62 312 THR A O 1
ATOM 2381 N N . THR A 1 313 ? 17.905 15.454 -2.865 1.00 96.44 313 THR A N 1
ATOM 2382 C CA . THR A 1 313 ? 17.215 15.417 -4.159 1.00 96.44 313 THR A CA 1
ATOM 2383 C C . THR A 1 313 ? 16.775 13.978 -4.425 1.00 96.44 313 THR A C 1
ATOM 2385 O O . THR A 1 313 ? 17.425 13.255 -5.187 1.00 96.44 313 THR A O 1
ATOM 2388 N N . PRO A 1 314 ? 15.720 13.508 -3.737 1.00 97.69 314 PRO A N 1
ATOM 2389 C CA . PRO A 1 314 ? 15.291 12.124 -3.851 1.00 97.69 314 PRO A CA 1
ATOM 2390 C C . PRO A 1 314 ? 14.765 11.821 -5.255 1.00 97.69 314 PRO A C 1
ATOM 2392 O O . PRO A 1 314 ? 14.083 12.646 -5.860 1.00 97.69 314 PRO A O 1
ATOM 2395 N N . SER A 1 315 ? 15.054 10.617 -5.757 1.00 98.00 315 SER A N 1
ATOM 2396 C CA . SER A 1 315 ? 14.601 10.173 -7.083 1.00 98.00 315 SER A CA 1
ATOM 2397 C C . SER A 1 315 ? 13.080 10.060 -7.130 1.00 98.00 315 SER A C 1
ATOM 2399 O O . SER A 1 315 ? 12.452 10.596 -8.037 1.00 98.00 315 SER A O 1
ATOM 2401 N N . GLY A 1 316 ? 12.464 9.421 -6.131 1.00 97.62 316 GLY A N 1
ATOM 2402 C CA . GLY A 1 316 ? 11.012 9.275 -6.085 1.00 97.62 316 GLY A CA 1
ATOM 2403 C C . GLY A 1 316 ? 10.451 8.317 -7.143 1.00 97.62 316 GLY A C 1
ATOM 2404 O O . GLY A 1 316 ? 9.450 8.623 -7.781 1.00 97.62 316 GLY A O 1
ATOM 2405 N N . LEU A 1 317 ? 11.087 7.163 -7.353 1.00 98.50 317 LEU A N 1
ATOM 2406 C CA . LEU A 1 317 ? 10.547 6.096 -8.201 1.00 98.50 317 LEU A CA 1
ATOM 2407 C C . LEU A 1 317 ? 9.307 5.480 -7.533 1.00 98.50 317 LEU A C 1
ATOM 2409 O O . LEU A 1 317 ? 9.430 4.885 -6.466 1.00 98.50 317 LEU A O 1
ATOM 2413 N N . ALA A 1 318 ? 8.122 5.601 -8.137 1.00 96.56 318 ALA A N 1
ATOM 2414 C CA . ALA A 1 318 ? 6.871 5.170 -7.496 1.00 96.56 318 ALA A CA 1
ATOM 2415 C C . ALA A 1 318 ? 6.007 4.246 -8.364 1.00 96.56 318 ALA A C 1
ATOM 2417 O O . ALA A 1 318 ? 5.843 3.069 -8.046 1.00 96.56 318 ALA A O 1
ATOM 2418 N N . ARG A 1 319 ? 5.405 4.758 -9.441 1.00 97.12 319 ARG A N 1
ATOM 2419 C CA . ARG A 1 319 ? 4.492 3.968 -10.277 1.00 97.12 319 ARG A CA 1
ATOM 2420 C C . ARG A 1 319 ? 5.282 3.116 -11.267 1.00 97.12 319 ARG A C 1
ATOM 2422 O O . ARG A 1 319 ? 6.134 3.628 -11.992 1.00 97.12 319 ARG A O 1
ATOM 2429 N N . ILE A 1 320 ? 4.962 1.826 -11.308 1.00 98.25 320 ILE A N 1
ATOM 2430 C CA . ILE A 1 320 ? 5.661 0.834 -12.129 1.00 98.25 320 ILE A CA 1
ATOM 2431 C C . ILE A 1 320 ? 4.683 0.018 -12.967 1.00 98.25 320 ILE A C 1
ATOM 2433 O O . ILE A 1 320 ? 3.509 -0.134 -12.620 1.00 98.25 320 ILE A O 1
ATOM 2437 N N . THR A 1 321 ? 5.178 -0.535 -14.066 1.00 97.62 321 THR A N 1
ATOM 2438 C CA . THR A 1 321 ? 4.452 -1.489 -14.905 1.00 97.62 321 THR A CA 1
ATOM 2439 C C . THR A 1 321 ? 5.348 -2.672 -15.231 1.00 97.62 321 THR A C 1
ATOM 2441 O O . THR A 1 321 ? 6.527 -2.503 -15.531 1.00 97.62 321 THR A O 1
ATOM 2444 N N . GLY A 1 322 ? 4.798 -3.876 -15.128 1.00 95.00 322 GLY A N 1
ATOM 2445 C CA . GLY A 1 322 ? 5.492 -5.131 -15.373 1.00 95.00 322 GLY A CA 1
ATOM 2446 C C . GLY A 1 322 ? 4.923 -5.764 -16.628 1.00 95.00 322 GLY A C 1
ATOM 2447 O O . GLY A 1 322 ? 3.708 -5.903 -16.761 1.00 95.00 322 GLY A O 1
ATOM 2448 N N . ARG A 1 323 ? 5.795 -6.142 -17.558 1.00 93.06 323 ARG A N 1
ATOM 2449 C CA . ARG A 1 323 ? 5.403 -6.740 -18.830 1.00 93.06 323 ARG A CA 1
ATOM 2450 C C . ARG A 1 323 ? 5.637 -8.242 -18.795 1.00 93.06 323 ARG A C 1
ATOM 2452 O O . ARG A 1 323 ? 6.782 -8.691 -18.785 1.00 93.06 323 ARG A O 1
ATOM 2459 N N . ALA A 1 324 ? 4.545 -8.995 -18.848 1.00 92.88 324 ALA A N 1
ATOM 2460 C CA . ALA A 1 324 ? 4.543 -10.417 -19.169 1.00 92.88 324 ALA A CA 1
ATOM 2461 C C . ALA A 1 324 ? 4.058 -10.610 -20.613 1.00 92.88 324 ALA A C 1
ATOM 2463 O O . ALA A 1 324 ? 3.100 -9.960 -21.034 1.00 92.88 324 ALA A O 1
ATOM 2464 N N . GLU A 1 325 ? 4.706 -11.495 -21.374 1.00 89.50 325 GLU A N 1
ATOM 2465 C CA . GLU A 1 325 ? 4.359 -11.758 -22.782 1.00 89.50 325 GLU A CA 1
ATOM 2466 C C . GLU A 1 325 ? 2.918 -12.265 -22.941 1.00 89.50 325 GLU A C 1
ATOM 2468 O O . GLU A 1 325 ? 2.209 -11.850 -23.856 1.00 89.50 325 GLU A O 1
ATOM 2473 N N . ASN A 1 326 ? 2.460 -13.121 -22.022 1.00 90.06 326 ASN A N 1
ATOM 2474 C CA . ASN A 1 326 ? 1.078 -13.587 -21.982 1.00 90.06 326 ASN A CA 1
ATOM 2475 C C . ASN A 1 326 ? 0.568 -13.680 -20.540 1.00 90.06 326 ASN A C 1
ATOM 2477 O O . ASN A 1 326 ? 0.376 -14.767 -20.006 1.00 90.06 326 ASN A O 1
ATOM 2481 N N . ALA A 1 327 ? 0.272 -12.533 -19.925 1.00 91.94 327 ALA A N 1
ATOM 2482 C CA . ALA A 1 327 ? -0.202 -12.455 -18.538 1.00 91.94 327 ALA A CA 1
ATOM 2483 C C . ALA A 1 327 ? -1.501 -13.244 -18.243 1.00 91.94 327 ALA A C 1
ATOM 2485 O O . ALA A 1 327 ? -1.892 -13.386 -17.085 1.00 91.94 327 ALA A O 1
ATOM 2486 N N . VAL A 1 328 ? -2.220 -13.731 -19.264 1.00 93.38 328 VAL A N 1
ATOM 2487 C CA . VAL A 1 328 ? -3.427 -14.554 -19.081 1.00 93.38 328 VAL A CA 1
ATOM 2488 C C . VAL A 1 328 ? -3.072 -16.007 -18.770 1.00 93.38 328 VAL A C 1
ATOM 2490 O O . VAL A 1 328 ? -3.779 -16.630 -17.973 1.00 93.38 328 VAL A O 1
ATOM 2493 N N . THR A 1 329 ? -2.005 -16.531 -19.377 1.00 96.69 329 THR A N 1
ATOM 2494 C CA . THR A 1 329 ? -1.585 -17.937 -19.252 1.00 96.69 329 THR A CA 1
ATOM 2495 C C . THR A 1 329 ? -0.247 -18.116 -18.546 1.00 96.69 329 THR A C 1
ATOM 2497 O O . THR A 1 329 ? 0.019 -19.191 -18.024 1.00 96.69 329 THR A O 1
ATOM 2500 N N . ASP A 1 330 ? 0.586 -17.084 -18.518 1.00 96.50 330 ASP A N 1
ATOM 2501 C CA . ASP A 1 330 ? 1.876 -17.059 -17.847 1.00 96.50 330 ASP A CA 1
ATOM 2502 C C . ASP A 1 330 ? 2.192 -15.632 -17.380 1.00 96.50 330 ASP A C 1
ATOM 2504 O O . ASP A 1 330 ? 2.635 -14.770 -18.142 1.00 96.50 330 ASP A O 1
ATOM 2508 N N . ASN A 1 331 ? 1.951 -15.371 -16.097 1.00 96.69 331 ASN A N 1
ATOM 2509 C CA . ASN A 1 331 ? 2.216 -14.073 -15.485 1.00 96.69 331 ASN A CA 1
ATOM 2510 C C . ASN A 1 331 ? 3.692 -13.923 -15.084 1.00 96.69 331 ASN A C 1
ATOM 2512 O O . ASN A 1 331 ? 3.985 -13.575 -13.947 1.00 96.69 331 ASN A O 1
ATOM 2516 N N . THR A 1 332 ? 4.621 -14.248 -15.984 1.00 97.94 332 THR A N 1
ATOM 2517 C CA . THR A 1 332 ? 6.062 -14.053 -15.778 1.00 97.94 332 THR A CA 1
ATOM 2518 C C . THR A 1 332 ? 6.484 -12.721 -16.383 1.00 97.94 332 THR A C 1
ATOM 2520 O O . THR A 1 332 ? 6.540 -12.571 -17.605 1.00 97.94 332 THR A O 1
ATOM 2523 N N . ALA A 1 333 ? 6.773 -11.735 -15.534 1.00 96.50 333 ALA A N 1
ATOM 2524 C CA . ALA A 1 333 ? 7.218 -10.424 -15.986 1.00 96.50 333 ALA A CA 1
ATOM 2525 C C . ALA A 1 333 ? 8.706 -10.469 -16.352 1.00 96.50 333 ALA A C 1
ATOM 2527 O O . ALA A 1 333 ? 9.557 -10.659 -15.487 1.00 96.50 333 ALA A O 1
ATOM 2528 N N . SER A 1 334 ? 9.030 -10.265 -17.629 1.00 94.12 334 SER A N 1
ATOM 2529 C CA . SER A 1 334 ? 10.419 -10.212 -18.106 1.00 94.12 334 SER A CA 1
ATOM 2530 C C . SER A 1 334 ? 11.070 -8.857 -17.839 1.00 94.12 334 SER A C 1
ATOM 2532 O O . SER A 1 334 ? 12.288 -8.745 -17.701 1.00 94.12 334 SER A O 1
ATOM 2534 N N . THR A 1 335 ? 10.259 -7.802 -17.818 1.00 95.44 335 THR A N 1
ATOM 2535 C CA . THR A 1 335 ? 10.733 -6.420 -17.803 1.00 95.44 335 THR A CA 1
ATOM 2536 C C . THR A 1 335 ? 9.780 -5.556 -17.000 1.00 95.44 335 THR A C 1
ATOM 2538 O O . THR A 1 335 ? 8.563 -5.736 -17.073 1.00 95.44 335 THR A O 1
ATOM 2541 N N . VAL A 1 336 ? 10.334 -4.604 -16.258 1.00 97.88 336 VAL A N 1
ATOM 2542 C CA . VAL A 1 336 ? 9.573 -3.601 -15.512 1.00 97.88 336 VAL A CA 1
ATOM 2543 C C . VAL A 1 336 ? 10.006 -2.214 -15.957 1.00 97.88 336 VAL A C 1
ATOM 2545 O O . VAL A 1 336 ? 11.189 -1.981 -16.190 1.00 97.88 336 VAL A O 1
ATOM 2548 N N . PHE A 1 337 ? 9.058 -1.289 -16.055 1.00 98.19 337 PHE A N 1
ATOM 2549 C CA . PHE A 1 337 ? 9.330 0.120 -16.314 1.00 98.19 337 PHE A CA 1
ATOM 2550 C C . PHE A 1 337 ? 8.804 0.980 -15.175 1.00 98.19 337 PHE A C 1
ATOM 2552 O O . PHE A 1 337 ? 7.778 0.661 -14.572 1.00 98.19 337 PHE A O 1
ATOM 2559 N N . GLY A 1 338 ? 9.486 2.087 -14.901 1.00 98.12 338 GLY A N 1
ATOM 2560 C CA . GLY A 1 338 ? 9.069 3.061 -13.897 1.00 98.12 338 GLY A CA 1
ATOM 2561 C C . GLY A 1 338 ? 9.686 4.425 -14.160 1.00 98.12 338 GLY A C 1
ATOM 2562 O O . GLY A 1 338 ? 10.788 4.511 -14.693 1.00 98.12 338 GLY A O 1
ATOM 2563 N N . GLY A 1 339 ? 8.966 5.485 -13.812 1.00 97.94 339 GLY A N 1
ATOM 2564 C CA . GLY A 1 339 ? 9.461 6.857 -13.899 1.00 97.94 339 GLY A CA 1
ATOM 2565 C C . GLY A 1 339 ? 9.747 7.456 -12.527 1.00 97.94 339 GLY A C 1
ATOM 2566 O O . GLY A 1 339 ? 9.187 7.003 -11.524 1.00 97.94 339 GLY A O 1
ATOM 2567 N N . ASP A 1 340 ? 10.612 8.467 -12.487 1.00 98.50 340 ASP A N 1
ATOM 2568 C CA . ASP A 1 340 ? 10.967 9.171 -11.257 1.00 98.50 340 ASP A CA 1
ATOM 2569 C C . ASP A 1 340 ? 10.767 10.699 -11.338 1.00 98.50 340 ASP A C 1
ATOM 2571 O O . ASP A 1 340 ? 10.510 11.276 -12.399 1.00 98.50 340 ASP A O 1
ATOM 2575 N N . LEU A 1 341 ? 10.863 11.380 -10.192 1.00 98.00 341 LEU A N 1
ATOM 2576 C CA . LEU A 1 341 ? 10.677 12.832 -10.071 1.00 98.00 341 LEU A CA 1
ATOM 2577 C C . LEU A 1 341 ? 11.808 13.643 -10.718 1.00 98.00 341 LEU A C 1
ATOM 2579 O O . LEU A 1 341 ? 11.689 14.859 -10.843 1.00 98.00 341 LEU A O 1
ATOM 2583 N N . LEU A 1 342 ? 12.888 12.983 -11.132 1.00 97.94 342 LEU A N 1
ATOM 2584 C CA . LEU A 1 342 ? 14.019 13.579 -11.837 1.00 97.94 342 LEU A CA 1
ATOM 2585 C C . LEU A 1 342 ? 13.910 13.364 -13.354 1.00 97.94 342 LEU A C 1
ATOM 2587 O O . LEU A 1 342 ? 14.889 13.550 -14.075 1.00 97.94 342 LEU A O 1
ATOM 2591 N N . GLY A 1 343 ? 12.721 12.979 -13.830 1.00 97.81 343 GLY A N 1
ATOM 2592 C CA . GLY A 1 343 ? 12.394 12.816 -15.242 1.00 97.81 343 GLY A CA 1
ATOM 2593 C C . GLY A 1 343 ? 13.063 11.620 -15.902 1.00 97.81 343 GLY A C 1
ATOM 2594 O O . GLY A 1 343 ? 13.110 11.544 -17.127 1.00 97.81 343 GLY A O 1
ATOM 2595 N N . ASN A 1 344 ? 13.595 10.677 -15.125 1.00 98.25 344 ASN A N 1
ATOM 2596 C CA . ASN A 1 344 ? 14.209 9.481 -15.680 1.00 98.25 344 ASN A CA 1
ATOM 2597 C C . ASN A 1 344 ? 13.155 8.390 -15.867 1.00 98.25 344 ASN A C 1
ATOM 2599 O O . ASN A 1 344 ? 12.421 8.052 -14.937 1.00 98.25 344 ASN A O 1
ATOM 2603 N N . LEU A 1 345 ? 13.127 7.803 -17.062 1.00 98.00 345 LEU A N 1
ATOM 2604 C CA . LEU A 1 345 ? 12.399 6.575 -17.350 1.00 98.00 345 LEU A CA 1
ATOM 2605 C C . LEU A 1 345 ? 13.360 5.391 -17.234 1.00 98.00 345 LEU A C 1
ATOM 2607 O O . LEU A 1 345 ? 14.371 5.316 -17.935 1.00 98.00 345 LEU A O 1
ATOM 2611 N N . TRP A 1 346 ? 13.028 4.457 -16.355 1.00 98.25 346 TRP A N 1
ATOM 2612 C CA . TRP A 1 346 ? 13.831 3.291 -16.022 1.00 98.25 346 TRP A CA 1
ATOM 2613 C C . TRP A 1 346 ? 13.255 2.027 -16.649 1.00 98.25 346 TRP A C 1
ATOM 2615 O O . TRP A 1 346 ? 12.037 1.852 -16.708 1.00 98.25 346 TRP A O 1
ATOM 2625 N N . ARG A 1 347 ? 14.148 1.130 -17.069 1.00 97.50 347 ARG A N 1
ATOM 2626 C CA . ARG A 1 347 ? 13.861 -0.237 -17.507 1.00 97.50 347 ARG A CA 1
ATOM 2627 C C . ARG A 1 347 ? 14.645 -1.201 -16.623 1.00 97.50 347 ARG A C 1
ATOM 2629 O O . ARG A 1 347 ? 15.868 -1.115 -16.561 1.00 97.50 347 ARG A O 1
ATOM 2636 N N . PHE A 1 348 ? 13.954 -2.138 -15.994 1.00 97.94 348 PHE A N 1
ATOM 2637 C CA . PHE A 1 348 ? 14.533 -3.199 -15.177 1.00 97.94 348 PHE A CA 1
ATOM 2638 C C . PHE A 1 348 ? 14.365 -4.535 -15.893 1.00 97.94 348 PHE A C 1
ATOM 2640 O O . PHE A 1 348 ? 13.264 -4.886 -16.325 1.00 97.94 348 PHE A O 1
ATOM 2647 N N . ASP A 1 349 ? 15.455 -5.276 -16.024 1.00 96.19 349 ASP A N 1
ATOM 2648 C CA . ASP A 1 349 ? 15.472 -6.630 -16.552 1.00 96.19 349 ASP A CA 1
ATOM 2649 C C . ASP A 1 349 ? 15.314 -7.627 -15.400 1.00 96.19 349 ASP A C 1
ATOM 2651 O O . ASP A 1 349 ? 16.170 -7.715 -14.523 1.00 96.19 349 ASP A O 1
ATOM 2655 N N . MET A 1 350 ? 14.212 -8.373 -15.385 1.00 96.75 350 MET A N 1
ATOM 2656 C CA . MET A 1 350 ? 13.867 -9.240 -14.252 1.00 96.75 350 MET A CA 1
ATOM 2657 C C . MET A 1 350 ? 14.604 -10.584 -14.268 1.00 96.75 350 MET A C 1
ATOM 2659 O O . MET A 1 350 ? 14.542 -11.322 -13.286 1.00 96.75 350 MET A O 1
ATOM 2663 N N . ALA A 1 351 ? 15.277 -10.931 -15.369 1.00 93.75 351 ALA A N 1
ATOM 2664 C CA . ALA A 1 351 ? 16.082 -12.146 -15.452 1.00 93.75 351 ALA A CA 1
ATOM 2665 C C . ALA A 1 351 ? 17.494 -11.918 -14.892 1.00 93.75 351 ALA A C 1
ATOM 2667 O O . ALA A 1 351 ? 18.056 -12.800 -14.246 1.00 93.75 351 ALA A O 1
ATOM 2668 N N . THR A 1 352 ? 18.054 -10.731 -15.130 1.00 94.75 352 THR A N 1
ATOM 2669 C CA . THR A 1 352 ? 19.433 -10.376 -14.754 1.00 94.75 352 THR A CA 1
ATOM 2670 C C . THR A 1 352 ? 19.526 -9.396 -13.587 1.00 94.75 352 THR A C 1
ATOM 2672 O O . THR A 1 352 ? 20.621 -9.163 -13.081 1.00 94.75 352 THR A O 1
ATOM 2675 N N . ASN A 1 353 ? 18.400 -8.809 -13.166 1.00 95.19 353 ASN A N 1
ATOM 2676 C CA . ASN A 1 353 ? 18.327 -7.671 -12.246 1.00 95.19 353 ASN A CA 1
ATOM 2677 C C . ASN A 1 353 ? 19.087 -6.422 -12.738 1.00 95.19 353 ASN A C 1
ATOM 2679 O O . ASN A 1 353 ? 19.389 -5.527 -11.948 1.00 95.19 353 ASN A O 1
ATOM 2683 N N . ALA A 1 354 ? 19.396 -6.336 -14.036 1.00 95.88 354 ALA A N 1
ATOM 2684 C CA . ALA A 1 354 ? 20.021 -5.156 -14.614 1.00 95.88 354 ALA A CA 1
ATOM 2685 C C . ALA A 1 354 ? 19.023 -3.992 -14.696 1.00 95.88 354 ALA A C 1
ATOM 2687 O O . ALA A 1 354 ? 17.836 -4.184 -14.969 1.00 95.88 354 ALA A O 1
ATOM 2688 N N . VAL A 1 355 ? 19.516 -2.768 -14.513 1.00 97.44 355 VAL A N 1
ATOM 2689 C CA . VAL A 1 355 ? 18.732 -1.539 -14.664 1.00 97.44 355 VAL A CA 1
ATOM 2690 C C . VAL A 1 355 ? 19.355 -0.643 -15.725 1.00 97.44 355 VAL A C 1
ATOM 2692 O O . VAL A 1 355 ? 20.570 -0.464 -15.785 1.00 97.44 355 VAL A O 1
ATOM 2695 N N . ILE A 1 356 ? 18.505 -0.074 -16.574 1.00 96.44 356 ILE A N 1
ATOM 2696 C CA . ILE A 1 356 ? 18.884 0.877 -17.612 1.00 96.44 356 ILE A CA 1
ATOM 2697 C C . ILE A 1 356 ? 18.055 2.139 -17.418 1.00 96.44 356 ILE A C 1
ATOM 2699 O O . ILE A 1 356 ? 16.826 2.086 -17.332 1.00 96.44 356 ILE A O 1
ATOM 2703 N N . LYS A 1 357 ? 18.726 3.291 -17.414 1.00 97.31 357 LYS A N 1
ATOM 2704 C CA . LYS A 1 357 ? 18.057 4.567 -17.656 1.00 97.31 357 LYS A CA 1
ATOM 2705 C C . LYS A 1 357 ? 17.729 4.659 -19.143 1.00 97.31 357 LYS A C 1
ATOM 2707 O O . LYS A 1 357 ? 18.610 4.947 -19.958 1.00 97.31 357 LYS A O 1
ATOM 2712 N N . LEU A 1 358 ? 16.481 4.362 -19.493 1.00 95.69 358 LEU A N 1
ATOM 2713 C CA . LEU A 1 358 ? 16.017 4.341 -20.876 1.00 95.69 358 LEU A CA 1
ATOM 2714 C C . LEU A 1 358 ? 16.073 5.747 -21.475 1.00 95.69 358 LEU A C 1
ATOM 2716 O O . LEU A 1 358 ? 16.609 5.913 -22.564 1.00 95.69 358 LEU A O 1
ATOM 2720 N N . ALA A 1 359 ? 15.594 6.755 -20.745 1.00 95.94 359 ALA A N 1
ATOM 2721 C CA . ALA A 1 359 ? 15.657 8.153 -21.163 1.00 95.94 359 ALA A CA 1
ATOM 2722 C C . ALA A 1 359 ? 15.617 9.112 -19.964 1.00 95.94 359 ALA A C 1
ATOM 2724 O O . ALA A 1 359 ? 15.094 8.764 -18.904 1.00 95.94 359 ALA A O 1
ATOM 2725 N N . SER A 1 360 ? 16.123 10.329 -20.158 1.00 96.94 360 SER A N 1
ATOM 2726 C CA . SER A 1 360 ? 15.807 11.495 -19.323 1.00 96.94 360 SER A CA 1
ATOM 2727 C C . SER A 1 360 ? 14.888 12.425 -20.120 1.00 96.94 360 SER A C 1
ATOM 2729 O O . SER A 1 360 ? 15.251 12.836 -21.221 1.00 96.94 360 SER A O 1
ATOM 2731 N N . LEU A 1 361 ? 13.697 12.717 -19.599 1.00 96.69 361 LEU A N 1
ATOM 2732 C CA . LEU A 1 361 ? 12.651 13.478 -20.283 1.00 96.69 361 LEU A CA 1
ATOM 2733 C C . LEU A 1 361 ? 12.706 14.948 -19.867 1.00 96.69 361 LEU A C 1
ATOM 2735 O O . LEU A 1 361 ? 12.686 15.268 -18.674 1.00 96.69 361 LEU A O 1
ATOM 2739 N N . THR A 1 362 ? 12.778 15.839 -20.853 1.00 96.44 362 THR A N 1
ATOM 2740 C CA . THR A 1 362 ? 12.832 17.286 -20.628 1.00 96.44 362 THR A CA 1
ATOM 2741 C C . THR A 1 362 ? 11.861 18.036 -21.528 1.00 96.44 362 THR A C 1
ATOM 2743 O O . THR A 1 362 ? 11.459 17.551 -22.590 1.00 96.44 362 THR A O 1
ATOM 2746 N N . ASP A 1 363 ? 11.550 19.268 -21.138 1.00 93.38 363 ASP A N 1
ATOM 2747 C CA . ASP A 1 363 ? 10.946 20.246 -22.037 1.00 93.38 363 ASP A CA 1
ATOM 2748 C C . ASP A 1 363 ? 11.919 20.654 -23.171 1.00 93.38 363 ASP A C 1
ATOM 2750 O O . ASP A 1 363 ? 13.022 20.105 -23.330 1.00 93.38 363 ASP A O 1
ATOM 2754 N N . ASP A 1 364 ? 11.493 21.610 -23.991 1.00 88.75 364 ASP A N 1
ATOM 2755 C CA . ASP A 1 364 ? 12.205 22.107 -25.166 1.00 88.75 364 ASP A CA 1
ATOM 2756 C C . ASP A 1 364 ? 13.454 22.941 -24.828 1.00 88.75 364 ASP A C 1
ATOM 2758 O O . ASP A 1 364 ? 14.340 23.088 -25.679 1.00 88.75 364 ASP A O 1
ATOM 2762 N N . ILE A 1 365 ? 13.579 23.409 -23.581 1.00 90.56 365 ILE A N 1
ATOM 2763 C CA . ILE A 1 365 ? 14.714 24.188 -23.064 1.00 90.56 365 ILE A CA 1
ATOM 2764 C C . ILE A 1 365 ? 15.609 23.402 -22.087 1.00 90.56 365 ILE A C 1
ATOM 2766 O O . ILE A 1 365 ? 16.555 23.968 -21.538 1.00 90.56 365 ILE A O 1
ATOM 2770 N N . ASN A 1 366 ? 15.417 22.082 -21.964 1.00 88.38 366 ASN A N 1
ATOM 2771 C CA . ASN A 1 366 ? 16.127 21.157 -21.056 1.00 88.38 366 ASN A CA 1
ATOM 2772 C C . ASN A 1 366 ? 15.724 21.232 -19.574 1.00 88.38 366 ASN A C 1
ATOM 2774 O O . ASN A 1 366 ? 16.461 20.741 -18.716 1.00 88.38 366 ASN A O 1
ATOM 2778 N N . GLY A 1 367 ? 14.569 21.801 -19.250 1.00 93.69 367 GLY A N 1
ATOM 2779 C CA . GLY A 1 367 ? 13.956 21.634 -17.941 1.00 93.69 367 GLY A CA 1
ATOM 2780 C C . GLY A 1 367 ? 13.498 20.189 -17.755 1.00 93.69 367 GLY A C 1
ATOM 2781 O O . GLY A 1 367 ? 12.725 19.661 -18.554 1.00 93.69 367 GLY A O 1
ATOM 2782 N N . THR A 1 368 ? 13.980 19.528 -16.705 1.00 95.81 368 THR A N 1
ATOM 2783 C CA . THR A 1 368 ? 13.545 18.176 -16.333 1.00 95.81 368 THR A CA 1
ATOM 2784 C C . THR A 1 368 ? 12.034 18.128 -16.143 1.00 95.81 368 THR A C 1
ATOM 2786 O O . THR A 1 368 ? 11.475 18.988 -15.467 1.00 95.81 368 THR A O 1
ATOM 2789 N N . GLN A 1 369 ? 11.386 17.102 -16.691 1.00 97.12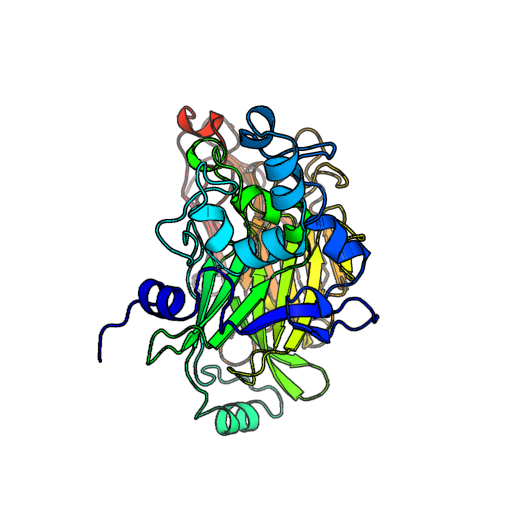 369 GLN A N 1
ATOM 2790 C CA . GLN A 1 369 ? 9.954 16.879 -16.519 1.00 97.12 369 GLN A CA 1
ATOM 2791 C C . GLN A 1 369 ? 9.723 15.659 -15.607 1.00 97.12 369 GLN A C 1
ATOM 2793 O O . GLN A 1 369 ? 10.030 14.539 -16.019 1.00 97.12 369 GLN A O 1
ATOM 2798 N N . PRO A 1 370 ? 9.214 15.828 -14.370 1.00 97.69 370 PRO A N 1
ATOM 2799 C CA . PRO A 1 370 ? 9.033 14.722 -13.426 1.00 97.69 370 PRO A CA 1
ATOM 2800 C C . PRO A 1 370 ? 8.033 13.688 -13.952 1.00 97.69 370 PRO A C 1
ATOM 2802 O O . PRO A 1 370 ? 7.101 14.033 -14.669 1.00 97.69 370 PRO A O 1
ATOM 2805 N N . ILE A 1 371 ? 8.168 12.421 -13.561 1.00 98.25 371 ILE A N 1
ATOM 2806 C CA . ILE A 1 371 ? 7.236 11.358 -13.948 1.00 98.25 371 ILE A CA 1
ATOM 2807 C C . ILE A 1 371 ? 6.550 10.810 -12.698 1.00 98.25 371 ILE A C 1
ATOM 2809 O O . ILE A 1 371 ? 7.155 10.114 -11.884 1.00 98.25 371 ILE A O 1
ATOM 2813 N N . THR A 1 372 ? 5.258 11.100 -12.556 1.00 96.75 372 THR A N 1
ATOM 2814 C CA . THR A 1 372 ? 4.410 10.526 -11.493 1.00 96.75 372 THR A CA 1
ATOM 2815 C C . THR A 1 372 ? 3.346 9.564 -12.021 1.00 96.75 372 THR A C 1
ATOM 2817 O O . THR A 1 372 ? 2.731 8.830 -11.244 1.00 96.75 372 THR A O 1
ATOM 2820 N N . THR A 1 373 ? 3.140 9.526 -13.340 1.00 95.56 373 THR A N 1
ATOM 2821 C CA . THR A 1 373 ? 2.199 8.601 -13.977 1.00 95.56 373 THR A CA 1
ATOM 2822 C C . THR A 1 373 ? 2.782 7.192 -14.050 1.00 95.56 373 THR A C 1
ATOM 2824 O O . THR A 1 373 ? 3.997 6.993 -14.096 1.00 95.56 373 THR A O 1
ATOM 2827 N N . ARG A 1 374 ? 1.907 6.182 -14.051 1.00 96.38 374 ARG A N 1
ATOM 2828 C CA . ARG A 1 374 ? 2.318 4.803 -14.327 1.00 96.38 374 ARG A CA 1
ATOM 2829 C C . ARG A 1 374 ? 2.643 4.685 -15.818 1.00 96.38 374 ARG A C 1
ATOM 2831 O O . ARG A 1 374 ? 1.749 4.994 -16.608 1.00 96.38 374 ARG A O 1
ATOM 2838 N N . PRO A 1 375 ? 3.840 4.211 -16.212 1.00 96.75 375 PRO A N 1
ATOM 2839 C CA . PRO A 1 375 ? 4.090 3.899 -17.611 1.00 96.75 375 PRO A CA 1
ATOM 2840 C C . PRO A 1 375 ? 3.104 2.834 -18.102 1.00 96.75 375 PRO A C 1
ATOM 2842 O O . PRO A 1 375 ? 2.704 1.949 -17.341 1.00 96.75 375 PRO A O 1
ATOM 2845 N N . ASP A 1 376 ? 2.732 2.900 -19.371 1.00 95.38 376 ASP A N 1
ATOM 2846 C CA . ASP A 1 376 ? 1.975 1.852 -20.048 1.00 95.38 376 ASP A CA 1
ATOM 2847 C C . ASP A 1 376 ? 2.833 1.220 -21.141 1.00 95.38 376 ASP A C 1
ATOM 2849 O O . ASP A 1 376 ? 3.711 1.875 -21.703 1.00 95.38 376 ASP A O 1
ATOM 2853 N N . VAL A 1 377 ? 2.631 -0.066 -21.418 1.00 93.25 377 VAL A N 1
ATOM 2854 C CA . VAL A 1 377 ? 3.485 -0.799 -22.358 1.00 93.25 377 VAL A CA 1
ATOM 2855 C C . VAL A 1 377 ? 2.641 -1.561 -23.357 1.00 93.25 377 VAL A C 1
ATOM 2857 O O . VAL A 1 377 ? 1.811 -2.391 -22.997 1.00 93.25 377 VAL A O 1
ATOM 2860 N N . GLY A 1 378 ? 2.907 -1.303 -24.632 1.00 89.25 378 GLY A N 1
ATOM 2861 C CA . GLY A 1 378 ? 2.271 -1.975 -25.755 1.00 89.25 378 GLY A CA 1
ATOM 2862 C C . GLY A 1 378 ? 3.289 -2.609 -26.694 1.00 89.25 378 GLY A C 1
ATOM 2863 O O . GLY A 1 378 ? 4.502 -2.466 -26.534 1.00 89.25 378 GLY A O 1
ATOM 2864 N N . LYS A 1 379 ? 2.777 -3.300 -27.711 1.00 87.56 379 LYS A N 1
ATOM 2865 C CA . LYS A 1 379 ? 3.560 -3.741 -28.865 1.00 87.56 379 LYS A CA 1
ATOM 2866 C C . LYS A 1 379 ? 3.095 -2.993 -30.107 1.00 87.56 379 LYS A C 1
ATOM 2868 O O . LYS A 1 379 ? 1.898 -2.918 -30.369 1.00 87.56 379 LYS A O 1
ATOM 2873 N N . CYS A 1 380 ? 4.044 -2.490 -30.884 1.00 84.94 380 CYS A N 1
ATOM 2874 C CA . CYS A 1 380 ? 3.833 -2.106 -32.272 1.00 84.94 380 CYS A CA 1
ATOM 2875 C C . CYS A 1 380 ? 4.636 -3.083 -33.136 1.00 84.94 380 CYS A C 1
ATOM 2877 O O . CYS A 1 380 ? 5.867 -3.024 -33.153 1.00 84.94 380 CYS A O 1
ATOM 2879 N N . HIS A 1 381 ? 3.946 -4.011 -33.808 1.00 85.94 381 HIS A N 1
ATOM 2880 C CA . HIS A 1 381 ? 4.571 -5.192 -34.423 1.00 85.94 381 HIS A CA 1
ATOM 2881 C C . HIS A 1 381 ? 5.429 -5.943 -33.381 1.00 85.94 381 HIS A C 1
ATOM 2883 O O . HIS A 1 381 ? 4.941 -6.235 -32.289 1.00 85.94 381 HIS A O 1
ATOM 2889 N N . ASP A 1 382 ? 6.708 -6.191 -33.670 1.00 83.94 382 ASP A N 1
ATOM 2890 C CA . ASP A 1 382 ? 7.642 -6.869 -32.760 1.00 83.94 382 ASP A CA 1
ATOM 2891 C C . ASP A 1 382 ? 8.371 -5.911 -31.803 1.00 83.94 382 ASP A C 1
ATOM 2893 O O . ASP A 1 382 ? 9.230 -6.320 -31.025 1.00 83.94 382 ASP A O 1
ATOM 2897 N N . THR A 1 383 ? 8.049 -4.615 -31.846 1.00 84.69 383 THR A N 1
ATOM 2898 C CA . THR A 1 383 ? 8.689 -3.595 -31.012 1.00 84.69 383 THR A CA 1
ATOM 2899 C C . THR A 1 383 ? 7.853 -3.291 -29.771 1.00 84.69 383 THR A C 1
ATOM 2901 O O . THR A 1 383 ? 6.686 -2.912 -29.878 1.00 84.69 383 THR A O 1
ATOM 2904 N N . SER A 1 384 ? 8.465 -3.379 -28.589 1.00 88.88 384 SER A N 1
ATOM 2905 C CA . SER A 1 384 ? 7.864 -2.881 -27.348 1.00 88.88 384 SER A CA 1
ATOM 2906 C C . SER A 1 384 ? 7.884 -1.349 -27.323 1.00 88.88 384 SER A C 1
ATOM 2908 O O . SER A 1 384 ? 8.914 -0.725 -27.573 1.00 88.88 384 SER A O 1
ATOM 2910 N N . MET A 1 385 ? 6.739 -0.749 -27.012 1.00 93.00 385 MET A N 1
ATOM 2911 C CA . MET A 1 385 ? 6.553 0.697 -26.892 1.00 93.00 385 MET A CA 1
ATOM 2912 C C . MET A 1 385 ? 6.176 1.031 -25.453 1.00 93.00 385 MET A C 1
ATOM 2914 O O . MET A 1 385 ? 5.255 0.422 -24.910 1.00 93.00 385 MET A O 1
ATOM 2918 N N . VAL A 1 386 ? 6.864 1.998 -24.858 1.00 95.38 386 VAL A N 1
ATOM 2919 C CA . VAL A 1 386 ? 6.610 2.505 -23.509 1.00 95.38 386 VAL A CA 1
ATOM 2920 C C . VAL A 1 386 ? 5.981 3.884 -23.620 1.00 95.38 386 VAL A C 1
ATOM 2922 O O . VAL A 1 386 ? 6.582 4.800 -24.175 1.00 95.38 386 VAL A O 1
ATOM 2925 N N . PHE A 1 387 ? 4.775 4.032 -23.092 1.00 96.06 387 PHE A N 1
ATOM 2926 C CA . PHE A 1 387 ? 4.038 5.286 -23.067 1.00 96.06 387 PHE A CA 1
ATOM 2927 C C . PHE A 1 387 ? 4.060 5.876 -21.662 1.00 96.06 387 PHE A C 1
ATOM 2929 O O . PHE A 1 387 ? 3.824 5.164 -20.686 1.00 96.06 387 PHE A O 1
ATOM 2936 N N . VAL A 1 388 ? 4.347 7.170 -21.535 1.00 97.06 388 VAL A N 1
ATOM 2937 C CA . VAL A 1 388 ? 4.424 7.829 -20.226 1.00 97.06 388 VAL A CA 1
ATOM 2938 C C . VAL A 1 388 ? 4.061 9.307 -20.320 1.00 97.06 388 VAL A C 1
ATOM 2940 O O . VAL A 1 388 ? 4.454 9.991 -21.261 1.00 97.06 388 VAL A O 1
ATOM 2943 N N . GLY A 1 389 ? 3.301 9.802 -19.343 1.00 97.06 389 GLY A N 1
ATOM 2944 C CA . GLY A 1 389 ? 3.021 11.229 -19.174 1.00 97.06 389 GLY A CA 1
ATOM 2945 C C . GLY A 1 389 ? 3.907 11.836 -18.089 1.00 97.06 389 GLY A C 1
ATOM 2946 O O . GLY A 1 389 ? 4.076 11.238 -17.021 1.00 97.06 389 GLY A O 1
ATOM 2947 N N . THR A 1 390 ? 4.456 13.019 -18.340 1.00 97.44 390 THR A N 1
ATOM 2948 C CA . THR A 1 390 ? 5.192 13.785 -17.331 1.00 97.44 390 THR A CA 1
ATOM 2949 C C . THR A 1 390 ? 4.253 14.699 -16.541 1.00 97.44 390 THR A C 1
ATOM 2951 O O . THR A 1 390 ? 3.126 14.975 -16.949 1.00 97.44 390 THR A O 1
ATOM 2954 N N . GLY A 1 391 ? 4.705 15.137 -15.374 1.00 96.38 391 GLY A N 1
ATOM 2955 C CA . GLY A 1 391 ? 3.981 15.986 -14.442 1.00 96.38 391 GLY A CA 1
ATOM 2956 C C . GLY A 1 391 ? 4.090 15.490 -13.005 1.00 96.38 391 GLY A C 1
ATOM 2957 O O . GLY A 1 391 ? 4.364 14.314 -12.731 1.00 96.38 391 GLY A O 1
ATOM 2958 N N . ARG A 1 392 ? 3.860 16.410 -12.070 1.00 95.44 392 ARG A N 1
ATOM 2959 C CA . ARG A 1 392 ? 3.870 16.179 -10.626 1.00 95.44 392 ARG A CA 1
ATOM 2960 C C . ARG A 1 392 ? 2.757 17.000 -9.981 1.00 95.44 392 ARG A C 1
ATOM 2962 O O . ARG A 1 392 ? 2.591 18.165 -10.311 1.00 95.44 392 ARG A O 1
ATOM 2969 N N . TYR A 1 393 ? 2.031 16.385 -9.050 1.00 92.31 393 TYR A N 1
ATOM 2970 C CA . TYR A 1 393 ? 1.049 17.065 -8.205 1.00 92.31 393 TYR A CA 1
ATOM 2971 C C . TYR A 1 393 ? 1.035 16.429 -6.810 1.00 92.31 393 TYR A C 1
ATOM 2973 O O . TYR A 1 393 ? 0.169 15.625 -6.473 1.00 92.31 393 TYR A O 1
ATOM 2981 N N . LEU A 1 394 ? 2.094 16.691 -6.041 1.00 90.44 394 LEU A N 1
ATOM 2982 C CA . LEU A 1 394 ? 2.395 16.028 -4.767 1.00 90.44 394 LEU A CA 1
ATOM 2983 C C . LEU A 1 394 ? 2.541 17.009 -3.592 1.00 90.44 394 LEU A C 1
ATOM 2985 O O . LEU A 1 394 ? 2.451 16.583 -2.438 1.00 90.44 394 LEU A O 1
ATOM 2989 N N . GLY A 1 395 ? 2.787 18.295 -3.852 1.00 87.31 395 GLY A N 1
ATOM 2990 C CA . GLY A 1 395 ? 2.980 19.315 -2.823 1.00 87.31 395 GLY A CA 1
ATOM 2991 C C . GLY A 1 395 ? 2.549 20.715 -3.255 1.00 87.31 395 GLY A C 1
ATOM 2992 O O . GLY A 1 395 ? 2.237 20.967 -4.413 1.00 87.31 395 GLY A O 1
ATOM 2993 N N . LEU A 1 396 ? 2.549 21.652 -2.302 1.00 89.50 396 LEU A N 1
ATOM 2994 C CA . LEU A 1 396 ? 2.037 23.014 -2.512 1.00 89.50 396 LEU A CA 1
ATOM 2995 C C . LEU A 1 396 ? 2.775 23.785 -3.615 1.00 89.50 396 LEU A C 1
ATOM 2997 O O . LEU A 1 396 ? 2.155 24.588 -4.303 1.00 89.50 396 LEU A O 1
ATOM 3001 N N . SER A 1 397 ? 4.072 23.529 -3.812 1.00 91.12 397 SER A N 1
ATOM 3002 C CA . SER A 1 397 ? 4.853 24.152 -4.890 1.00 91.12 397 SER A CA 1
ATOM 3003 C C . SER A 1 397 ? 4.341 23.794 -6.286 1.00 91.12 397 SER A C 1
ATOM 3005 O O . SER A 1 397 ? 4.535 24.570 -7.216 1.00 91.12 397 SER A O 1
ATOM 3007 N N . ASP A 1 398 ? 3.674 22.645 -6.431 1.00 92.25 398 ASP A N 1
ATOM 3008 C CA . ASP A 1 398 ? 3.151 22.178 -7.716 1.00 92.25 398 ASP A CA 1
ATOM 3009 C C . ASP A 1 398 ? 1.895 22.957 -8.144 1.00 92.25 398 ASP A C 1
ATOM 3011 O O . ASP A 1 398 ? 1.554 22.963 -9.320 1.00 92.25 398 ASP A O 1
ATOM 3015 N N . LEU A 1 399 ? 1.222 23.659 -7.218 1.00 92.12 399 LEU A N 1
ATOM 3016 C CA . LEU A 1 399 ? 0.035 24.482 -7.512 1.00 92.12 399 LEU A CA 1
ATOM 3017 C C . LEU A 1 399 ? 0.351 25.704 -8.383 1.00 92.12 399 LEU A C 1
ATOM 3019 O O . LEU A 1 399 ? -0.546 26.269 -9.004 1.00 92.12 399 LEU A O 1
ATOM 3023 N N . THR A 1 400 ? 1.609 26.142 -8.380 1.00 94.69 400 THR A N 1
ATOM 3024 C CA . THR A 1 400 ? 2.075 27.335 -9.099 1.00 94.69 400 THR A CA 1
ATOM 3025 C C . THR A 1 400 ? 3.078 27.011 -10.204 1.00 94.69 400 THR A C 1
ATOM 3027 O O . THR A 1 400 ? 3.583 27.928 -10.851 1.00 94.69 400 THR A O 1
ATOM 3030 N N . ASP A 1 401 ? 3.406 25.731 -10.397 1.00 92.94 401 ASP A N 1
ATOM 3031 C CA . ASP A 1 401 ? 4.308 25.289 -11.455 1.00 92.94 401 ASP A CA 1
ATOM 3032 C C . ASP A 1 401 ? 3.578 25.322 -12.804 1.00 92.94 401 ASP A C 1
ATOM 3034 O O . ASP A 1 401 ? 2.583 24.630 -13.011 1.00 92.94 401 ASP A O 1
ATOM 3038 N N . ASN A 1 402 ? 4.072 26.159 -13.718 1.00 93.12 402 ASN A N 1
ATOM 3039 C CA . ASN A 1 402 ? 3.495 26.360 -15.047 1.00 93.12 402 ASN A CA 1
ATOM 3040 C C . ASN A 1 402 ? 4.326 25.696 -16.158 1.00 93.12 402 ASN A C 1
ATOM 3042 O O . ASN A 1 402 ? 4.118 26.002 -17.334 1.00 93.12 402 ASN A O 1
ATOM 3046 N N . GLN A 1 403 ? 5.291 24.828 -15.821 1.00 94.69 403 GLN A N 1
ATOM 3047 C CA . GLN A 1 403 ? 6.071 24.109 -16.826 1.00 94.69 403 GLN A CA 1
ATOM 3048 C C . GLN A 1 403 ? 5.144 23.241 -17.689 1.00 94.69 403 GLN A C 1
ATOM 3050 O O . GLN A 1 403 ? 4.443 22.360 -17.181 1.00 94.69 403 GLN A O 1
ATOM 3055 N N . LEU A 1 404 ? 5.179 23.447 -19.010 1.00 94.19 404 LEU A N 1
ATOM 3056 C CA . LEU A 1 404 ? 4.456 22.601 -19.957 1.00 94.19 404 LEU A CA 1
ATOM 3057 C C . LEU A 1 404 ? 4.965 21.155 -19.853 1.00 94.19 404 LEU A C 1
ATOM 3059 O O . LEU A 1 404 ? 6.165 20.904 -19.957 1.00 94.19 404 LEU A O 1
ATOM 3063 N N . GLN A 1 405 ? 4.045 20.212 -19.649 1.00 95.75 405 GLN A N 1
ATOM 3064 C CA . GLN A 1 405 ? 4.327 18.778 -19.549 1.00 95.75 405 GLN A CA 1
ATOM 3065 C C . GLN A 1 405 ? 4.053 18.051 -20.873 1.00 95.75 405 GLN A C 1
ATOM 3067 O O . GLN A 1 405 ? 3.395 18.588 -21.765 1.00 95.75 405 GLN A O 1
ATOM 3072 N N . SER A 1 406 ? 4.545 16.818 -20.992 1.00 95.44 406 SER A N 1
ATOM 3073 C CA . SER A 1 406 ? 4.561 16.056 -22.244 1.00 95.44 406 SER A CA 1
ATOM 3074 C C . SER A 1 406 ? 3.994 14.644 -22.068 1.00 95.44 406 SER A C 1
ATOM 3076 O O . SER A 1 406 ? 4.072 14.050 -20.991 1.00 95.44 406 SER A O 1
ATOM 3078 N N . ILE A 1 407 ? 3.487 14.063 -23.157 1.00 94.94 407 ILE A N 1
ATOM 3079 C CA . ILE A 1 407 ? 3.220 12.622 -23.271 1.00 94.94 407 ILE A CA 1
ATOM 3080 C C . ILE A 1 407 ? 4.213 12.039 -24.270 1.00 94.94 407 ILE A C 1
ATOM 3082 O O . ILE A 1 407 ? 4.408 12.586 -25.353 1.00 94.94 407 ILE A O 1
ATOM 3086 N N . TRP A 1 408 ? 4.819 10.917 -23.907 1.00 94.50 408 TRP A N 1
ATOM 3087 C CA . TRP A 1 408 ? 5.873 10.262 -24.667 1.00 94.50 408 TRP A CA 1
ATOM 3088 C C . TRP A 1 408 ? 5.446 8.866 -25.101 1.00 94.50 408 TRP A C 1
ATOM 3090 O O . TRP A 1 408 ? 4.826 8.143 -24.325 1.00 94.50 408 TRP A O 1
ATOM 3100 N N . GLY A 1 409 ? 5.825 8.477 -26.319 1.00 93.62 409 GLY A N 1
ATOM 3101 C CA . GLY A 1 409 ? 5.818 7.096 -26.796 1.00 93.62 409 GLY A CA 1
ATOM 3102 C C . GLY A 1 409 ? 7.236 6.708 -27.198 1.00 93.62 409 GLY A C 1
ATOM 3103 O O . GLY A 1 409 ? 7.782 7.256 -28.149 1.00 93.62 409 GLY A O 1
ATOM 3104 N N . ILE A 1 410 ? 7.850 5.795 -26.453 1.00 92.69 410 ILE A N 1
ATOM 3105 C CA . ILE A 1 410 ? 9.277 5.488 -26.547 1.00 92.69 410 ILE A CA 1
ATOM 3106 C C . ILE A 1 410 ? 9.453 4.037 -26.971 1.00 92.69 410 ILE A C 1
ATOM 3108 O O . ILE A 1 410 ? 8.933 3.120 -26.340 1.00 92.69 410 ILE A O 1
ATOM 3112 N N . LYS A 1 411 ? 10.220 3.819 -28.037 1.00 91.25 411 LYS A N 1
ATOM 3113 C CA . LYS A 1 411 ? 10.617 2.482 -28.473 1.00 91.25 411 LYS A CA 1
ATOM 3114 C C . LYS A 1 411 ? 11.630 1.891 -27.488 1.00 91.25 411 LYS A C 1
ATOM 3116 O O . LYS A 1 411 ? 12.730 2.421 -27.360 1.00 91.25 411 LYS A O 1
ATOM 3121 N N . ASP A 1 412 ? 11.288 0.776 -26.842 1.00 89.94 412 ASP A N 1
ATOM 3122 C CA . ASP A 1 412 ? 12.257 -0.003 -26.064 1.00 89.94 412 ASP A CA 1
ATOM 3123 C C . ASP A 1 412 ? 13.101 -0.856 -27.019 1.00 89.94 412 ASP A C 1
ATOM 3125 O O . ASP A 1 412 ? 12.647 -1.871 -27.549 1.00 89.94 412 ASP A O 1
ATOM 3129 N N . ASN A 1 413 ? 14.335 -0.415 -27.258 1.00 83.44 413 ASN A N 1
ATOM 3130 C CA . ASN A 1 413 ? 15.354 -1.143 -28.014 1.00 83.44 413 ASN A CA 1
ATOM 3131 C C . ASN A 1 413 ? 16.449 -1.719 -27.102 1.00 83.44 413 ASN A C 1
ATOM 3133 O O . ASN A 1 413 ? 17.518 -2.074 -27.596 1.00 83.44 413 ASN A O 1
ATOM 3137 N N . THR A 1 414 ? 16.208 -1.800 -25.788 1.00 84.06 414 THR A N 1
ATOM 3138 C CA . THR A 1 414 ? 17.159 -2.273 -24.765 1.00 84.06 414 THR A CA 1
ATOM 3139 C C . THR A 1 414 ? 18.444 -1.445 -24.615 1.00 84.06 414 THR A C 1
ATOM 3141 O O . THR A 1 414 ? 19.365 -1.869 -23.922 1.00 84.06 414 THR A O 1
ATOM 3144 N N . ALA A 1 415 ? 18.507 -0.248 -25.205 1.00 88.25 415 ALA A N 1
ATOM 3145 C CA . ALA A 1 415 ? 19.627 0.682 -25.082 1.00 88.25 415 ALA A CA 1
ATOM 3146 C C . ALA A 1 415 ? 19.190 1.997 -24.419 1.00 88.25 415 ALA A C 1
ATOM 3148 O O . ALA A 1 415 ? 18.012 2.342 -24.406 1.00 88.25 415 ALA A O 1
ATOM 3149 N N . THR A 1 416 ? 20.146 2.755 -23.872 1.00 91.06 416 THR A N 1
ATOM 3150 C CA . THR A 1 416 ? 19.860 4.121 -23.409 1.00 91.06 416 THR A CA 1
ATOM 3151 C C . THR A 1 416 ? 19.649 5.053 -24.602 1.00 91.06 416 THR A C 1
ATOM 3153 O O . THR A 1 416 ? 20.399 5.005 -25.576 1.00 91.06 416 THR A O 1
ATOM 3156 N N . LEU A 1 417 ? 18.637 5.913 -24.517 1.00 91.88 417 LEU A N 1
ATOM 3157 C CA . LEU A 1 417 ? 18.298 6.908 -25.538 1.00 91.88 417 LEU A CA 1
ATOM 3158 C C . LEU A 1 417 ? 18.834 8.306 -25.193 1.00 91.88 417 LEU A C 1
ATOM 3160 O O . LEU A 1 417 ? 18.656 9.246 -25.963 1.00 91.88 417 LEU A O 1
ATOM 3164 N N . GLY A 1 418 ? 19.499 8.453 -24.043 1.00 91.94 418 GLY A N 1
ATOM 3165 C CA . GLY A 1 418 ? 19.997 9.736 -23.556 1.00 91.94 418 GLY A CA 1
ATOM 3166 C C . GLY A 1 418 ? 18.872 10.684 -23.130 1.00 91.94 418 GLY A C 1
ATOM 3167 O O . GLY A 1 418 ? 17.872 10.264 -22.544 1.00 91.94 418 GLY A O 1
ATOM 3168 N N . THR A 1 419 ? 19.066 11.978 -23.380 1.00 93.19 419 THR A N 1
ATOM 3169 C CA . THR A 1 419 ? 18.077 13.018 -23.076 1.00 93.19 419 THR A CA 1
ATOM 3170 C C . THR A 1 419 ? 17.136 13.213 -24.259 1.00 93.19 419 THR A C 1
ATOM 3172 O O . THR A 1 419 ? 17.589 13.514 -25.364 1.00 93.19 419 THR A O 1
ATOM 3175 N N . LEU A 1 420 ? 15.832 13.096 -24.015 1.00 91.94 420 LEU A N 1
ATOM 3176 C CA . LEU A 1 420 ? 14.781 13.341 -24.998 1.00 91.94 420 LEU A CA 1
ATOM 3177 C C . LEU A 1 420 ? 14.102 14.681 -24.689 1.00 91.94 420 LEU A C 1
ATOM 3179 O O . LEU A 1 420 ? 13.630 14.891 -23.572 1.00 91.94 420 LEU A O 1
ATOM 3183 N N . ARG A 1 421 ? 14.044 15.574 -25.686 1.00 90.38 421 ARG A N 1
ATOM 3184 C CA . ARG A 1 421 ? 13.391 16.895 -25.593 1.00 90.38 421 ARG A CA 1
ATOM 3185 C C . ARG A 1 421 ? 12.033 16.889 -26.274 1.00 90.38 421 ARG A C 1
ATOM 3187 O O . ARG A 1 421 ? 11.901 16.303 -27.349 1.00 90.38 421 ARG A O 1
ATOM 3194 N N . SER A 1 422 ? 11.051 17.555 -25.677 1.00 85.94 422 SER A N 1
ATOM 3195 C CA . SER A 1 422 ? 9.661 17.543 -26.154 1.00 85.94 422 SER A CA 1
ATOM 3196 C C . SER A 1 422 ? 9.466 18.103 -27.574 1.00 85.94 422 SER A C 1
ATOM 3198 O O . SER A 1 422 ? 8.470 17.787 -28.217 1.00 85.94 422 SER A O 1
ATOM 3200 N N . ASN A 1 423 ? 10.419 18.883 -28.098 1.00 80.12 423 ASN A N 1
ATOM 3201 C CA . ASN A 1 423 ? 10.404 19.433 -29.460 1.00 80.12 423 ASN A CA 1
ATOM 3202 C C . ASN A 1 423 ? 11.131 18.576 -30.516 1.00 80.12 423 ASN A C 1
ATOM 3204 O O . ASN A 1 423 ? 11.049 18.885 -31.702 1.00 80.12 423 ASN A O 1
ATOM 3208 N N . ASN A 1 424 ? 11.828 17.510 -30.110 1.00 59.59 424 ASN A N 1
ATOM 3209 C CA . ASN A 1 424 ? 12.615 16.641 -30.993 1.00 59.59 424 ASN A CA 1
ATOM 3210 C C . ASN A 1 424 ? 11.922 15.286 -31.217 1.00 59.59 424 ASN A C 1
ATOM 3212 O O . ASN A 1 424 ? 12.550 14.234 -31.090 1.00 59.59 424 ASN A O 1
ATOM 3216 N N . ILE A 1 425 ? 10.623 15.300 -31.516 1.00 58.38 425 ILE A N 1
ATOM 3217 C CA . ILE A 1 425 ? 9.835 14.083 -31.748 1.00 58.38 425 ILE A CA 1
ATOM 3218 C C . ILE A 1 425 ? 9.617 13.925 -33.260 1.00 58.38 425 ILE A C 1
ATOM 3220 O O . ILE A 1 425 ? 9.006 14.793 -33.884 1.00 58.38 425 ILE A O 1
ATOM 3224 N N . VAL A 1 426 ? 10.139 12.835 -33.837 1.00 48.28 426 VAL A N 1
ATOM 3225 C CA . VAL A 1 426 ? 9.777 12.329 -35.177 1.00 48.28 426 VAL A CA 1
ATOM 3226 C C . VAL A 1 426 ? 8.884 11.116 -35.010 1.00 48.28 426 VAL A C 1
ATOM 3228 O O . VAL A 1 426 ? 9.276 10.227 -34.217 1.00 48.28 426 VAL A O 1
#